Protein AF-X6M1U2-F1 (afdb_monomer)

Structure (mmCIF, N/CA/C/O backbone):
data_AF-X6M1U2-F1
#
_entry.id   AF-X6M1U2-F1
#
loop_
_atom_site.group_PDB
_atom_site.id
_atom_site.type_symbol
_atom_site.label_atom_id
_atom_site.label_alt_id
_atom_site.label_comp_id
_atom_site.label_asym_id
_atom_site.label_entity_id
_atom_site.label_seq_id
_atom_site.pdbx_PDB_ins_code
_atom_site.Cartn_x
_atom_site.Cartn_y
_atom_site.Cartn_z
_atom_site.occupancy
_atom_site.B_iso_or_equiv
_atom_site.auth_seq_id
_atom_site.auth_comp_id
_atom_site.auth_asym_id
_atom_site.auth_atom_id
_atom_site.pdbx_PDB_model_num
ATOM 1 N N . MET A 1 1 ? -38.133 29.521 -26.548 1.00 37.31 1 MET A N 1
ATOM 2 C CA . MET A 1 1 ? -38.663 28.325 -25.857 1.00 37.31 1 MET A CA 1
ATOM 3 C C . MET A 1 1 ? -38.943 27.250 -26.897 1.00 37.31 1 MET A C 1
ATOM 5 O O . MET A 1 1 ? -40.015 27.239 -27.480 1.00 37.31 1 MET A O 1
ATOM 9 N N . GLY A 1 2 ? -37.958 26.407 -27.203 1.00 35.47 2 GLY A N 1
ATOM 10 C CA . GLY A 1 2 ? -38.150 25.234 -28.057 1.00 35.47 2 GLY A CA 1
ATOM 11 C C . GLY A 1 2 ? -37.968 23.998 -27.192 1.00 35.47 2 GLY A C 1
ATOM 12 O O . GLY A 1 2 ? -36.868 23.772 -26.694 1.00 35.47 2 GLY A O 1
ATOM 13 N N . PHE A 1 3 ? -39.039 23.243 -26.949 1.00 38.19 3 PHE A N 1
ATOM 14 C CA . PHE A 1 3 ? -38.928 21.955 -26.268 1.00 38.19 3 PHE A CA 1
ATOM 15 C C . PHE A 1 3 ? -38.031 21.041 -27.115 1.00 38.19 3 PHE A C 1
ATOM 17 O O . PHE A 1 3 ? -38.271 20.855 -28.307 1.00 38.19 3 PHE A O 1
ATOM 24 N N . ASN A 1 4 ? -36.962 20.528 -26.506 1.00 51.16 4 ASN A N 1
ATOM 25 C CA . ASN A 1 4 ? -35.951 19.703 -27.158 1.00 51.16 4 ASN A CA 1
ATOM 26 C C . ASN A 1 4 ? -36.625 18.497 -27.846 1.00 51.16 4 ASN A C 1
ATOM 28 O O . ASN A 1 4 ? -37.361 17.751 -27.194 1.00 51.16 4 ASN A O 1
ATOM 32 N N . ARG A 1 5 ? -36.391 18.302 -29.154 1.00 43.19 5 ARG A N 1
ATOM 33 C CA . ARG A 1 5 ? -37.007 17.222 -29.957 1.00 43.19 5 ARG A CA 1
ATOM 34 C C . ARG A 1 5 ? -36.824 15.843 -29.317 1.00 43.19 5 ARG A C 1
ATOM 36 O O . ARG A 1 5 ? -37.716 15.008 -29.418 1.00 43.19 5 ARG A O 1
ATOM 43 N N . HIS A 1 6 ? -35.728 15.623 -28.592 1.00 47.50 6 HIS A N 1
ATOM 44 C CA . HIS A 1 6 ? -35.481 14.372 -27.871 1.00 47.50 6 HIS A CA 1
ATOM 45 C C . HIS A 1 6 ? -36.438 14.150 -26.690 1.00 47.50 6 HIS A C 1
ATOM 47 O O . HIS A 1 6 ? -36.849 13.021 -26.437 1.00 47.50 6 HIS A O 1
ATOM 53 N N . VAL A 1 7 ? -36.865 15.220 -26.013 1.00 48.75 7 VAL A N 1
ATOM 54 C CA . VAL A 1 7 ? -37.854 15.155 -24.925 1.00 48.75 7 VAL A CA 1
ATOM 55 C C . VAL A 1 7 ? -39.250 14.875 -25.486 1.00 48.75 7 VAL A C 1
ATOM 57 O O . VAL A 1 7 ? -39.977 14.063 -24.922 1.00 48.75 7 VAL A O 1
ATOM 60 N N . GLN A 1 8 ? -39.607 15.469 -26.631 1.00 44.38 8 GLN A N 1
ATOM 61 C CA . GLN A 1 8 ? -40.883 15.187 -27.304 1.00 44.38 8 GLN A CA 1
ATOM 62 C C . GLN A 1 8 ? -40.964 13.751 -27.836 1.00 44.38 8 GLN A C 1
ATOM 64 O O . GLN A 1 8 ? -41.995 13.103 -27.663 1.00 44.38 8 GLN A O 1
ATOM 69 N N . VAL A 1 9 ? -39.884 13.230 -28.429 1.00 49.00 9 VAL A N 1
ATOM 70 C CA . VAL A 1 9 ? -39.827 11.841 -28.917 1.00 49.00 9 VAL A CA 1
ATOM 71 C C . VAL A 1 9 ? -39.903 10.848 -27.756 1.00 49.00 9 VAL A C 1
ATOM 73 O O . VAL A 1 9 ? -40.685 9.901 -27.828 1.00 49.00 9 VAL A O 1
ATOM 76 N N . SER A 1 10 ? -39.188 11.098 -26.652 1.00 49.69 10 SER A N 1
ATOM 77 C CA . SER A 1 10 ? -39.309 10.275 -25.443 1.00 49.69 10 SER A CA 1
ATOM 78 C C . SER A 1 10 ? -40.713 10.330 -24.847 1.00 49.69 10 SER A C 1
ATOM 80 O O . SER A 1 10 ? -41.256 9.280 -24.521 1.00 49.69 10 SER A O 1
ATOM 82 N N . LEU A 1 11 ? -41.351 11.503 -24.758 1.00 47.44 11 LEU A N 1
ATOM 83 C CA . LEU A 1 11 ? -42.729 11.624 -24.262 1.00 47.44 11 LEU A CA 1
ATOM 84 C C . LEU A 1 11 ? -43.738 10.890 -25.157 1.00 47.44 11 LEU A C 1
ATOM 86 O O . LEU A 1 11 ? -44.613 10.207 -24.634 1.00 47.44 11 LEU A O 1
ATOM 90 N N . CYS A 1 12 ? -43.593 10.959 -26.483 1.00 47.03 12 CYS A N 1
ATOM 91 C CA . CYS A 1 12 ? -44.481 10.258 -27.418 1.00 47.03 12 CYS A CA 1
ATOM 92 C C . CYS A 1 12 ? -44.303 8.732 -27.360 1.00 47.03 12 CYS A C 1
ATOM 94 O O . CYS A 1 12 ? -45.294 8.003 -27.350 1.00 47.03 12 CYS A O 1
ATOM 96 N N . LEU A 1 13 ? -43.061 8.241 -27.255 1.00 48.91 13 LEU A N 1
ATOM 97 C CA . LEU A 1 13 ? -42.774 6.816 -27.048 1.00 48.91 13 LEU A CA 1
ATOM 98 C C . LEU A 1 13 ? -43.297 6.329 -25.690 1.00 48.91 13 LEU A C 1
ATOM 100 O O . LEU A 1 13 ? -43.870 5.245 -25.607 1.00 48.91 13 LEU A O 1
ATOM 104 N N . SER A 1 14 ? -43.176 7.154 -24.647 1.00 50.16 14 SER A N 1
ATOM 105 C CA . SER A 1 14 ? -43.704 6.863 -23.307 1.00 50.16 14 SER A CA 1
ATOM 106 C C . SER A 1 14 ? -45.230 6.759 -23.315 1.00 50.16 14 SER A C 1
ATOM 108 O O . SER A 1 14 ? -45.786 5.824 -22.741 1.00 50.16 14 SER A O 1
ATOM 110 N N . LEU A 1 15 ? -45.913 7.681 -24.007 1.00 50.06 15 LEU A N 1
ATOM 111 C CA . LEU A 1 15 ? -47.369 7.656 -24.158 1.00 50.06 15 LEU A CA 1
ATOM 112 C C . LEU A 1 15 ? -47.824 6.435 -24.971 1.00 50.06 15 LEU A C 1
ATOM 114 O O . LEU A 1 15 ? -48.795 5.781 -24.601 1.00 50.06 15 LEU A O 1
ATOM 118 N N . GLY A 1 16 ? -47.097 6.090 -26.039 1.00 54.84 16 GLY A N 1
ATOM 119 C CA . GLY A 1 16 ? -47.376 4.913 -26.865 1.00 54.84 16 GLY A CA 1
ATOM 120 C C . GLY A 1 16 ? -47.239 3.600 -26.092 1.00 54.84 16 GLY A C 1
ATOM 121 O O . GLY A 1 16 ? -48.119 2.744 -26.170 1.00 54.84 16 GLY A O 1
ATOM 122 N N . ILE A 1 17 ? -46.184 3.466 -25.282 1.00 53.31 17 ILE A N 1
ATOM 123 C CA . ILE A 1 17 ? -45.972 2.299 -24.413 1.00 53.31 17 ILE A CA 1
ATOM 124 C C . ILE A 1 17 ? -47.034 2.250 -23.306 1.00 53.31 17 ILE A C 1
ATOM 126 O O . ILE A 1 17 ? -47.573 1.181 -23.032 1.00 53.31 17 ILE A O 1
ATOM 130 N N . PHE A 1 18 ? -47.404 3.389 -22.715 1.00 51.78 18 PHE A N 1
ATOM 131 C CA . PHE A 1 18 ? -48.467 3.454 -21.709 1.00 51.78 18 PHE A CA 1
ATOM 132 C C . PHE A 1 18 ? -49.829 3.013 -22.268 1.00 51.78 18 PHE A C 1
ATOM 134 O O . PHE A 1 18 ? -50.516 2.206 -21.643 1.00 51.78 18 PHE A O 1
ATOM 141 N N . VAL A 1 19 ? -50.197 3.477 -23.467 1.00 57.41 19 VAL A N 1
ATOM 142 C CA . VAL A 1 19 ? -51.447 3.081 -24.138 1.00 57.41 19 VAL A CA 1
ATOM 143 C C . VAL A 1 19 ? -51.414 1.602 -24.533 1.00 57.41 19 VAL A C 1
ATOM 145 O O . VAL A 1 19 ? -52.404 0.901 -24.330 1.00 57.41 19 VAL A O 1
ATOM 148 N N . ALA A 1 20 ? -50.281 1.093 -25.027 1.00 55.25 20 ALA A N 1
ATOM 149 C CA . ALA A 1 20 ? -50.121 -0.325 -25.353 1.00 55.25 20 ALA A CA 1
ATOM 150 C C . ALA A 1 20 ? -50.246 -1.222 -24.110 1.00 55.25 20 ALA A C 1
ATOM 152 O O . ALA A 1 20 ? -50.929 -2.244 -24.151 1.00 55.25 20 ALA A O 1
ATOM 153 N N . LEU A 1 21 ? -49.653 -0.812 -22.986 1.00 53.72 21 LEU A N 1
ATOM 154 C CA . LEU A 1 21 ? -49.742 -1.532 -21.716 1.00 53.72 21 LEU A CA 1
ATOM 155 C C . LEU A 1 21 ? -51.141 -1.444 -21.094 1.00 53.72 21 LEU A C 1
ATOM 157 O O . LEU A 1 21 ? -51.603 -2.435 -20.535 1.00 53.72 21 LEU A O 1
ATOM 161 N N . GLN A 1 22 ? -51.853 -0.318 -21.233 1.00 54.00 22 GLN A N 1
ATOM 162 C CA . GLN A 1 22 ? -53.265 -0.235 -20.839 1.00 54.00 22 GLN A CA 1
ATOM 163 C C . GLN A 1 22 ? -54.147 -1.179 -21.662 1.00 54.00 22 GLN A C 1
ATOM 165 O O . GLN A 1 22 ? -55.001 -1.851 -21.087 1.00 54.00 22 GLN A O 1
ATOM 170 N N . ARG A 1 23 ? -53.916 -1.268 -22.978 1.00 54.62 23 ARG A N 1
ATOM 171 C CA . ARG A 1 23 ? -54.659 -2.167 -23.876 1.00 54.62 23 ARG A CA 1
ATOM 172 C C . ARG A 1 23 ? -54.378 -3.639 -23.568 1.00 54.62 23 ARG A C 1
ATOM 174 O O . ARG A 1 23 ? -55.294 -4.450 -23.487 1.00 54.62 23 ARG A O 1
ATOM 181 N N . TYR A 1 24 ? -53.117 -3.967 -23.293 1.00 56.69 24 TYR A N 1
ATOM 182 C CA . TYR A 1 24 ? -52.718 -5.306 -22.866 1.00 56.69 24 TYR A CA 1
ATOM 183 C C . TYR A 1 24 ? -53.318 -5.677 -21.497 1.00 56.69 24 TYR A C 1
ATOM 185 O O . TYR A 1 24 ? -53.779 -6.798 -21.292 1.00 56.69 24 TYR A O 1
ATOM 193 N N . ALA A 1 25 ? -53.393 -4.719 -20.566 1.00 53.19 25 ALA A N 1
ATOM 194 C CA . ALA A 1 25 ? -54.021 -4.924 -19.263 1.00 53.19 25 ALA A CA 1
ATOM 195 C C . ALA A 1 25 ? -55.553 -5.065 -19.352 1.00 53.19 25 ALA A C 1
ATOM 197 O O . ALA A 1 25 ? -56.135 -5.812 -18.563 1.00 53.19 25 ALA A O 1
ATOM 198 N N . SER A 1 26 ? -56.219 -4.384 -20.295 1.00 54.12 26 SER A N 1
ATOM 199 C CA . SER A 1 26 ? -57.657 -4.566 -20.535 1.00 54.12 26 SER A CA 1
ATOM 200 C C . SER A 1 26 ? -57.975 -5.923 -21.162 1.00 54.12 26 SER A C 1
ATOM 202 O O . SER A 1 26 ? -58.946 -6.548 -20.746 1.00 54.12 26 SER A O 1
ATOM 204 N N . ASP A 1 27 ? -57.132 -6.423 -22.071 1.00 54.91 27 ASP A N 1
ATOM 205 C CA . ASP A 1 27 ? -57.304 -7.756 -22.672 1.00 54.91 27 ASP A CA 1
ATOM 206 C C . ASP A 1 27 ? -57.067 -8.886 -21.656 1.00 54.91 27 ASP A C 1
ATOM 208 O O . ASP A 1 27 ? -57.736 -9.920 -21.688 1.00 54.91 27 ASP A O 1
ATOM 212 N N . LEU A 1 28 ? -56.166 -8.677 -20.691 1.00 49.91 28 LEU A N 1
ATOM 213 C CA . LEU A 1 28 ? -55.922 -9.626 -19.600 1.00 49.91 28 LEU A CA 1
ATOM 214 C C . LEU A 1 28 ? -57.064 -9.684 -18.570 1.00 49.91 28 LEU A C 1
ATOM 216 O O . LEU A 1 28 ? -57.276 -10.743 -17.976 1.00 49.91 28 LEU A O 1
ATOM 220 N N . ARG A 1 29 ? -57.851 -8.607 -18.392 1.00 49.00 29 ARG A N 1
ATOM 221 C CA . ARG A 1 29 ? -59.060 -8.626 -17.535 1.00 49.00 29 ARG A CA 1
ATOM 222 C C . ARG A 1 29 ? -60.116 -9.622 -18.014 1.00 49.00 29 ARG A C 1
ATOM 224 O O . ARG A 1 29 ? -60.911 -10.071 -17.202 1.00 49.00 29 ARG A O 1
ATOM 231 N N . VAL A 1 30 ? -60.117 -9.975 -19.300 1.00 51.72 30 VAL A N 1
ATOM 232 C CA . VAL A 1 30 ? -61.095 -10.907 -19.885 1.00 51.72 30 VAL A CA 1
ATOM 233 C C . VAL A 1 30 ? -60.749 -12.374 -19.572 1.00 51.72 30 VAL A C 1
ATOM 235 O O . VAL A 1 30 ? -61.593 -13.248 -19.738 1.00 51.72 30 VAL A O 1
ATOM 238 N N . LYS A 1 31 ? -59.525 -12.672 -19.100 1.00 52.06 31 LYS A N 1
ATOM 239 C CA . LYS A 1 31 ? -59.021 -14.053 -18.952 1.00 52.06 31 LYS A CA 1
ATOM 240 C C . LYS A 1 31 ? -58.638 -14.484 -17.530 1.00 52.06 31 LYS A C 1
ATOM 242 O O . LYS A 1 31 ? -58.327 -15.657 -17.344 1.00 52.06 31 LYS A O 1
ATOM 247 N N . ALA A 1 32 ? -58.636 -13.591 -16.543 1.00 53.72 32 ALA A N 1
ATOM 248 C CA . ALA A 1 32 ? -58.228 -13.912 -15.171 1.00 53.72 32 ALA A CA 1
ATOM 249 C C . ALA A 1 32 ? -59.434 -13.974 -14.217 1.00 53.72 32 ALA A C 1
ATOM 251 O O . ALA A 1 32 ? -60.300 -13.103 -14.268 1.00 53.72 32 ALA A O 1
ATOM 252 N N . SER A 1 33 ? -59.479 -14.976 -13.331 1.00 55.72 33 SER A N 1
ATOM 253 C CA . SER A 1 33 ? -60.469 -15.052 -12.247 1.00 55.72 33 SER A CA 1
ATOM 254 C C . SER A 1 33 ? -60.309 -13.873 -11.274 1.00 55.72 33 SER A C 1
ATOM 256 O O . SER A 1 33 ? -59.192 -13.396 -11.044 1.00 55.72 33 SER A O 1
ATOM 258 N N . GLU A 1 34 ? -61.419 -13.391 -10.700 1.00 58.91 34 GLU A N 1
ATOM 259 C CA . GLU A 1 34 ? -61.453 -12.182 -9.854 1.00 58.91 34 GLU A CA 1
ATOM 260 C C . GLU A 1 34 ? -60.447 -12.210 -8.683 1.00 58.91 34 GLU A C 1
ATOM 262 O O . GLU A 1 34 ? -59.933 -11.161 -8.289 1.00 58.91 34 GLU A O 1
ATOM 267 N N . GLU A 1 35 ? -60.079 -13.398 -8.192 1.00 57.03 35 GLU A N 1
ATOM 268 C CA . GLU A 1 35 ? -59.145 -13.602 -7.074 1.00 57.03 35 GLU A CA 1
ATOM 269 C C . GLU A 1 35 ? -57.714 -13.096 -7.313 1.00 57.03 35 GLU A C 1
ATOM 271 O O . GLU A 1 35 ? -57.036 -12.728 -6.354 1.00 57.03 35 GLU A O 1
ATOM 276 N N . TYR A 1 36 ? -57.234 -13.020 -8.559 1.00 56.97 36 TYR A N 1
ATOM 277 C CA . TYR A 1 36 ? -55.841 -12.626 -8.840 1.00 56.97 36 TYR A CA 1
ATOM 278 C C . TYR A 1 36 ? -55.687 -11.182 -9.321 1.00 56.97 36 TYR A C 1
ATOM 280 O O . TYR A 1 36 ? -54.568 -10.675 -9.439 1.00 56.97 36 TYR A O 1
ATOM 288 N N . VAL A 1 37 ? -56.796 -10.477 -9.556 1.00 59.97 37 VAL A N 1
ATOM 289 C CA . VAL A 1 37 ? -56.807 -9.114 -10.114 1.00 59.97 37 VAL A CA 1
ATOM 290 C C . VAL A 1 37 ? -56.018 -8.126 -9.243 1.00 59.97 37 VAL A C 1
ATOM 292 O O . VAL A 1 37 ? -55.395 -7.198 -9.766 1.00 59.97 37 VAL A O 1
ATOM 295 N N . TRP A 1 38 ? -55.991 -8.322 -7.922 1.00 56.72 38 TRP A N 1
ATOM 296 C CA . TRP A 1 38 ? -55.245 -7.461 -6.998 1.00 56.72 38 TRP A CA 1
ATOM 297 C C . TRP A 1 38 ? -53.722 -7.649 -7.106 1.00 56.72 38 TRP A C 1
ATOM 299 O O . TRP A 1 38 ? -52.991 -6.658 -7.089 1.00 56.72 38 TRP A O 1
ATOM 309 N N . LEU A 1 39 ? -53.241 -8.883 -7.290 1.00 55.44 39 LEU A N 1
ATOM 310 C CA . LEU A 1 39 ? -51.814 -9.187 -7.431 1.00 55.44 39 LEU A CA 1
ATOM 311 C C . LEU A 1 39 ? -51.269 -8.614 -8.745 1.00 55.44 39 LEU A C 1
ATOM 313 O O . LEU A 1 39 ? -50.199 -8.008 -8.769 1.00 55.44 39 LEU A O 1
ATOM 317 N N . TYR A 1 40 ? -52.053 -8.704 -9.822 1.00 59.19 40 TYR A N 1
ATOM 318 C CA . TYR A 1 40 ? -51.709 -8.070 -11.095 1.00 59.19 40 TYR A CA 1
ATOM 319 C C . TYR A 1 40 ? -51.695 -6.543 -11.000 1.00 59.19 40 TYR A C 1
ATOM 321 O O . TYR A 1 40 ? -50.781 -5.916 -11.532 1.00 59.19 40 TYR A O 1
ATOM 329 N N . LYS A 1 41 ? -52.649 -5.930 -10.281 1.00 55.25 41 LYS A N 1
ATOM 330 C CA . LYS A 1 41 ? -52.618 -4.486 -9.997 1.00 55.25 41 LYS A CA 1
ATOM 331 C C . LYS A 1 41 ? -51.360 -4.104 -9.218 1.00 55.25 41 LYS A C 1
ATOM 333 O O . LYS A 1 41 ? -50.721 -3.123 -9.575 1.00 55.25 41 LYS A O 1
ATOM 338 N N . LEU A 1 42 ? -50.970 -4.883 -8.208 1.00 57.00 42 LEU A N 1
ATOM 339 C CA . LEU A 1 42 ? -49.769 -4.623 -7.413 1.00 57.00 42 LEU A CA 1
ATOM 340 C C . LEU A 1 42 ? -48.493 -4.681 -8.266 1.00 57.00 42 LEU A C 1
ATOM 342 O O . LEU A 1 42 ? -47.691 -3.751 -8.224 1.00 57.00 42 LEU A O 1
ATOM 346 N N . VAL A 1 43 ? -48.330 -5.728 -9.083 1.00 59.75 43 VAL A N 1
ATOM 347 C CA . VAL A 1 43 ? -47.179 -5.874 -9.993 1.00 59.75 43 VAL A CA 1
ATOM 348 C C . VAL A 1 43 ? -47.172 -4.768 -11.051 1.00 59.75 43 VAL A C 1
ATOM 350 O O . VAL A 1 43 ? -46.116 -4.214 -11.352 1.00 59.75 43 VAL A O 1
ATOM 353 N N . PHE A 1 44 ? -48.341 -4.385 -11.569 1.00 62.38 44 PHE A N 1
ATOM 354 C CA . PHE A 1 44 ? -48.481 -3.285 -12.520 1.00 62.38 44 PHE A CA 1
ATOM 355 C C . PHE A 1 44 ? -48.099 -1.936 -11.902 1.00 62.38 44 PHE A C 1
ATOM 357 O O . PHE A 1 44 ? -47.285 -1.217 -12.475 1.00 62.38 44 PHE A O 1
ATOM 364 N N . TYR A 1 45 ? -48.621 -1.596 -10.720 1.00 57.00 45 TYR A N 1
ATOM 365 C CA . TYR A 1 45 ? -48.265 -0.352 -10.036 1.00 57.00 45 TYR A CA 1
ATOM 366 C C . TYR A 1 45 ? -46.788 -0.333 -9.640 1.00 57.00 45 TYR A C 1
ATOM 368 O O . TYR A 1 45 ? -46.135 0.685 -9.840 1.00 57.00 45 TYR A O 1
ATOM 376 N N . ALA A 1 46 ? -46.228 -1.458 -9.187 1.00 56.59 46 ALA A N 1
ATOM 377 C CA . ALA A 1 46 ? -44.798 -1.575 -8.920 1.00 56.59 46 ALA A CA 1
ATOM 378 C C . ALA A 1 46 ? -43.964 -1.338 -10.189 1.00 56.59 46 ALA A C 1
ATOM 380 O O . ALA A 1 46 ? -43.009 -0.567 -10.147 1.00 56.59 46 ALA A O 1
ATOM 381 N N . ALA A 1 47 ? -44.346 -1.926 -11.326 1.00 57.62 47 ALA A N 1
ATOM 382 C CA . ALA A 1 47 ? -43.653 -1.741 -12.600 1.00 57.62 47 ALA A CA 1
ATOM 383 C C . ALA A 1 47 ? -43.759 -0.298 -13.123 1.00 57.62 47 ALA A C 1
ATOM 385 O O . ALA A 1 47 ? -42.761 0.268 -13.569 1.00 57.62 47 ALA A O 1
ATOM 386 N N . VAL A 1 48 ? -44.936 0.329 -13.017 1.00 57.62 48 VAL A N 1
ATOM 387 C CA . VAL A 1 48 ? -45.154 1.730 -13.412 1.00 57.62 48 VAL A CA 1
ATOM 388 C C . VAL A 1 48 ? -44.382 2.685 -12.501 1.00 57.62 48 VAL A C 1
ATOM 390 O O . VAL A 1 48 ? -43.759 3.616 -13.006 1.00 57.62 48 VAL A O 1
ATOM 393 N N . SER A 1 49 ? -44.348 2.444 -11.187 1.00 56.78 49 SER A N 1
ATOM 394 C CA . SER A 1 49 ? -43.547 3.227 -10.238 1.00 56.78 49 SER A CA 1
ATOM 395 C C . SER A 1 49 ? -42.047 3.059 -10.475 1.00 56.78 49 SER A C 1
ATOM 397 O O . SER A 1 49 ? -41.320 4.051 -10.439 1.00 56.78 49 SER A O 1
ATOM 399 N N . LEU A 1 50 ? -41.580 1.841 -10.776 1.00 54.28 50 LEU A N 1
ATOM 400 C CA . LEU A 1 50 ? -40.179 1.585 -11.117 1.00 54.28 50 LEU A CA 1
ATOM 401 C C . LEU A 1 50 ? -39.794 2.303 -12.415 1.00 54.28 50 LEU A C 1
ATOM 403 O O . LEU A 1 50 ? -38.735 2.919 -12.483 1.00 54.28 50 LEU A O 1
ATOM 407 N N . TYR A 1 51 ? -40.672 2.273 -13.420 1.00 56.44 51 TYR A N 1
ATOM 408 C CA . TYR A 1 51 ? -40.473 2.949 -14.700 1.00 56.44 51 TYR A CA 1
ATOM 409 C C . TYR A 1 51 ? -40.484 4.476 -14.561 1.00 56.44 51 TYR A C 1
ATOM 411 O O . TYR A 1 51 ? -39.626 5.148 -15.134 1.00 56.44 51 TYR A O 1
ATOM 419 N N . TRP A 1 52 ? -41.396 5.039 -13.762 1.00 52.19 52 TRP A N 1
ATOM 420 C CA . TRP A 1 52 ? -41.425 6.472 -13.451 1.00 52.19 52 TRP A CA 1
ATOM 421 C C . TRP A 1 52 ? -40.184 6.916 -12.675 1.00 52.19 52 TRP A C 1
ATOM 423 O O . TRP A 1 52 ? -39.589 7.938 -13.012 1.00 52.19 52 TRP A O 1
ATOM 433 N N . ALA A 1 53 ? -39.743 6.130 -11.689 1.00 50.84 53 ALA A N 1
ATOM 434 C CA . ALA A 1 53 ? -38.510 6.386 -10.953 1.00 50.84 53 ALA A CA 1
ATOM 435 C C . ALA A 1 53 ? -37.281 6.311 -11.869 1.00 50.84 53 ALA A C 1
ATOM 437 O O . ALA A 1 53 ? -36.407 7.172 -11.778 1.00 50.84 53 ALA A O 1
ATOM 438 N N . LEU A 1 54 ? -37.230 5.345 -12.795 1.00 49.94 54 LEU A N 1
ATOM 439 C CA . LEU A 1 54 ? -36.171 5.247 -13.803 1.00 49.94 54 LEU A CA 1
ATOM 440 C C . LEU A 1 54 ? -36.192 6.449 -14.751 1.00 49.94 54 LEU A C 1
ATOM 442 O O . LEU A 1 54 ? -35.147 7.020 -15.028 1.00 49.94 54 LEU A O 1
ATOM 446 N N . SER A 1 55 ? -37.371 6.864 -15.210 1.00 54.53 55 SER A N 1
ATOM 447 C CA . SER A 1 55 ? -37.534 7.963 -16.168 1.00 54.53 55 SER A CA 1
ATOM 448 C C . SER A 1 55 ? -37.175 9.316 -15.550 1.00 54.53 55 SER A C 1
ATOM 450 O O . SER A 1 55 ? -36.463 10.101 -16.172 1.00 54.53 55 SER A O 1
ATOM 452 N N . LEU A 1 56 ? -37.580 9.563 -14.298 1.00 48.72 56 LEU A N 1
ATOM 453 C CA . LEU A 1 56 ? -37.160 10.732 -13.520 1.00 48.72 56 LEU A CA 1
ATOM 454 C C . LEU A 1 56 ? -35.667 10.686 -13.190 1.00 48.72 56 LEU A C 1
ATOM 456 O O . LEU A 1 56 ? -35.006 11.714 -13.263 1.00 48.72 56 LEU A O 1
ATOM 460 N N . SER A 1 57 ? -35.113 9.507 -12.897 1.00 48.28 57 SER A N 1
ATOM 461 C CA . SER A 1 57 ? -33.674 9.341 -12.660 1.00 48.28 57 SER A CA 1
ATOM 462 C C . SER A 1 57 ? -32.862 9.571 -13.931 1.00 48.28 57 SER A C 1
ATOM 464 O O . SER A 1 57 ? -31.808 10.185 -13.860 1.00 48.28 57 SER A O 1
ATOM 466 N N . ILE A 1 58 ? -33.352 9.150 -15.099 1.00 49.47 58 ILE A N 1
ATOM 467 C CA . ILE A 1 58 ? -32.722 9.409 -16.400 1.00 49.47 58 ILE A CA 1
ATOM 468 C C . ILE A 1 58 ? -32.835 10.897 -16.751 1.00 49.47 58 ILE A C 1
ATOM 470 O O . ILE A 1 58 ? -31.840 11.498 -17.138 1.00 49.47 58 ILE A O 1
ATOM 474 N N . ALA A 1 59 ? -33.995 11.527 -16.542 1.00 47.72 59 ALA A N 1
ATOM 475 C CA . ALA A 1 59 ? -34.166 12.969 -16.732 1.00 47.72 59 ALA A CA 1
ATOM 476 C C . ALA A 1 59 ? -33.271 13.792 -15.784 1.00 47.72 59 ALA A C 1
ATOM 478 O O . ALA A 1 59 ? -32.705 14.802 -16.199 1.00 47.72 59 ALA A O 1
ATOM 479 N N . TYR A 1 60 ? -33.087 13.330 -14.543 1.00 45.69 60 TYR A N 1
ATOM 480 C CA . TYR A 1 60 ? -32.195 13.922 -13.542 1.00 45.69 60 TYR A CA 1
ATOM 481 C C . TYR A 1 60 ? -30.708 13.692 -13.872 1.00 45.69 60 TYR A C 1
ATOM 483 O O . TYR A 1 60 ? -29.898 14.607 -13.772 1.00 45.69 60 TYR A O 1
ATOM 491 N N . CYS A 1 61 ? -30.346 12.501 -14.363 1.00 42.81 61 CYS A N 1
ATOM 492 C CA . CYS A 1 61 ? -28.990 12.188 -14.833 1.00 42.81 61 CYS A CA 1
ATOM 493 C C . CYS A 1 61 ? -28.615 12.951 -16.109 1.00 42.81 61 CYS A C 1
ATOM 495 O O . CYS A 1 61 ? -27.444 13.222 -16.333 1.00 42.81 61 CYS A O 1
ATOM 497 N N . LEU A 1 62 ? -29.591 13.310 -16.945 1.00 48.81 62 LEU A N 1
ATOM 498 C CA . LEU A 1 62 ? -29.368 14.149 -18.124 1.00 48.81 62 LEU A CA 1
ATOM 499 C C . LEU A 1 62 ? -29.299 15.648 -17.789 1.00 48.81 62 LEU A C 1
ATOM 501 O O . LEU A 1 62 ? -28.992 16.441 -18.675 1.00 48.81 62 LEU A O 1
ATOM 505 N N . SER A 1 63 ? -29.592 16.046 -16.544 1.00 46.53 63 SER A N 1
ATOM 506 C CA . SER A 1 63 ? -29.626 17.453 -16.126 1.00 46.53 63 SER A CA 1
ATOM 507 C C . SER A 1 63 ? -28.506 17.878 -15.171 1.00 46.53 63 SER A C 1
ATOM 509 O O . SER A 1 63 ? -28.371 19.079 -14.952 1.00 46.53 63 SER A O 1
ATOM 511 N N . PHE A 1 64 ? -27.648 16.975 -14.675 1.00 42.56 64 PHE A N 1
ATOM 512 C CA . PHE A 1 64 ? -26.482 17.362 -13.871 1.00 42.56 64 PHE A CA 1
ATOM 513 C C . PHE A 1 64 ? -25.221 16.524 -14.126 1.00 42.56 64 PHE A C 1
ATOM 515 O O . PHE A 1 64 ? -25.282 15.313 -14.305 1.00 42.56 64 PHE A O 1
ATOM 522 N N . GLU A 1 65 ? -24.094 17.238 -14.027 1.00 43.59 65 GLU A N 1
ATOM 523 C CA . GLU A 1 65 ? -22.682 16.828 -14.119 1.00 43.59 65 GLU A CA 1
ATOM 524 C C . GLU A 1 65 ? -22.084 16.769 -15.534 1.00 43.59 65 GLU A C 1
ATOM 526 O O . GLU A 1 65 ? -21.902 15.718 -16.136 1.00 43.59 65 GLU A O 1
ATOM 531 N N . ASP A 1 66 ? -21.755 17.976 -16.013 1.00 49.34 66 ASP A N 1
ATOM 532 C CA . ASP A 1 66 ? -20.670 18.326 -16.944 1.00 49.34 66 ASP A CA 1
ATOM 533 C C . ASP A 1 66 ? -20.245 17.225 -17.943 1.00 49.34 66 ASP A C 1
ATOM 535 O O . ASP A 1 66 ? -19.127 16.699 -17.878 1.00 49.34 66 ASP A O 1
ATOM 539 N N . PRO A 1 67 ? -21.127 16.870 -18.898 1.00 48.84 67 PRO A N 1
ATOM 540 C CA . PRO A 1 67 ? -20.814 15.904 -19.950 1.00 48.84 67 PRO A CA 1
ATOM 541 C C . PRO A 1 67 ? -19.621 16.345 -20.806 1.00 48.84 67 PRO A C 1
ATOM 543 O O . PRO A 1 67 ? -18.993 15.502 -21.440 1.00 48.84 67 PRO A O 1
ATOM 546 N N . VAL A 1 68 ? -19.278 17.639 -20.786 1.00 47.78 68 VAL A N 1
ATOM 547 C CA . VAL A 1 68 ? -18.145 18.203 -21.518 1.00 47.78 68 VAL A CA 1
ATOM 548 C C . VAL A 1 68 ? -16.835 17.644 -20.978 1.00 47.78 68 VAL A C 1
ATOM 550 O O . VAL A 1 68 ? -16.096 17.057 -21.751 1.00 47.78 68 VAL A O 1
ATOM 553 N N . ARG A 1 69 ? -16.587 17.658 -19.662 1.00 42.53 69 ARG A N 1
ATOM 554 C CA . ARG A 1 69 ? -15.332 17.117 -19.095 1.00 42.53 69 ARG A CA 1
ATOM 555 C C . ARG A 1 69 ? -15.144 15.612 -19.270 1.00 42.53 69 ARG A C 1
ATOM 557 O O . ARG A 1 69 ? -14.017 15.134 -19.386 1.00 42.53 69 ARG A O 1
ATOM 564 N N . TYR A 1 70 ? -16.230 14.841 -19.246 1.00 44.59 70 TYR A N 1
ATOM 565 C CA . TYR A 1 70 ? -16.153 13.392 -19.449 1.00 44.59 70 TYR A CA 1
ATOM 566 C C . TYR A 1 70 ? -15.914 13.042 -20.921 1.00 44.59 70 TYR A C 1
ATOM 568 O O . TYR A 1 70 ? -15.110 12.159 -21.218 1.00 44.59 70 TYR A O 1
ATOM 576 N N . MET A 1 71 ? -16.570 13.761 -21.836 1.00 47.28 71 MET A N 1
ATOM 577 C CA . MET A 1 71 ? -16.316 13.629 -23.267 1.00 47.28 71 MET A CA 1
ATOM 578 C C . MET A 1 71 ? -14.923 14.151 -23.627 1.00 47.28 71 MET A C 1
ATOM 580 O O . MET A 1 71 ? -14.216 13.435 -24.309 1.00 47.28 71 MET A O 1
ATOM 584 N N . GLU A 1 72 ? -14.454 15.265 -23.055 1.00 45.31 72 GLU A N 1
ATOM 585 C CA . GLU A 1 72 ? -13.072 15.762 -23.189 1.00 45.31 72 GLU A CA 1
ATOM 586 C C . GLU A 1 72 ? -12.037 14.729 -22.728 1.00 45.31 72 GLU A C 1
ATOM 588 O O . GLU A 1 72 ? -11.020 14.544 -23.382 1.00 45.31 72 GLU A O 1
ATOM 593 N N . PHE A 1 73 ? -12.283 14.013 -21.627 1.00 42.94 73 PHE A N 1
ATOM 594 C CA . PHE A 1 73 ? -11.391 12.944 -21.168 1.00 42.94 73 PHE A CA 1
ATOM 595 C C . PHE A 1 73 ? -11.406 11.722 -22.097 1.00 42.94 73 PHE A C 1
ATOM 597 O O . PHE A 1 73 ? -10.360 11.132 -22.369 1.00 42.94 73 PHE A O 1
ATOM 604 N N . LEU A 1 74 ? -12.584 11.320 -22.584 1.00 42.47 74 LEU A N 1
ATOM 605 C CA . LEU A 1 74 ? -12.704 10.216 -23.538 1.00 42.47 74 LEU A CA 1
ATOM 606 C C . LEU A 1 74 ? -12.141 10.578 -24.913 1.00 42.47 74 LEU A C 1
ATOM 608 O O . LEU A 1 74 ? -11.561 9.710 -25.560 1.00 42.47 74 LEU A O 1
ATOM 612 N N . ASP A 1 75 ? -12.292 11.827 -25.335 1.00 49.72 75 ASP A N 1
ATOM 613 C CA . ASP A 1 75 ? -11.722 12.375 -26.557 1.00 49.72 75 ASP A CA 1
ATOM 614 C C . ASP A 1 75 ? -10.205 12.485 -26.402 1.00 49.72 75 ASP A C 1
ATOM 616 O O . ASP A 1 75 ? -9.499 11.990 -27.264 1.00 49.72 75 ASP A O 1
ATOM 620 N N . TRP A 1 76 ? -9.685 12.926 -25.252 1.00 50.50 76 TRP A N 1
ATOM 621 C CA . TRP A 1 76 ? -8.248 12.915 -24.942 1.00 50.50 76 TRP A CA 1
ATOM 622 C C . TRP A 1 76 ? -7.621 11.507 -24.956 1.00 50.50 76 TRP A C 1
ATOM 624 O O . TRP A 1 76 ? -6.490 11.336 -25.398 1.00 50.50 76 TRP A O 1
ATOM 634 N N . ILE A 1 77 ? -8.338 10.466 -24.508 1.00 40.81 77 ILE A N 1
ATOM 635 C CA . ILE A 1 77 ? -7.853 9.070 -24.595 1.00 40.81 77 ILE A CA 1
ATOM 636 C C . ILE A 1 77 ? -7.924 8.530 -26.032 1.00 40.81 77 ILE A C 1
ATOM 638 O O . ILE A 1 77 ? -7.142 7.652 -26.404 1.00 40.81 77 ILE A O 1
ATOM 642 N N . LYS A 1 78 ? -8.899 8.994 -26.818 1.00 41.69 78 LYS A N 1
ATOM 643 C CA . LYS A 1 78 ? -9.107 8.577 -28.211 1.00 41.69 78 LYS A CA 1
ATOM 644 C C . LYS A 1 78 ? -8.300 9.400 -29.204 1.00 41.69 78 LYS A C 1
ATOM 646 O O . LYS A 1 78 ? -8.160 8.953 -30.342 1.00 41.69 78 LYS A O 1
ATOM 651 N N . GLU A 1 79 ? -7.790 10.560 -28.798 1.00 39.72 79 GLU A N 1
ATOM 652 C CA . GLU A 1 79 ? -6.841 11.334 -29.574 1.00 39.72 79 GLU A CA 1
ATOM 653 C C . GLU A 1 79 ? -5.654 10.412 -29.871 1.00 39.72 79 GLU A C 1
ATOM 655 O O . GLU A 1 79 ? -4.991 9.925 -28.945 1.00 39.72 79 GLU A O 1
ATOM 660 N N . PRO A 1 80 ? -5.399 10.087 -31.152 1.00 39.03 80 PRO A N 1
ATOM 661 C CA . PRO A 1 80 ? -4.180 9.385 -31.494 1.00 39.03 80 PRO A CA 1
ATOM 662 C C . PRO A 1 80 ? -3.040 10.246 -30.968 1.00 39.03 80 PRO A C 1
ATOM 664 O O . PRO A 1 80 ? -2.994 11.433 -31.275 1.00 39.03 80 PRO A O 1
ATOM 667 N N . LEU A 1 81 ? -2.162 9.661 -30.147 1.00 41.94 81 LEU A N 1
ATOM 668 C CA . LEU A 1 81 ? -0.949 10.324 -29.672 1.00 41.94 81 LEU A CA 1
ATOM 669 C C . LEU A 1 81 ? -0.283 11.007 -30.869 1.00 41.94 81 LEU A C 1
ATOM 671 O O . LEU A 1 81 ? 0.284 10.331 -31.731 1.00 41.94 81 LEU A O 1
ATOM 675 N N . ASP A 1 82 ? -0.409 12.330 -30.946 1.00 41.44 82 ASP A N 1
ATOM 676 C CA . ASP A 1 82 ? 0.135 13.096 -32.050 1.00 41.44 82 ASP A CA 1
ATOM 677 C C . ASP A 1 82 ? 1.638 13.254 -31.824 1.00 41.44 82 ASP A C 1
ATOM 679 O O . ASP A 1 82 ? 2.131 14.190 -31.192 1.00 41.44 82 ASP A O 1
ATOM 683 N N . TRP A 1 83 ? 2.388 12.276 -32.324 1.00 45.91 83 TRP A N 1
ATOM 684 C CA . TRP A 1 83 ? 3.845 12.311 -32.330 1.00 45.91 83 TRP A CA 1
ATOM 685 C C . TRP A 1 83 ? 4.402 13.350 -33.315 1.00 45.91 83 TRP A C 1
ATOM 687 O O . TRP A 1 83 ? 5.618 13.544 -33.339 1.00 45.91 83 TRP A O 1
ATOM 697 N N . SER A 1 84 ? 3.560 14.014 -34.122 1.00 39.81 84 SER A N 1
ATOM 698 C CA . SER A 1 84 ? 4.008 14.980 -35.130 1.00 39.81 84 SER A CA 1
ATOM 699 C C . SER A 1 84 ? 4.449 16.315 -34.528 1.00 39.81 84 SER A C 1
ATOM 701 O O . SER A 1 84 ? 5.256 17.016 -35.138 1.00 39.81 84 SER A O 1
ATOM 703 N N . ASN A 1 85 ? 4.026 16.632 -33.296 1.00 39.66 85 ASN A N 1
ATOM 704 C CA . ASN A 1 85 ? 4.380 17.885 -32.630 1.00 39.66 85 ASN A CA 1
ATOM 705 C C . ASN A 1 85 ? 5.525 17.739 -31.612 1.00 39.66 85 ASN A C 1
ATOM 707 O O . ASN A 1 85 ? 5.464 18.199 -30.470 1.00 39.66 85 ASN A O 1
ATOM 711 N N . LYS A 1 86 ? 6.619 17.107 -32.041 1.00 44.47 86 LYS A N 1
ATOM 712 C CA . LYS A 1 86 ? 7.937 17.347 -31.450 1.00 44.47 86 LYS A CA 1
ATOM 713 C C . LYS A 1 86 ? 8.852 17.851 -32.550 1.00 44.47 86 LYS A C 1
ATOM 715 O O . LYS A 1 86 ? 9.225 17.109 -33.446 1.00 44.47 86 LYS A O 1
ATOM 720 N N . SER A 1 87 ? 9.333 19.076 -32.395 1.00 43.00 87 SER A N 1
ATOM 721 C CA . SER A 1 87 ? 10.508 19.623 -33.086 1.00 43.00 87 SER A CA 1
ATOM 722 C C . SER A 1 87 ? 11.810 18.826 -32.844 1.00 43.00 87 SER A C 1
ATOM 724 O O . SER A 1 87 ? 12.898 19.291 -33.175 1.00 43.00 87 SER A O 1
ATOM 726 N N . GLY A 1 88 ? 11.731 17.623 -32.270 1.00 46.22 88 GLY A N 1
ATOM 727 C CA . GLY A 1 88 ? 12.837 16.691 -32.158 1.00 46.22 88 GLY A CA 1
ATOM 728 C C . GLY A 1 88 ? 12.874 15.808 -33.396 1.00 46.22 88 GLY A C 1
ATOM 729 O O . GLY A 1 88 ? 11.885 15.154 -33.715 1.00 46.22 88 GLY A O 1
ATOM 730 N N . LYS A 1 89 ? 14.024 15.770 -34.075 1.00 42.72 89 LYS A N 1
ATOM 731 C CA . LYS A 1 89 ? 14.348 14.741 -35.072 1.00 42.72 89 LYS A CA 1
ATOM 732 C C . LYS A 1 89 ? 13.782 13.391 -34.622 1.00 42.72 89 LYS A C 1
ATOM 734 O O . LYS A 1 89 ? 14.150 12.916 -33.547 1.00 42.72 89 LYS A O 1
ATOM 739 N N . MET A 1 90 ? 12.938 12.764 -35.445 1.00 41.59 90 MET A N 1
ATOM 740 C CA . MET A 1 90 ? 12.693 11.328 -35.327 1.00 41.59 90 MET A CA 1
ATOM 741 C C . MET A 1 90 ? 14.062 10.648 -35.265 1.00 41.59 90 MET A C 1
ATOM 743 O O . MET A 1 90 ? 14.859 10.773 -36.198 1.00 41.59 90 MET A O 1
ATOM 747 N N . LEU A 1 91 ? 14.360 9.992 -34.145 1.00 49.41 91 LEU A N 1
ATOM 748 C CA . LEU A 1 91 ? 15.569 9.192 -34.025 1.00 49.41 91 LEU A CA 1
ATOM 749 C C . LEU A 1 91 ? 15.509 8.139 -35.133 1.00 49.41 91 LEU A C 1
ATOM 751 O O . LEU A 1 91 ? 14.506 7.444 -35.291 1.00 49.41 91 LEU A O 1
ATOM 755 N N . SER A 1 92 ? 16.552 8.063 -35.953 1.00 48.19 92 SER A N 1
ATOM 756 C CA . SER A 1 92 ? 16.670 7.045 -36.991 1.00 48.19 92 SER A CA 1
ATOM 757 C C . SER A 1 92 ? 16.925 5.689 -36.320 1.00 48.19 92 SER A C 1
ATOM 759 O O . SER A 1 92 ? 18.071 5.276 -36.173 1.00 48.19 92 SER A O 1
ATOM 761 N N . GLY A 1 93 ? 15.867 5.034 -35.834 1.00 68.06 93 GLY A N 1
ATOM 762 C CA . GLY A 1 93 ? 15.937 3.767 -35.100 1.00 68.06 93 GLY A CA 1
ATOM 763 C C . GLY A 1 93 ? 14.950 3.690 -33.930 1.00 68.06 93 GLY A C 1
ATOM 764 O O . GLY A 1 93 ? 14.300 4.670 -33.576 1.00 68.06 93 GLY A O 1
ATOM 765 N N . LYS A 1 94 ? 14.819 2.502 -33.322 1.00 78.00 94 LYS A N 1
ATOM 766 C CA . LYS A 1 94 ? 14.059 2.344 -32.068 1.00 78.00 94 LYS A CA 1
ATOM 767 C C . LYS A 1 94 ? 14.822 3.028 -30.918 1.00 78.00 94 LYS A C 1
ATOM 769 O O . LYS A 1 94 ? 16.042 2.881 -30.879 1.00 78.00 94 LYS A O 1
ATOM 774 N N . PRO A 1 95 ? 14.138 3.730 -29.994 1.00 86.94 95 PRO A N 1
ATOM 775 C CA . PRO A 1 95 ? 14.796 4.464 -28.913 1.00 86.94 95 PRO A CA 1
ATOM 776 C C . PRO A 1 95 ? 15.446 3.521 -27.895 1.00 86.94 95 PRO A C 1
ATOM 778 O O . PRO A 1 95 ? 14.964 2.407 -27.681 1.00 86.94 95 PRO A O 1
ATOM 781 N N . LYS A 1 96 ? 16.486 3.993 -27.208 1.00 90.50 96 LYS A N 1
ATOM 782 C CA . LYS 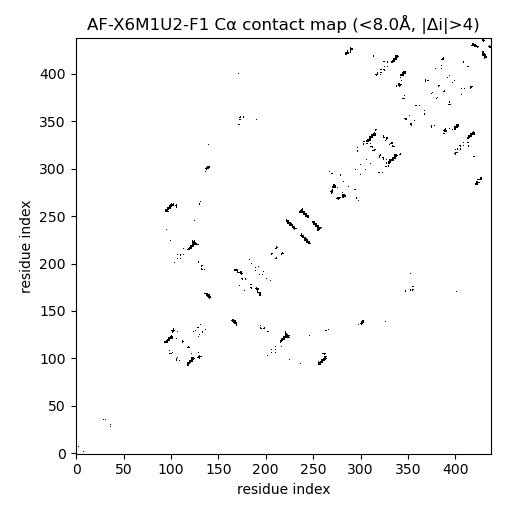A 1 96 ? 17.007 3.364 -25.990 1.00 90.50 96 LYS A CA 1
ATOM 783 C C . LYS A 1 96 ? 16.331 3.969 -24.758 1.00 90.50 96 LYS A C 1
ATOM 785 O O . LYS A 1 96 ? 16.334 5.188 -24.584 1.00 90.50 96 LYS A O 1
ATOM 790 N N . VAL A 1 97 ? 15.770 3.135 -23.883 1.00 94.31 97 VAL A N 1
ATOM 791 C CA . VAL A 1 97 ? 14.909 3.587 -22.773 1.00 94.31 97 VAL A CA 1
ATOM 792 C C . VAL A 1 97 ? 15.503 3.251 -21.403 1.00 94.31 97 VAL A C 1
ATOM 794 O O . VAL A 1 97 ? 15.963 2.135 -21.179 1.00 94.31 97 VAL A O 1
ATOM 797 N N . ALA A 1 98 ? 15.441 4.186 -20.454 1.00 96.81 98 ALA A N 1
ATOM 798 C CA . ALA A 1 98 ? 15.667 3.890 -19.038 1.00 96.81 98 ALA A CA 1
ATOM 799 C C . ALA A 1 98 ? 14.335 3.671 -18.314 1.00 96.81 98 ALA A C 1
ATOM 801 O O . ALA A 1 98 ? 13.444 4.517 -18.377 1.00 96.81 98 ALA A O 1
ATOM 802 N N . VAL A 1 99 ? 14.209 2.570 -17.576 1.00 96.75 99 VAL A N 1
ATOM 803 C CA . VAL A 1 99 ? 13.071 2.296 -16.688 1.00 96.75 99 VAL A CA 1
ATOM 804 C C . VAL A 1 99 ? 13.535 2.423 -15.240 1.00 96.75 99 VAL A C 1
ATOM 806 O O . VAL A 1 99 ? 14.447 1.720 -14.808 1.00 96.75 99 VAL A O 1
ATOM 809 N N . ILE A 1 100 ? 12.916 3.326 -14.479 1.00 96.69 100 ILE A N 1
ATOM 810 C CA . ILE A 1 100 ? 13.287 3.606 -13.087 1.00 96.69 100 ILE A CA 1
ATOM 811 C C . ILE A 1 100 ? 12.331 2.870 -12.147 1.00 96.69 100 ILE A C 1
ATOM 813 O O . ILE A 1 100 ? 11.215 3.332 -11.921 1.00 96.69 100 ILE A O 1
ATOM 817 N N . GLY A 1 101 ? 12.786 1.760 -11.567 1.00 93.19 101 GLY A N 1
ATOM 818 C CA . GLY A 1 101 ? 12.045 0.914 -10.631 1.00 93.19 101 GLY A CA 1
ATOM 819 C C . GLY A 1 101 ? 11.622 -0.423 -11.244 1.00 93.19 101 GLY A C 1
ATOM 820 O O . GLY A 1 101 ? 11.036 -0.466 -12.317 1.00 93.19 101 GLY A O 1
ATOM 821 N N . GLY A 1 102 ? 11.865 -1.520 -10.526 1.00 89.81 102 GLY A N 1
ATOM 822 C CA . GLY A 1 102 ? 11.497 -2.902 -10.860 1.00 89.81 102 GLY A CA 1
ATOM 823 C C . GLY A 1 102 ? 10.253 -3.395 -10.108 1.00 89.81 102 GLY A C 1
ATOM 824 O O . GLY A 1 102 ? 10.117 -4.585 -9.812 1.00 89.81 102 GLY A O 1
ATOM 825 N N . GLY A 1 103 ? 9.347 -2.481 -9.746 1.00 87.62 103 GLY A N 1
ATOM 826 C CA . GLY A 1 103 ? 8.017 -2.808 -9.221 1.00 87.62 103 GLY A CA 1
ATOM 827 C C . GLY A 1 103 ? 7.052 -3.290 -10.309 1.00 87.62 103 GLY A C 1
ATOM 828 O O . GLY A 1 103 ? 7.446 -3.486 -11.454 1.00 87.62 103 GLY A O 1
ATOM 829 N N . VAL A 1 104 ? 5.765 -3.438 -9.974 1.00 85.88 104 VAL A N 1
ATOM 830 C CA . VAL A 1 104 ? 4.727 -3.901 -10.923 1.00 85.88 104 VAL A CA 1
ATOM 831 C C . VAL A 1 104 ? 4.716 -3.059 -12.204 1.00 85.88 104 VAL A C 1
ATOM 833 O O . VAL A 1 104 ? 4.844 -3.620 -13.285 1.00 85.88 104 VAL A O 1
ATOM 836 N N . CYS A 1 105 ? 4.650 -1.726 -12.083 1.00 86.81 105 CYS A N 1
ATOM 837 C CA . CYS A 1 105 ? 4.635 -0.824 -13.239 1.00 86.81 105 CYS A CA 1
ATOM 838 C C . CYS A 1 105 ? 5.910 -0.941 -14.085 1.00 86.81 105 CYS A C 1
ATOM 840 O O . CYS A 1 105 ? 5.845 -0.997 -15.310 1.00 86.81 105 CYS A O 1
ATOM 842 N N . GLY A 1 106 ? 7.076 -1.000 -13.439 1.00 88.69 106 GLY A N 1
ATOM 843 C CA . GLY A 1 106 ? 8.355 -1.107 -14.135 1.00 88.69 106 GLY A CA 1
ATOM 844 C C . GLY A 1 106 ? 8.507 -2.432 -14.868 1.00 88.69 106 GLY A C 1
ATOM 845 O O . GLY A 1 106 ? 8.956 -2.458 -16.012 1.00 88.69 106 GLY A O 1
ATOM 846 N N . LEU A 1 107 ? 8.045 -3.524 -14.255 1.00 88.69 107 LEU A N 1
ATOM 847 C CA . LEU A 1 107 ? 8.022 -4.849 -14.861 1.00 88.69 107 LEU A CA 1
ATOM 848 C C . LEU A 1 107 ? 7.079 -4.908 -16.070 1.00 88.69 107 LEU A C 1
ATOM 850 O O . LEU A 1 107 ? 7.468 -5.431 -17.112 1.00 88.69 107 LEU A O 1
ATOM 854 N N . THR A 1 108 ? 5.871 -4.343 -15.970 1.00 86.81 108 THR A N 1
ATOM 855 C CA . THR A 1 108 ? 4.925 -4.304 -17.098 1.00 86.81 108 THR A CA 1
ATOM 856 C C . THR A 1 108 ? 5.423 -3.422 -18.237 1.00 86.81 108 THR A C 1
ATOM 858 O O . THR A 1 108 ? 5.291 -3.808 -19.396 1.00 86.81 108 THR A O 1
ATOM 861 N N . MET A 1 109 ? 6.044 -2.276 -17.930 1.00 89.50 109 MET A N 1
ATOM 862 C CA . MET A 1 109 ? 6.644 -1.415 -18.954 1.00 89.50 109 MET A CA 1
ATOM 863 C C . MET A 1 109 ? 7.849 -2.086 -19.614 1.00 89.50 109 MET A C 1
ATOM 865 O O . MET A 1 109 ? 7.953 -2.073 -20.835 1.00 89.50 109 MET A O 1
ATOM 869 N N . SER A 1 110 ? 8.709 -2.746 -18.835 1.00 90.50 110 SER A N 1
ATOM 870 C CA . SER A 1 110 ? 9.837 -3.529 -19.358 1.00 90.50 110 SER A CA 1
ATOM 871 C C . SER A 1 110 ? 9.361 -4.647 -20.287 1.00 90.50 110 SER A C 1
ATOM 873 O O . SER A 1 110 ? 9.910 -4.834 -21.370 1.00 90.50 110 SER A O 1
ATOM 875 N N . TRP A 1 111 ? 8.294 -5.360 -19.911 1.00 88.06 111 TRP A N 1
ATOM 876 C CA . TRP A 1 111 ? 7.695 -6.376 -20.775 1.00 88.06 111 TRP A CA 1
ATOM 877 C C . TRP A 1 111 ? 7.146 -5.770 -22.073 1.00 88.06 111 TRP A C 1
ATOM 879 O O . TRP A 1 111 ? 7.458 -6.273 -23.148 1.00 88.06 111 TRP A O 1
ATOM 889 N N . ALA A 1 112 ? 6.413 -4.655 -22.003 1.00 86.12 112 ALA A N 1
ATOM 890 C CA . ALA A 1 112 ? 5.900 -3.976 -23.192 1.00 86.12 112 ALA A CA 1
ATOM 891 C C . ALA A 1 112 ? 7.024 -3.506 -24.136 1.00 86.12 112 ALA A C 1
ATOM 893 O O . ALA A 1 112 ? 6.924 -3.694 -25.349 1.00 86.12 112 ALA A O 1
ATOM 894 N N . LEU A 1 113 ? 8.115 -2.948 -23.601 1.00 86.19 113 LEU A N 1
ATOM 895 C CA . LEU A 1 113 ? 9.291 -2.556 -24.388 1.00 86.19 113 LEU A CA 1
ATOM 896 C C . LEU A 1 113 ? 9.944 -3.770 -25.063 1.00 86.19 113 LEU A C 1
ATOM 898 O O . LEU A 1 113 ? 10.243 -3.719 -26.258 1.00 86.19 113 LEU A O 1
ATOM 902 N N . LYS A 1 114 ? 10.096 -4.878 -24.327 1.00 87.44 114 LYS A N 1
ATOM 903 C CA . LYS A 1 114 ? 10.647 -6.143 -24.831 1.00 87.44 114 LYS A CA 1
ATOM 904 C C . LYS A 1 114 ? 9.806 -6.724 -25.971 1.00 87.44 114 LYS A C 1
ATOM 906 O O . LYS A 1 114 ? 10.365 -7.067 -27.008 1.00 87.44 114 LYS A O 1
ATOM 911 N N . GLU A 1 115 ? 8.481 -6.783 -25.829 1.00 83.56 115 GLU A N 1
ATOM 912 C CA . GLU A 1 115 ? 7.582 -7.277 -26.890 1.00 83.56 115 GLU A CA 1
ATOM 913 C C . GLU A 1 115 ? 7.623 -6.396 -28.149 1.00 83.56 115 GLU A C 1
ATOM 915 O O . GLU A 1 115 ? 7.447 -6.886 -29.261 1.00 83.56 115 GLU A O 1
ATOM 920 N N . ASN A 1 116 ? 7.941 -5.108 -27.998 1.00 84.12 116 ASN A N 1
ATOM 921 C CA . ASN A 1 116 ? 8.136 -4.189 -29.119 1.00 84.12 116 ASN A CA 1
ATOM 922 C C . ASN A 1 116 ? 9.590 -4.139 -29.620 1.00 84.12 116 ASN A C 1
ATOM 924 O O . ASN A 1 116 ? 9.908 -3.361 -30.524 1.00 84.12 116 ASN A O 1
ATOM 928 N N . GLY A 1 117 ? 10.494 -4.959 -29.073 1.00 84.81 117 GLY A N 1
ATOM 929 C CA . GLY A 1 117 ? 11.910 -5.003 -29.443 1.00 84.81 117 GLY A CA 1
ATOM 930 C C . GLY A 1 117 ? 12.642 -3.670 -29.248 1.00 84.81 117 GLY A C 1
ATOM 931 O O . GLY A 1 117 ? 13.502 -3.335 -30.065 1.00 84.81 117 GLY A O 1
ATOM 932 N N . ILE A 1 118 ? 12.250 -2.897 -28.235 1.00 86.69 118 ILE A N 1
ATOM 933 C CA . ILE A 1 118 ? 12.871 -1.629 -27.836 1.00 86.69 118 ILE A CA 1
ATOM 934 C C . ILE A 1 118 ? 13.949 -1.939 -26.789 1.00 86.69 118 ILE A C 1
ATOM 936 O O . ILE A 1 118 ? 13.688 -2.681 -25.842 1.00 86.69 118 ILE A O 1
ATOM 940 N N . GLU A 1 119 ? 15.163 -1.410 -26.968 1.00 92.44 119 GLU A N 1
ATOM 941 C CA . GLU A 1 119 ? 16.262 -1.610 -26.012 1.00 92.44 119 GLU A CA 1
ATOM 942 C C . GLU A 1 119 ? 15.995 -0.827 -24.724 1.00 92.44 119 GLU A C 1
ATOM 944 O O . GLU A 1 119 ? 15.617 0.348 -24.773 1.00 92.44 119 GLU A O 1
ATOM 949 N N . PHE A 1 120 ? 16.223 -1.457 -23.569 1.00 94.56 120 PHE A N 1
ATOM 950 C CA . PHE A 1 120 ? 16.094 -0.763 -22.295 1.00 94.56 120 PHE A CA 1
ATOM 951 C C . PHE A 1 120 ? 17.011 -1.284 -21.189 1.00 94.56 120 PHE A C 1
ATOM 953 O O . PHE A 1 120 ? 17.390 -2.458 -21.129 1.00 94.56 120 PHE A O 1
ATOM 960 N N . ASP A 1 121 ? 17.287 -0.376 -20.260 1.00 96.88 121 ASP A N 1
ATOM 961 C CA . ASP A 1 121 ? 17.924 -0.639 -18.979 1.00 96.88 121 ASP A CA 1
ATOM 962 C C . ASP A 1 121 ? 16.907 -0.368 -17.859 1.00 96.88 121 ASP A C 1
ATOM 964 O O . ASP A 1 121 ? 16.364 0.731 -17.745 1.00 96.88 121 ASP A O 1
ATOM 968 N N . CYS A 1 122 ? 16.618 -1.378 -17.037 1.00 97.06 122 CYS A N 1
ATOM 969 C CA . CYS A 1 122 ? 15.755 -1.255 -15.864 1.00 97.06 122 CYS A CA 1
ATOM 970 C C . CYS A 1 122 ? 16.612 -1.166 -14.599 1.00 97.06 122 CYS A C 1
ATOM 972 O O . CYS A 1 122 ? 17.307 -2.122 -14.254 1.00 97.06 122 CYS A O 1
ATOM 974 N N . PHE A 1 123 ? 16.533 -0.046 -13.885 1.00 97.62 123 PHE A N 1
ATOM 975 C CA . PHE A 1 123 ? 17.275 0.197 -12.647 1.00 97.62 123 PHE A CA 1
ATOM 976 C C . PHE A 1 123 ? 16.375 -0.007 -11.429 1.00 97.62 123 PHE A C 1
ATOM 978 O O . PHE A 1 123 ? 15.347 0.654 -11.288 1.00 97.62 123 PHE A O 1
ATOM 985 N N . GLU A 1 124 ? 16.756 -0.917 -10.535 1.00 94.75 124 GLU A N 1
ATOM 986 C CA . GLU A 1 124 ? 16.032 -1.221 -9.300 1.00 94.75 124 GLU A CA 1
ATOM 987 C C . GLU A 1 124 ? 16.972 -1.074 -8.101 1.00 94.75 124 GLU A C 1
ATOM 989 O O . GLU A 1 124 ? 18.020 -1.715 -8.028 1.00 94.75 124 GLU A O 1
ATOM 994 N N . ARG A 1 125 ? 16.579 -0.240 -7.130 1.00 94.00 125 ARG A N 1
ATOM 995 C CA . ARG A 1 125 ? 17.375 0.030 -5.923 1.00 94.00 125 ARG A CA 1
ATOM 996 C C . ARG A 1 125 ? 17.483 -1.189 -5.009 1.00 94.00 125 ARG A C 1
ATOM 998 O O . ARG A 1 125 ? 18.452 -1.329 -4.272 1.00 94.00 125 ARG A O 1
ATOM 1005 N N . ASN A 1 126 ? 16.480 -2.057 -5.014 1.00 90.44 126 ASN A N 1
ATOM 1006 C CA . ASN A 1 126 ? 16.466 -3.264 -4.207 1.00 90.44 126 ASN A CA 1
ATOM 1007 C C . ASN A 1 126 ? 17.290 -4.369 -4.883 1.00 90.44 126 ASN A C 1
ATOM 1009 O O . ASN A 1 126 ? 17.615 -4.325 -6.067 1.00 90.44 126 ASN A O 1
ATOM 1013 N N . ASN A 1 127 ? 17.605 -5.414 -4.128 1.00 91.56 127 ASN A N 1
ATOM 1014 C CA . ASN A 1 127 ? 18.255 -6.623 -4.640 1.00 91.56 127 ASN A CA 1
ATOM 1015 C C . ASN A 1 127 ? 17.269 -7.616 -5.286 1.00 91.56 127 ASN A C 1
ATOM 1017 O O . ASN A 1 127 ? 17.612 -8.775 -5.495 1.00 91.56 127 ASN A O 1
ATOM 1021 N N . SER A 1 128 ? 16.036 -7.189 -5.565 1.00 90.31 128 SER A N 1
ATOM 1022 C CA . SER A 1 128 ? 15.014 -7.971 -6.257 1.00 90.31 128 SER A CA 1
ATOM 1023 C C . SER A 1 128 ? 13.960 -7.045 -6.857 1.00 90.31 128 SER A C 1
ATOM 1025 O O . SER A 1 128 ? 13.686 -5.970 -6.326 1.00 90.31 128 SER A O 1
ATOM 1027 N N . ILE A 1 129 ? 13.298 -7.523 -7.910 1.00 89.56 129 ILE A N 1
ATOM 1028 C CA . ILE A 1 129 ? 12.041 -6.956 -8.409 1.00 89.56 129 ILE A CA 1
ATOM 1029 C C . ILE A 1 129 ? 10.886 -7.191 -7.422 1.00 89.56 129 ILE A C 1
ATOM 1031 O O . ILE A 1 129 ? 10.960 -8.074 -6.560 1.00 89.56 129 ILE A O 1
ATOM 1035 N N . GLY A 1 130 ? 9.806 -6.424 -7.585 1.00 83.56 130 GLY A N 1
ATOM 1036 C CA . GLY A 1 130 ? 8.564 -6.528 -6.807 1.00 83.56 130 GLY A CA 1
ATOM 1037 C C . GLY A 1 130 ? 8.113 -5.208 -6.174 1.00 83.56 130 GLY A C 1
ATOM 1038 O O . GLY A 1 130 ? 6.932 -5.045 -5.861 1.00 83.56 130 GLY A O 1
ATOM 1039 N N . GLY A 1 131 ? 9.016 -4.230 -6.034 1.00 85.75 131 GLY A N 1
ATOM 1040 C CA . GLY A 1 131 ? 8.704 -2.900 -5.501 1.00 85.75 131 GLY A CA 1
ATOM 1041 C C . GLY A 1 131 ? 8.102 -2.962 -4.093 1.00 85.75 131 GLY A C 1
ATOM 1042 O O . GLY A 1 131 ? 8.656 -3.608 -3.206 1.00 85.75 131 GLY A O 1
ATOM 1043 N N . ASN A 1 132 ? 6.940 -2.332 -3.883 1.00 77.44 132 ASN A N 1
ATOM 1044 C CA . ASN A 1 132 ? 6.246 -2.341 -2.584 1.00 77.44 132 ASN A CA 1
ATOM 1045 C C . ASN A 1 132 ? 5.972 -3.755 -2.046 1.00 77.44 132 ASN A C 1
ATOM 1047 O O . ASN A 1 132 ? 6.030 -3.965 -0.837 1.00 77.44 132 ASN A O 1
ATOM 1051 N N . TRP A 1 133 ? 5.713 -4.730 -2.925 1.00 81.31 133 TRP A N 1
ATOM 1052 C CA . TRP A 1 133 ? 5.513 -6.119 -2.511 1.00 81.31 133 TRP A CA 1
ATOM 1053 C C . TRP A 1 133 ? 6.804 -6.765 -2.022 1.00 81.31 133 TRP A C 1
ATOM 1055 O O . TRP A 1 133 ? 6.747 -7.617 -1.151 1.00 81.31 133 TRP A O 1
ATOM 1065 N N . TYR A 1 134 ? 7.968 -6.351 -2.523 1.00 78.62 134 TYR A N 1
ATOM 1066 C CA . TYR A 1 134 ? 9.246 -6.888 -2.063 1.00 78.62 134 TYR A CA 1
ATOM 1067 C C . TYR A 1 134 ? 9.614 -6.376 -0.665 1.00 78.62 134 TYR A C 1
ATOM 1069 O O . TYR A 1 134 ? 9.946 -7.163 0.216 1.00 78.62 134 TYR A O 1
ATOM 1077 N N . ASN A 1 135 ? 9.475 -5.068 -0.440 1.00 65.56 135 ASN A N 1
ATOM 1078 C CA . ASN A 1 135 ? 9.845 -4.438 0.831 1.00 65.56 135 ASN A CA 1
ATOM 1079 C C . ASN A 1 135 ? 8.861 -4.730 1.974 1.00 65.56 135 ASN A C 1
ATOM 1081 O O . ASN A 1 135 ? 9.218 -4.574 3.140 1.00 65.56 135 ASN A O 1
ATOM 1085 N N . GLY A 1 136 ? 7.636 -5.153 1.644 1.00 59.06 136 GLY A N 1
ATOM 1086 C CA . GLY A 1 136 ? 6.554 -5.332 2.606 1.00 59.06 136 GLY A CA 1
ATOM 1087 C C . GLY A 1 136 ? 6.053 -4.007 3.176 1.00 59.06 136 GLY A C 1
ATOM 1088 O O . GLY A 1 136 ? 6.770 -3.004 3.239 1.00 59.06 136 GLY A O 1
ATOM 1089 N N . VAL A 1 137 ? 4.790 -3.992 3.596 1.00 53.66 137 VAL A N 1
ATOM 1090 C CA . VAL A 1 137 ? 4.232 -2.857 4.335 1.00 53.66 137 VAL A CA 1
ATOM 1091 C C . VAL A 1 137 ? 4.433 -3.130 5.829 1.00 53.66 137 VAL A C 1
ATOM 1093 O O . VAL A 1 137 ? 5.259 -2.432 6.420 1.00 53.66 137 VAL A O 1
ATOM 1096 N N . TYR A 1 138 ? 3.839 -4.207 6.376 1.00 41.25 138 TYR A N 1
ATOM 1097 C CA . TYR A 1 138 ? 4.019 -4.695 7.766 1.00 41.25 138 TYR A CA 1
ATOM 1098 C C . TYR A 1 138 ? 4.069 -6.231 7.881 1.00 41.25 138 TYR A C 1
ATOM 1100 O O . TYR A 1 138 ? 3.480 -6.928 7.057 1.00 41.25 138 TYR A O 1
ATOM 1108 N N . ASP A 1 139 ? 4.724 -6.744 8.920 1.00 37.88 139 ASP A N 1
ATOM 1109 C CA . ASP A 1 139 ? 4.757 -8.145 9.348 1.00 37.88 139 ASP A CA 1
ATOM 1110 C C . ASP A 1 139 ? 3.802 -8.314 10.546 1.00 37.88 139 ASP A C 1
ATOM 1112 O O . ASP A 1 139 ? 4.018 -7.748 11.617 1.00 37.88 139 ASP A O 1
ATOM 1116 N N . VAL A 1 140 ? 2.736 -9.095 10.373 1.00 34.72 140 VAL A N 1
ATOM 1117 C CA . VAL A 1 140 ? 1.622 -9.181 11.335 1.00 34.72 140 VAL A CA 1
ATOM 1118 C C . VAL A 1 140 ? 1.435 -10.615 11.805 1.00 34.72 140 VAL A C 1
ATOM 1120 O O . VAL A 1 140 ? 0.983 -11.464 11.039 1.00 34.72 140 VAL A O 1
ATOM 1123 N N . TYR A 1 141 ? 1.715 -10.872 13.081 1.00 36.78 141 TYR A N 1
ATOM 1124 C CA . TYR A 1 141 ? 1.628 -12.202 13.681 1.00 36.78 141 TYR A CA 1
ATOM 1125 C C . TYR A 1 141 ? 0.171 -12.672 13.821 1.00 36.78 141 TYR A C 1
ATOM 1127 O O . TYR A 1 141 ? -0.693 -11.946 14.318 1.00 36.78 141 TYR A O 1
ATOM 1135 N N . VAL A 1 142 ? -0.102 -13.917 13.424 1.00 28.36 142 VAL A N 1
ATOM 1136 C CA . VAL A 1 142 ? -1.407 -14.571 13.595 1.00 28.36 142 VAL A CA 1
ATOM 1137 C C . VAL A 1 142 ? -1.227 -15.766 14.518 1.00 28.36 142 VAL A C 1
ATOM 1139 O O . VAL A 1 142 ? -0.580 -16.740 14.149 1.00 28.36 142 VAL A O 1
ATOM 1142 N N . PHE A 1 143 ? -1.831 -15.712 15.704 1.00 26.58 143 PHE A N 1
ATOM 1143 C CA . PHE A 1 143 ? -2.022 -16.900 16.532 1.00 26.58 143 PHE A CA 1
ATOM 1144 C C . PHE A 1 143 ? -3.184 -17.712 15.953 1.00 26.58 143 PHE A C 1
ATOM 1146 O O . PHE A 1 143 ? -4.333 -17.268 15.979 1.00 26.58 143 PHE A O 1
ATOM 1153 N N . VAL A 1 144 ? -2.889 -18.893 15.411 1.00 25.02 144 VAL A N 1
ATOM 1154 C CA . VAL A 1 144 ? -3.909 -19.857 14.990 1.00 25.02 144 VAL A CA 1
ATOM 1155 C C . VAL A 1 144 ? -4.321 -20.663 16.222 1.00 25.02 144 VAL A C 1
ATOM 1157 O O . VAL A 1 144 ? -3.598 -21.556 16.652 1.00 25.02 144 VAL A O 1
ATOM 1160 N N . PHE A 1 145 ? -5.477 -20.352 16.809 1.00 24.41 145 PHE A N 1
ATOM 1161 C CA . PHE A 1 145 ? -6.113 -21.255 17.769 1.00 24.41 145 PHE A CA 1
ATOM 1162 C C . PHE A 1 145 ? -6.808 -22.375 16.989 1.00 24.41 145 PHE A C 1
ATOM 1164 O O . PHE A 1 145 ? -7.890 -22.179 16.437 1.00 24.41 145 PHE A O 1
ATOM 1171 N N . PHE A 1 146 ? -6.182 -23.551 16.932 1.00 24.88 146 PHE A N 1
ATOM 1172 C CA . PHE A 1 146 ? -6.883 -24.780 16.574 1.00 24.88 146 PHE A CA 1
ATOM 1173 C C . PHE A 1 146 ? -7.796 -25.180 17.737 1.00 24.88 146 PHE A C 1
ATOM 1175 O O . PHE A 1 146 ? -7.346 -25.368 18.866 1.00 24.88 146 PHE A O 1
ATOM 1182 N N . PHE A 1 147 ? -9.090 -25.308 17.452 1.00 22.78 147 PHE A N 1
ATOM 1183 C CA . PHE A 1 147 ? -10.042 -25.964 18.340 1.00 22.78 147 PHE A CA 1
ATOM 1184 C C . PHE A 1 147 ? -9.688 -27.455 18.423 1.00 22.78 147 PHE A C 1
ATOM 1186 O O . PHE A 1 147 ? -9.957 -28.207 17.492 1.00 22.78 147 PHE A O 1
ATOM 1193 N N . PHE A 1 148 ? -9.120 -27.884 19.546 1.00 26.17 148 PHE A N 1
ATOM 1194 C CA . PHE A 1 148 ? -9.196 -29.270 20.003 1.00 26.17 148 PHE A CA 1
ATOM 1195 C C . PHE A 1 148 ? -9.646 -29.257 21.462 1.00 26.17 148 PHE A C 1
ATOM 1197 O O . PHE A 1 148 ? -8.848 -29.198 22.392 1.00 26.17 148 PHE A O 1
ATOM 1204 N N . PHE A 1 149 ? -10.964 -29.279 21.658 1.00 25.78 149 PHE A N 1
ATOM 1205 C CA . PHE A 1 149 ? -11.543 -29.802 22.886 1.00 25.78 149 PHE A CA 1
ATOM 1206 C C . PHE A 1 149 ? -11.724 -31.300 22.670 1.00 25.78 149 PHE A C 1
ATOM 1208 O O . PHE A 1 149 ? -12.639 -31.682 21.955 1.00 25.78 149 PHE A O 1
ATOM 1215 N N . PHE A 1 150 ? -10.838 -32.123 23.229 1.00 25.62 150 PHE A N 1
ATOM 1216 C CA . PHE A 1 150 ? -11.193 -33.331 23.981 1.00 25.62 150 PHE A CA 1
ATOM 1217 C C . PHE A 1 150 ? -9.908 -33.936 24.572 1.00 25.62 150 PHE A C 1
ATOM 1219 O O . PHE A 1 150 ? -8.953 -34.193 23.850 1.00 25.62 150 PHE A O 1
ATOM 1226 N N . PHE A 1 151 ? -9.941 -34.166 25.887 1.00 27.02 151 PHE A N 1
ATOM 1227 C CA . PHE A 1 151 ? -8.897 -34.678 26.788 1.00 27.02 151 PHE A CA 1
ATOM 1228 C C . PHE A 1 151 ? -7.893 -33.668 27.366 1.00 27.02 151 PHE A C 1
ATOM 1230 O O . PHE A 1 151 ? -6.848 -33.347 26.811 1.00 27.02 151 PHE A O 1
ATOM 1237 N N . ALA A 1 152 ? -8.228 -33.236 28.583 1.00 33.28 152 ALA A N 1
ATOM 1238 C CA . ALA A 1 152 ? -7.288 -32.762 29.581 1.00 33.28 152 ALA A CA 1
ATOM 1239 C C . ALA A 1 152 ? -6.427 -33.934 30.082 1.00 33.28 152 ALA A C 1
ATOM 1241 O O . ALA A 1 152 ? -6.983 -34.927 30.535 1.00 33.28 152 ALA A O 1
ATOM 1242 N N . GLN A 1 153 ? -5.103 -33.809 29.979 1.00 33.12 153 GLN A N 1
ATOM 1243 C CA . GLN A 1 153 ? -4.076 -34.138 30.981 1.00 33.12 153 GLN A CA 1
ATOM 1244 C C . GLN A 1 153 ? -2.708 -33.876 30.318 1.00 33.12 153 GLN A C 1
ATOM 1246 O O . GLN A 1 153 ? -2.570 -34.066 29.118 1.00 33.12 153 GLN A O 1
ATOM 1251 N N . ILE A 1 154 ? -1.693 -33.493 31.097 1.00 28.62 154 ILE A N 1
ATOM 1252 C CA . ILE A 1 154 ? -0.353 -33.025 30.673 1.00 28.62 154 ILE A CA 1
ATOM 1253 C C . ILE A 1 154 ? -0.303 -31.504 30.453 1.00 28.62 154 ILE A C 1
ATOM 1255 O O . ILE A 1 154 ? -0.040 -30.962 29.384 1.00 28.62 154 ILE A O 1
ATOM 1259 N N . TRP A 1 155 ? -0.508 -30.794 31.562 1.00 32.19 155 TRP A N 1
ATOM 1260 C CA . TRP A 1 155 ? 0.269 -29.592 31.835 1.00 32.19 155 TRP A CA 1
ATOM 1261 C C . TRP A 1 155 ? 1.712 -30.030 32.078 1.00 32.19 155 TRP A C 1
ATOM 1263 O O . TRP A 1 155 ? 1.977 -30.581 33.137 1.00 32.19 155 TRP A O 1
ATOM 1273 N N . ILE A 1 156 ? 2.589 -29.850 31.089 1.00 33.31 156 ILE A N 1
ATOM 1274 C CA . ILE A 1 156 ? 4.047 -29.629 31.172 1.00 33.31 156 ILE A CA 1
ATOM 1275 C C . ILE A 1 156 ? 4.542 -29.532 29.711 1.00 33.31 156 ILE A C 1
ATOM 1277 O O . ILE A 1 156 ? 4.179 -30.354 28.879 1.00 33.31 156 ILE A O 1
ATOM 1281 N N . ASP A 1 157 ? 5.326 -28.490 29.413 1.00 31.48 157 ASP A N 1
ATOM 1282 C CA . ASP A 1 157 ? 6.047 -28.232 28.147 1.00 31.48 157 ASP A CA 1
ATOM 1283 C C . ASP A 1 157 ? 5.322 -27.665 26.905 1.00 31.48 157 ASP A C 1
ATOM 1285 O O . ASP A 1 157 ? 5.567 -28.073 25.775 1.00 31.48 157 ASP A O 1
ATOM 1289 N N . VAL A 1 158 ? 4.564 -26.569 27.067 1.00 28.47 158 VAL A N 1
ATOM 1290 C CA . VAL A 1 158 ? 4.169 -25.685 25.931 1.00 28.47 158 VAL A CA 1
ATOM 1291 C C . VAL A 1 158 ? 4.897 -24.324 25.939 1.00 28.47 158 VAL A C 1
ATOM 1293 O O . VAL A 1 158 ? 4.673 -23.473 25.086 1.00 28.47 158 VAL A O 1
ATOM 1296 N N . ARG A 1 159 ? 5.866 -24.094 26.839 1.00 28.72 159 ARG A N 1
ATOM 1297 C CA . ARG A 1 159 ? 6.661 -22.842 26.835 1.00 28.72 159 ARG A CA 1
ATOM 1298 C C . ARG A 1 159 ? 7.737 -22.762 25.740 1.00 28.72 159 ARG A C 1
ATOM 1300 O O . ARG A 1 159 ? 8.458 -21.770 25.701 1.00 28.72 159 ARG A O 1
ATOM 1307 N N . LYS A 1 160 ? 7.870 -23.764 24.863 1.00 24.92 160 LYS A N 1
ATOM 1308 C CA . LYS A 1 160 ? 8.955 -23.821 23.861 1.00 24.92 160 LYS A CA 1
ATOM 1309 C C . LYS A 1 160 ? 8.530 -24.186 22.433 1.00 24.92 160 LYS A C 1
ATOM 1311 O O . LYS A 1 160 ? 9.391 -24.474 21.609 1.00 24.92 160 LYS A O 1
ATOM 1316 N N . SER A 1 161 ? 7.246 -24.091 22.096 1.00 26.59 161 SER A N 1
ATOM 1317 C CA . SER A 1 161 ? 6.751 -24.378 20.738 1.00 26.59 161 SER A CA 1
ATOM 1318 C C . SER A 1 161 ? 6.589 -23.095 19.913 1.00 26.59 161 SER A C 1
ATOM 1320 O O . SER A 1 161 ? 5.484 -22.645 19.644 1.00 26.59 161 SER A O 1
ATOM 1322 N N . VAL A 1 162 ? 7.749 -22.501 19.626 1.00 28.48 162 VAL A N 1
ATOM 1323 C CA . VAL A 1 162 ? 8.185 -21.762 18.425 1.00 28.48 162 VAL A CA 1
ATOM 1324 C C . VAL A 1 162 ? 7.139 -20.988 17.601 1.00 28.48 162 VAL A C 1
ATOM 1326 O O . VAL A 1 162 ? 6.270 -21.555 16.943 1.00 28.48 162 VAL A O 1
ATOM 1329 N N . ASP A 1 163 ? 7.366 -19.672 17.564 1.00 28.34 163 ASP A N 1
ATOM 1330 C CA . ASP A 1 163 ? 6.831 -18.656 16.655 1.00 28.34 163 ASP A CA 1
ATOM 1331 C C . ASP A 1 163 ? 6.649 -19.138 15.202 1.00 28.34 163 ASP A C 1
ATOM 1333 O O . ASP A 1 163 ? 7.622 -19.375 14.484 1.00 28.34 163 ASP A O 1
ATOM 1337 N N . TYR A 1 164 ? 5.401 -19.189 14.727 1.00 29.31 164 TYR A N 1
ATOM 1338 C CA . TYR A 1 164 ? 5.102 -19.303 13.297 1.00 29.31 164 TYR A CA 1
ATOM 1339 C C . TYR A 1 164 ? 4.718 -17.923 12.744 1.00 29.31 164 TYR A C 1
ATOM 1341 O O . TYR A 1 164 ? 3.661 -17.365 13.047 1.00 29.31 164 TYR A O 1
ATOM 1349 N N . ILE A 1 165 ? 5.633 -17.350 11.965 1.00 29.94 165 ILE A N 1
ATOM 1350 C CA . ILE A 1 165 ? 5.572 -15.999 11.401 1.00 29.94 165 ILE A CA 1
ATOM 1351 C C . ILE A 1 165 ? 4.680 -16.022 10.154 1.00 29.94 165 ILE A C 1
ATOM 1353 O O . ILE A 1 165 ? 5.051 -16.607 9.141 1.00 29.94 165 ILE A O 1
ATOM 1357 N N . TYR A 1 166 ? 3.538 -15.336 10.188 1.00 32.88 166 TYR A N 1
ATOM 1358 C CA . TYR A 1 166 ? 2.799 -14.971 8.975 1.00 32.88 166 TYR A CA 1
ATOM 1359 C C . TYR A 1 166 ? 2.922 -13.463 8.744 1.00 32.88 166 TYR A C 1
ATOM 1361 O O . TYR A 1 166 ? 2.925 -12.681 9.685 1.00 32.88 166 TYR A O 1
ATOM 1369 N N . ARG A 1 167 ? 3.063 -13.037 7.484 1.00 37.19 167 ARG A N 1
ATOM 1370 C CA . ARG A 1 167 ? 3.107 -11.621 7.082 1.00 37.19 167 ARG A CA 1
ATOM 1371 C C . ARG A 1 167 ? 1.773 -11.244 6.441 1.00 37.19 167 ARG A C 1
ATOM 1373 O O . ARG A 1 167 ? 1.546 -11.571 5.277 1.00 37.19 167 ARG A O 1
ATOM 1380 N N . MET A 1 168 ? 0.871 -10.562 7.156 1.00 39.06 168 MET A N 1
ATOM 1381 C CA . MET A 1 168 ? -0.406 -10.108 6.571 1.00 39.06 168 MET A CA 1
ATOM 1382 C C . MET A 1 168 ? -0.255 -8.827 5.735 1.00 39.06 168 MET A C 1
ATOM 1384 O O . MET A 1 168 ? -0.881 -7.809 6.004 1.00 39.06 168 MET A O 1
ATOM 1388 N N . ASN A 1 169 ? 0.505 -8.900 4.646 1.00 48.75 169 ASN A N 1
ATOM 1389 C CA . ASN A 1 169 ? 0.323 -8.001 3.507 1.00 48.75 169 ASN A CA 1
ATOM 1390 C C . ASN A 1 169 ? -0.497 -8.754 2.463 1.00 48.75 169 ASN A C 1
ATOM 1392 O O . ASN A 1 169 ? 0.029 -9.270 1.482 1.00 48.75 169 ASN A O 1
ATOM 1396 N N . ILE A 1 170 ? -1.790 -8.895 2.739 1.00 51.91 170 ILE A N 1
ATOM 1397 C CA . ILE A 1 170 ? -2.732 -9.560 1.841 1.00 51.91 170 ILE A CA 1
ATOM 1398 C C . ILE A 1 170 ? -3.268 -8.532 0.850 1.00 51.91 170 ILE A C 1
ATOM 1400 O O . ILE A 1 170 ? -3.658 -7.425 1.240 1.00 51.91 170 ILE A O 1
ATOM 1404 N N . ILE A 1 171 ? -3.314 -8.895 -0.429 1.00 51.06 171 ILE A N 1
ATOM 1405 C CA . ILE A 1 171 ? -3.957 -8.049 -1.425 1.00 51.06 171 ILE A CA 1
ATOM 1406 C C . ILE A 1 171 ? -5.449 -7.888 -1.106 1.00 51.06 171 ILE A C 1
ATOM 1408 O O . ILE A 1 171 ? -6.148 -8.841 -0.783 1.00 51.06 171 ILE A O 1
ATOM 1412 N N . ARG A 1 172 ? -5.940 -6.646 -1.134 1.00 49.53 172 ARG A N 1
ATOM 1413 C CA . ARG A 1 172 ? -7.341 -6.331 -0.789 1.00 49.53 172 ARG A CA 1
ATOM 1414 C C . ARG A 1 172 ? -8.298 -6.484 -1.976 1.00 49.53 172 ARG A C 1
ATOM 1416 O O . ARG A 1 172 ? -9.507 -6.481 -1.787 1.00 49.53 172 ARG A O 1
ATOM 1423 N N 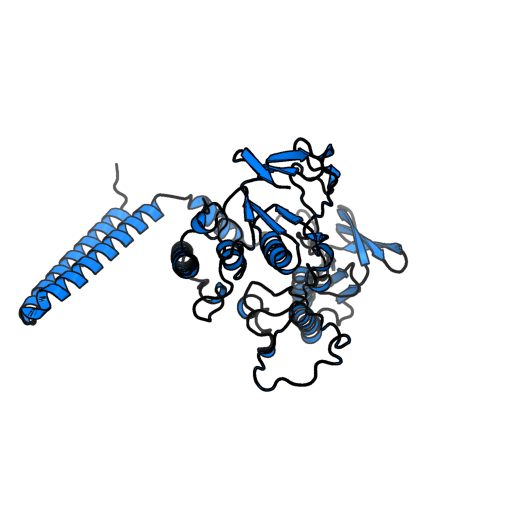. ILE A 1 173 ? -7.738 -6.583 -3.178 1.00 56.31 173 ILE A N 1
ATOM 1424 C CA . ILE A 1 173 ? -8.423 -6.820 -4.452 1.00 56.31 173 ILE A CA 1
ATOM 1425 C C . ILE A 1 173 ? -8.271 -8.306 -4.773 1.00 56.31 173 ILE A C 1
ATOM 1427 O O . ILE A 1 173 ? -7.237 -8.882 -4.437 1.00 56.31 173 ILE A O 1
ATOM 1431 N N . SER A 1 174 ? -9.270 -8.931 -5.396 1.00 60.59 174 SER A N 1
ATOM 1432 C CA . SER A 1 174 ? -9.166 -10.356 -5.709 1.00 60.59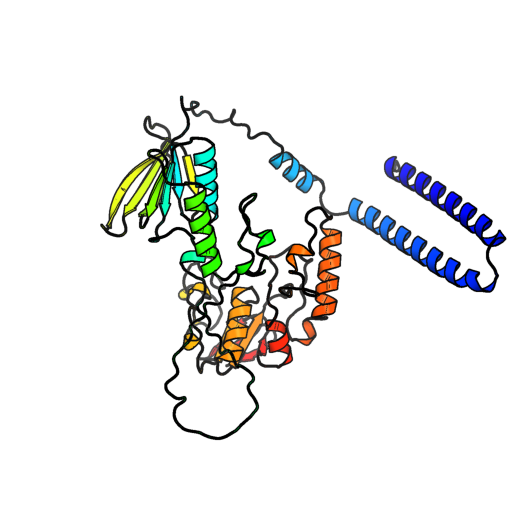 174 SER A CA 1
ATOM 1433 C C . SER A 1 174 ? -8.013 -10.671 -6.670 1.00 60.59 174 SER A C 1
ATOM 1435 O O . SER A 1 174 ? -7.600 -9.831 -7.480 1.00 60.59 174 SER A O 1
ATOM 1437 N N . SER A 1 175 ? -7.502 -11.901 -6.600 1.00 66.00 175 SER A N 1
ATOM 1438 C CA . SER A 1 175 ? -6.472 -12.421 -7.506 1.00 66.00 175 SER A CA 1
ATOM 1439 C C . SER A 1 175 ? -6.877 -12.245 -8.971 1.00 66.00 175 SER A C 1
ATOM 1441 O O . SER A 1 175 ? -6.102 -11.704 -9.756 1.00 66.00 175 SER A O 1
ATOM 1443 N N . ARG A 1 176 ? -8.132 -12.554 -9.311 1.00 69.81 176 ARG A N 1
ATOM 1444 C CA . ARG A 1 176 ? -8.689 -12.413 -10.668 1.00 69.81 176 ARG A CA 1
ATOM 1445 C C . ARG A 1 176 ? -8.731 -10.974 -11.175 1.00 69.81 176 ARG A C 1
ATOM 1447 O O . ARG A 1 176 ? -8.585 -10.739 -12.368 1.00 69.81 176 ARG A O 1
ATOM 1454 N N . ALA A 1 177 ? -8.951 -10.009 -10.286 1.00 64.75 177 ALA A N 1
ATOM 1455 C CA . ALA A 1 177 ? -8.968 -8.595 -10.650 1.00 64.75 177 ALA A CA 1
ATOM 1456 C C . ALA A 1 177 ? -7.558 -7.970 -10.701 1.00 64.75 177 ALA A C 1
ATOM 1458 O O . ALA A 1 177 ? -7.405 -6.864 -11.215 1.00 64.75 177 ALA A O 1
ATOM 1459 N N . THR A 1 178 ? -6.536 -8.659 -10.178 1.00 73.62 178 THR A N 1
ATOM 1460 C CA . THR A 1 178 ? -5.154 -8.146 -10.092 1.00 73.62 178 THR A CA 1
ATOM 1461 C C . THR A 1 178 ? -4.173 -8.891 -11.007 1.00 73.62 178 THR A C 1
ATOM 1463 O O . THR A 1 178 ? -3.081 -8.395 -11.285 1.00 73.62 178 THR A O 1
ATOM 1466 N N . GLU A 1 179 ? -4.514 -10.091 -11.470 1.00 81.44 179 GLU A N 1
ATOM 1467 C CA . GLU A 1 179 ? -3.666 -10.847 -12.387 1.00 81.44 179 GLU A CA 1
ATOM 1468 C C . GLU A 1 179 ? -3.428 -10.103 -13.707 1.00 81.44 179 GLU A C 1
ATOM 1470 O O . GLU A 1 179 ? -4.198 -9.249 -14.151 1.00 81.44 179 GLU A O 1
ATOM 1475 N N . PHE A 1 180 ? -2.310 -10.424 -14.346 1.00 79.69 180 PHE A N 1
ATOM 1476 C CA . PHE A 1 180 ? -1.974 -9.867 -15.640 1.00 79.69 180 PHE A CA 1
ATOM 1477 C C . PHE A 1 180 ? -2.811 -10.578 -16.691 1.00 79.69 180 PHE A C 1
ATOM 1479 O O . PHE A 1 180 ? -3.036 -11.790 -16.638 1.00 79.69 180 PHE A O 1
ATOM 1486 N N . LYS A 1 181 ? -3.229 -9.820 -17.704 1.00 74.69 181 LYS A N 1
ATOM 1487 C CA . LYS A 1 181 ? -3.960 -10.379 -18.835 1.00 74.69 181 LYS A CA 1
ATOM 1488 C C . LYS A 1 181 ? -3.161 -11.534 -19.449 1.00 74.69 181 LYS A C 1
ATOM 1490 O O . LYS A 1 181 ? -1.992 -11.372 -19.791 1.00 74.69 181 LYS A O 1
ATOM 1495 N N . ASN A 1 182 ? -3.813 -12.685 -19.613 1.00 76.81 182 ASN A N 1
ATOM 1496 C CA . ASN A 1 182 ? -3.224 -13.914 -20.160 1.00 76.81 182 ASN A CA 1
ATOM 1497 C C . ASN A 1 182 ? -2.035 -14.473 -19.351 1.00 76.81 182 ASN A C 1
ATOM 1499 O O . ASN A 1 182 ? -1.169 -15.156 -19.903 1.00 76.81 182 ASN A O 1
ATOM 1503 N N . TYR A 1 183 ? -1.976 -14.179 -18.055 1.00 85.06 183 TYR A N 1
ATOM 1504 C CA . TYR A 1 183 ? -1.044 -14.800 -17.124 1.00 85.06 183 TYR A CA 1
ATOM 1505 C C . TYR A 1 183 ? -1.735 -14.916 -15.755 1.00 85.06 183 TYR A C 1
ATOM 1507 O O . TYR A 1 183 ? -1.525 -14.075 -14.886 1.00 85.06 183 TYR A O 1
ATOM 1515 N N . PRO A 1 184 ? -2.644 -15.893 -15.588 1.00 89.19 184 PRO A N 1
ATOM 1516 C CA . PRO A 1 184 ? -3.485 -15.967 -14.403 1.00 89.19 184 PRO A CA 1
ATOM 1517 C C . PRO A 1 184 ? -2.686 -16.324 -13.149 1.00 89.19 184 PRO A C 1
ATOM 1519 O O . PRO A 1 184 ? -1.678 -17.036 -13.214 1.00 89.19 184 PRO A O 1
ATOM 1522 N N . MET A 1 185 ? -3.152 -15.863 -11.990 1.00 88.06 185 MET A N 1
ATOM 1523 C CA . MET A 1 185 ? -2.586 -16.297 -10.714 1.00 88.06 185 MET A CA 1
ATOM 1524 C C . MET A 1 185 ? -2.955 -17.768 -10.434 1.00 88.06 185 MET A C 1
ATOM 1526 O O . MET A 1 185 ? -4.084 -18.190 -10.700 1.00 88.06 185 MET A O 1
ATOM 1530 N N . PRO A 1 186 ? -2.039 -18.578 -9.870 1.00 90.75 186 PRO A N 1
ATOM 1531 C CA . PRO A 1 186 ? -2.355 -19.928 -9.415 1.00 90.75 186 PRO A CA 1
ATOM 1532 C C . PRO A 1 186 ? -3.545 -19.953 -8.450 1.00 90.75 186 PRO A C 1
ATOM 1534 O O . PRO A 1 186 ? -3.578 -19.203 -7.475 1.00 90.75 186 PRO A O 1
ATOM 1537 N N . LYS A 1 187 ? -4.487 -20.884 -8.659 1.00 88.25 187 LYS A N 1
ATOM 1538 C CA . LYS A 1 187 ? -5.651 -21.065 -7.766 1.00 88.25 187 LYS A CA 1
ATOM 1539 C C . LYS A 1 187 ? -5.253 -21.341 -6.312 1.00 88.25 187 LYS A C 1
ATOM 1541 O O . LYS A 1 187 ? -5.989 -20.981 -5.400 1.00 88.25 187 LYS A O 1
ATOM 1546 N N . SER A 1 188 ? -4.086 -21.949 -6.092 1.00 89.00 188 SER A N 1
ATOM 1547 C CA . SER A 1 188 ? -3.536 -22.216 -4.758 1.00 89.00 188 SER A CA 1
ATOM 1548 C C . SER A 1 188 ? -3.246 -20.950 -3.945 1.00 89.00 188 SER A C 1
ATOM 1550 O O . SER A 1 188 ? -3.103 -21.043 -2.731 1.00 89.00 188 SER A O 1
ATOM 1552 N N . PHE A 1 189 ? -3.179 -19.769 -4.570 1.00 86.62 189 PHE A N 1
ATOM 1553 C CA . PHE A 1 189 ? -2.985 -18.504 -3.856 1.00 86.62 189 PHE A CA 1
ATOM 1554 C C . PHE A 1 189 ? -4.240 -18.011 -3.130 1.00 86.62 189 PHE A C 1
ATOM 1556 O O . PHE A 1 189 ? -4.129 -17.110 -2.296 1.00 86.62 189 PHE A O 1
ATOM 1563 N N . GLY A 1 190 ? -5.405 -18.593 -3.431 1.00 86.94 190 GLY A N 1
ATOM 1564 C CA . GLY A 1 190 ? -6.702 -18.137 -2.943 1.00 86.94 190 GLY A CA 1
ATOM 1565 C C . GLY A 1 190 ? -7.158 -16.821 -3.580 1.00 86.94 190 GLY A C 1
ATOM 1566 O O . GLY A 1 190 ? -6.512 -16.268 -4.476 1.00 86.94 190 GLY A O 1
ATOM 1567 N N . ASP A 1 191 ? -8.290 -16.307 -3.101 1.00 82.88 191 ASP A N 1
ATOM 1568 C CA . ASP A 1 191 ? -8.885 -15.072 -3.630 1.00 82.88 191 ASP A CA 1
ATOM 1569 C C . ASP A 1 191 ? -8.078 -13.829 -3.253 1.00 82.88 191 ASP A C 1
ATOM 1571 O O . ASP A 1 191 ? -8.046 -12.861 -4.006 1.00 82.88 191 ASP A O 1
ATOM 1575 N N . PHE A 1 192 ? -7.392 -13.861 -2.107 1.00 84.38 192 PHE A N 1
ATOM 1576 C CA . PHE A 1 192 ? -6.586 -12.754 -1.599 1.00 84.38 192 PHE A CA 1
ATOM 1577 C C . PHE A 1 192 ? -5.143 -13.217 -1.329 1.00 84.38 192 PHE A C 1
ATOM 1579 O O . PHE A 1 192 ? -4.803 -13.545 -0.189 1.00 84.38 192 PHE A O 1
ATOM 1586 N N . PRO A 1 193 ? -4.289 -13.267 -2.370 1.00 83.94 193 PRO A N 1
ATOM 1587 C CA . PRO A 1 193 ? -2.880 -13.623 -2.257 1.00 83.94 193 PRO A CA 1
ATOM 1588 C C . PRO A 1 193 ? -2.122 -12.875 -1.149 1.00 83.94 193 PRO A C 1
ATOM 1590 O O . PRO A 1 193 ? -2.290 -11.668 -0.941 1.00 83.94 193 PRO A O 1
ATOM 1593 N N . SER A 1 194 ? -1.224 -13.592 -0.472 1.00 83.94 194 SER A N 1
ATOM 1594 C CA . SER A 1 194 ? -0.236 -12.993 0.425 1.00 83.94 194 SER A CA 1
ATOM 1595 C C . SER A 1 194 ? 0.815 -12.200 -0.361 1.00 83.94 194 SER A C 1
ATOM 1597 O O . SER A 1 194 ? 0.984 -12.363 -1.571 1.00 83.94 194 SER A O 1
ATOM 1599 N N . GLN A 1 195 ? 1.591 -11.378 0.340 1.00 80.50 195 GLN A N 1
ATOM 1600 C CA . GLN A 1 195 ? 2.751 -10.698 -0.233 1.00 80.50 195 GLN A CA 1
ATOM 1601 C C . GLN A 1 195 ? 3.741 -11.675 -0.865 1.00 80.50 195 GLN A C 1
ATOM 1603 O O . GLN A 1 195 ? 4.278 -11.388 -1.931 1.00 80.50 195 GLN A O 1
ATOM 1608 N N . GLU A 1 196 ? 3.981 -12.819 -0.229 1.00 84.88 196 GLU A N 1
ATOM 1609 C CA . GLU A 1 196 ? 4.878 -13.843 -0.759 1.00 84.88 196 GLU A CA 1
ATOM 1610 C C . GLU A 1 196 ? 4.351 -14.414 -2.077 1.00 84.88 196 GLU A C 1
ATOM 1612 O O . GLU A 1 196 ? 5.090 -14.440 -3.062 1.00 84.88 196 GLU A O 1
ATOM 1617 N N . ASN A 1 197 ? 3.054 -14.734 -2.138 1.00 88.88 197 ASN A N 1
ATOM 1618 C CA . ASN A 1 197 ? 2.391 -15.165 -3.369 1.00 88.88 197 ASN A CA 1
ATOM 1619 C C . ASN A 1 197 ? 2.508 -14.093 -4.465 1.00 88.88 197 ASN A C 1
ATOM 1621 O O . ASN A 1 197 ? 2.798 -14.411 -5.617 1.00 88.88 197 ASN A O 1
ATOM 1625 N N . MET A 1 198 ? 2.355 -12.810 -4.116 1.00 87.19 198 MET A N 1
ATOM 1626 C CA . MET A 1 198 ? 2.527 -11.700 -5.060 1.00 87.19 198 MET A CA 1
ATOM 1627 C C . MET A 1 198 ? 3.971 -11.578 -5.567 1.00 87.19 198 MET A C 1
ATOM 1629 O O . MET A 1 198 ? 4.185 -11.398 -6.765 1.00 87.19 198 MET A O 1
ATOM 1633 N N . ILE A 1 199 ? 4.979 -11.705 -4.697 1.00 87.88 199 ILE A N 1
ATOM 1634 C CA . ILE A 1 199 ? 6.391 -11.712 -5.114 1.00 87.88 199 ILE A CA 1
ATOM 1635 C C . ILE A 1 199 ? 6.660 -12.907 -6.034 1.00 87.88 199 ILE A C 1
ATOM 1637 O O . ILE A 1 199 ? 7.284 -12.743 -7.086 1.00 87.88 199 ILE A O 1
ATOM 1641 N N . GLN A 1 200 ? 6.188 -14.099 -5.659 1.00 90.69 200 GLN A N 1
ATOM 1642 C CA . GLN A 1 200 ? 6.334 -15.317 -6.451 1.00 90.69 200 GLN A CA 1
ATOM 1643 C C . GLN A 1 200 ? 5.699 -15.150 -7.834 1.00 90.69 200 GLN A C 1
ATOM 1645 O O . GLN A 1 200 ? 6.323 -15.489 -8.838 1.00 90.69 200 GLN A O 1
ATOM 1650 N N . TYR A 1 201 ? 4.501 -14.571 -7.897 1.00 90.81 201 TYR A N 1
ATOM 1651 C CA . TYR A 1 201 ? 3.789 -14.280 -9.134 1.00 90.81 201 TYR A CA 1
ATOM 1652 C C . TYR A 1 201 ? 4.566 -13.329 -10.052 1.00 90.81 201 TYR A C 1
ATOM 1654 O O . TYR A 1 201 ? 4.778 -13.642 -11.222 1.00 90.81 201 TYR A O 1
ATOM 1662 N N . LEU A 1 202 ? 5.043 -12.194 -9.525 1.00 89.44 202 LEU A N 1
ATOM 1663 C CA . LEU A 1 202 ? 5.784 -11.196 -10.306 1.00 89.44 202 LEU A CA 1
ATOM 1664 C C . LEU A 1 202 ? 7.127 -11.742 -10.807 1.00 89.44 202 LEU A C 1
ATOM 1666 O O . LEU A 1 202 ? 7.505 -11.504 -11.954 1.00 89.44 202 LEU A O 1
ATOM 1670 N N . ARG A 1 203 ? 7.836 -12.513 -9.973 1.00 91.44 203 ARG A N 1
ATOM 1671 C CA . ARG A 1 203 ? 9.073 -13.200 -10.375 1.00 91.44 203 ARG A CA 1
ATOM 1672 C C . ARG A 1 203 ? 8.811 -14.271 -11.427 1.00 91.44 203 ARG A C 1
ATOM 1674 O O . ARG A 1 203 ? 9.557 -14.348 -12.400 1.00 91.44 203 ARG A O 1
ATOM 1681 N N . GLY A 1 204 ? 7.745 -15.052 -11.254 1.00 90.44 204 GLY A N 1
ATOM 1682 C CA . GLY A 1 204 ? 7.284 -16.022 -12.242 1.00 90.44 204 GLY A CA 1
ATOM 1683 C C . GLY A 1 204 ? 7.009 -15.348 -13.581 1.00 90.44 204 GLY A C 1
ATOM 1684 O O . GLY A 1 204 ? 7.580 -15.751 -14.584 1.00 90.44 204 GLY A O 1
ATOM 1685 N N . PHE A 1 205 ? 6.246 -14.251 -13.582 1.00 89.88 205 PHE A N 1
ATOM 1686 C CA . PHE A 1 205 ? 5.951 -13.490 -14.796 1.00 89.88 205 PHE A CA 1
ATOM 1687 C C . PHE A 1 205 ? 7.223 -12.995 -15.489 1.00 89.88 205 PHE A C 1
ATOM 1689 O O . PHE A 1 205 ? 7.388 -13.194 -16.691 1.00 89.88 205 PHE A O 1
ATOM 1696 N N . ALA A 1 206 ? 8.146 -12.386 -14.735 1.00 91.19 206 ALA A N 1
ATOM 1697 C CA . ALA A 1 206 ? 9.402 -11.878 -15.280 1.00 91.19 206 ALA A CA 1
ATOM 1698 C C . ALA A 1 206 ? 10.239 -12.983 -15.950 1.00 91.19 206 ALA A C 1
ATOM 1700 O O . ALA A 1 206 ? 10.803 -12.765 -17.025 1.00 91.19 206 ALA A O 1
ATOM 1701 N N . ARG A 1 207 ? 10.292 -14.166 -15.325 1.00 92.19 207 ARG A N 1
ATOM 1702 C CA . ARG A 1 207 ? 11.001 -15.348 -15.827 1.00 92.19 207 ARG A CA 1
ATOM 1703 C C . ARG A 1 207 ? 10.311 -15.939 -17.054 1.00 92.19 207 ARG A C 1
ATOM 1705 O O . ARG A 1 207 ? 10.947 -16.088 -18.092 1.00 92.19 207 ARG A O 1
ATOM 1712 N N . ASP A 1 208 ? 9.021 -16.238 -16.954 1.00 92.25 208 ASP A N 1
ATOM 1713 C CA . ASP A 1 208 ? 8.265 -16.965 -17.976 1.00 92.25 208 ASP A CA 1
ATOM 1714 C C . ASP A 1 208 ? 8.078 -16.115 -19.243 1.00 92.25 208 ASP A C 1
ATOM 1716 O O . ASP A 1 208 ? 8.116 -16.631 -20.359 1.00 92.25 208 ASP A O 1
ATOM 1720 N N . LYS A 1 209 ? 7.955 -14.788 -19.092 1.00 88.25 209 LYS A N 1
ATOM 1721 C CA . LYS A 1 209 ? 7.959 -13.836 -20.216 1.00 88.25 209 LYS A CA 1
ATOM 1722 C C . LYS A 1 209 ? 9.359 -13.410 -20.651 1.00 88.25 209 LYS A C 1
ATOM 1724 O O . LYS A 1 209 ? 9.469 -12.629 -21.599 1.00 88.25 209 LYS A O 1
ATOM 1729 N N . GLN A 1 210 ? 10.409 -13.918 -20.001 1.00 90.50 210 GLN A N 1
ATOM 1730 C CA . GLN A 1 210 ? 11.812 -13.636 -20.314 1.00 90.50 210 GLN A CA 1
ATOM 1731 C C . GLN A 1 210 ? 12.100 -12.129 -20.420 1.00 90.50 210 GLN A C 1
ATOM 1733 O O . GLN A 1 210 ? 12.773 -11.675 -21.344 1.00 90.50 210 GLN A O 1
ATOM 1738 N N . VAL A 1 211 ? 11.551 -11.337 -19.493 1.00 88.94 211 VAL A N 1
ATOM 1739 C CA . VAL A 1 211 ? 11.546 -9.864 -19.582 1.00 88.94 211 VAL A CA 1
ATOM 1740 C C . VAL A 1 211 ? 12.963 -9.285 -19.627 1.00 88.94 211 VAL A C 1
ATOM 1742 O O . VAL A 1 211 ? 13.197 -8.296 -20.314 1.00 88.94 211 VAL A O 1
ATOM 1745 N N . PHE A 1 212 ? 13.909 -9.921 -18.932 1.00 89.88 212 PHE A N 1
ATOM 1746 C CA . PHE A 1 212 ? 15.294 -9.455 -18.797 1.00 89.88 212 PHE A CA 1
ATOM 1747 C C . PHE A 1 212 ? 16.327 -10.461 -19.334 1.00 89.88 212 PHE A C 1
ATOM 1749 O O . PHE A 1 212 ? 17.486 -10.417 -18.936 1.00 89.88 212 PHE A O 1
ATOM 1756 N N . ASN A 1 213 ? 15.923 -11.399 -20.199 1.00 81.50 213 ASN A N 1
ATOM 1757 C CA . ASN A 1 213 ? 16.793 -12.478 -20.689 1.00 81.50 213 ASN A CA 1
ATOM 1758 C C . ASN A 1 213 ? 17.265 -12.241 -22.135 1.00 81.50 213 ASN A C 1
ATOM 1760 O O . ASN A 1 213 ? 17.135 -13.106 -22.999 1.00 81.50 213 ASN A O 1
ATOM 1764 N N . SER A 1 214 ? 17.761 -11.039 -22.430 1.00 77.06 214 SER A N 1
ATOM 1765 C CA . SER A 1 214 ? 18.333 -10.712 -23.739 1.00 77.06 214 SER A CA 1
ATOM 1766 C C . SER A 1 214 ? 19.448 -9.676 -23.618 1.00 77.06 214 SER A C 1
ATOM 1768 O O . SER A 1 214 ? 19.470 -8.881 -22.681 1.00 77.06 214 SER A O 1
ATOM 1770 N N . VAL A 1 215 ? 20.337 -9.625 -24.614 1.00 71.88 215 VAL A N 1
ATOM 1771 C CA . VAL A 1 215 ? 21.443 -8.647 -24.668 1.00 71.88 215 VAL A CA 1
ATOM 1772 C C . VAL A 1 215 ? 20.934 -7.194 -24.682 1.00 71.88 215 VAL A C 1
ATOM 1774 O O . VAL A 1 215 ? 21.630 -6.293 -24.222 1.00 71.88 215 VAL A O 1
ATOM 1777 N N . LYS A 1 216 ? 19.703 -6.964 -25.166 1.00 76.31 216 LYS A N 1
ATOM 1778 C CA . LYS A 1 216 ? 19.059 -5.640 -25.268 1.00 76.31 216 LYS A CA 1
ATOM 1779 C C . LYS A 1 216 ? 18.169 -5.283 -24.069 1.00 76.31 216 LYS A C 1
ATOM 1781 O O . LYS A 1 216 ? 17.570 -4.212 -24.055 1.00 76.31 216 LYS A O 1
ATOM 1786 N N . THR A 1 217 ? 18.035 -6.177 -23.091 1.00 86.38 217 THR A N 1
ATOM 1787 C CA . THR A 1 217 ? 17.144 -5.999 -21.936 1.00 86.38 217 THR A CA 1
ATOM 1788 C C . THR A 1 217 ? 17.919 -6.289 -20.665 1.00 86.38 217 THR A C 1
ATOM 1790 O O . THR A 1 217 ? 18.176 -7.450 -20.347 1.00 86.38 217 THR A O 1
ATOM 1793 N N . ARG A 1 218 ? 18.306 -5.247 -19.932 1.00 90.06 218 ARG A N 1
ATOM 1794 C CA . ARG A 1 218 ? 19.160 -5.399 -18.749 1.00 90.06 218 ARG A CA 1
ATOM 1795 C C . ARG A 1 218 ? 18.403 -4.994 -17.492 1.00 90.06 218 ARG A C 1
ATOM 1797 O O . ARG A 1 218 ? 17.760 -3.948 -17.453 1.00 90.06 218 ARG A O 1
ATOM 1804 N N . LEU A 1 219 ? 18.489 -5.835 -16.465 1.00 94.88 219 LEU A N 1
ATOM 1805 C CA . LEU A 1 219 ? 18.020 -5.529 -15.118 1.00 94.88 219 LEU A CA 1
ATOM 1806 C C . LEU A 1 219 ? 19.228 -5.259 -14.226 1.00 94.88 219 LEU A C 1
ATOM 1808 O O . LEU A 1 219 ? 20.039 -6.149 -13.980 1.00 94.88 219 LEU A O 1
ATOM 1812 N N . HIS A 1 220 ? 19.303 -4.043 -13.704 1.00 95.50 220 HIS A N 1
ATOM 1813 C CA . HIS A 1 220 ? 20.344 -3.601 -12.788 1.00 95.50 220 HIS A CA 1
ATOM 1814 C C . HIS A 1 220 ? 19.757 -3.529 -11.381 1.00 95.50 220 HIS A C 1
ATOM 1816 O O . HIS A 1 220 ? 19.114 -2.548 -11.007 1.00 95.50 220 HIS A O 1
ATOM 1822 N N . LEU A 1 221 ? 19.944 -4.598 -10.607 1.00 95.44 221 LEU A N 1
ATOM 1823 C CA . LEU A 1 221 ? 19.561 -4.644 -9.192 1.00 95.44 221 LEU A CA 1
ATOM 1824 C C . LEU A 1 221 ? 20.577 -3.884 -8.342 1.00 95.44 221 LEU A C 1
ATOM 1826 O O . LEU A 1 221 ? 21.747 -3.803 -8.706 1.00 95.44 221 LEU A O 1
ATOM 1830 N N . ARG A 1 222 ? 20.146 -3.358 -7.192 1.00 95.69 222 ARG A N 1
ATOM 1831 C CA . ARG A 1 222 ? 20.966 -2.505 -6.314 1.00 95.69 222 ARG A CA 1
ATOM 1832 C C . ARG A 1 222 ? 21.529 -1.268 -7.023 1.00 95.69 222 ARG A C 1
ATOM 1834 O O . ARG A 1 222 ? 22.612 -0.796 -6.685 1.00 95.69 222 ARG A O 1
ATOM 1841 N N . HIS A 1 223 ? 20.795 -0.742 -7.998 1.00 97.00 223 HIS A N 1
ATOM 1842 C CA . HIS A 1 223 ? 21.138 0.481 -8.713 1.00 97.00 223 HIS A CA 1
ATOM 1843 C C . HIS A 1 223 ? 20.059 1.536 -8.466 1.00 97.00 223 HIS A C 1
ATOM 1845 O O . HIS A 1 223 ? 18.898 1.364 -8.835 1.00 97.00 223 HIS A O 1
ATOM 1851 N N . GLU A 1 224 ? 20.441 2.627 -7.810 1.00 96.50 224 GLU A N 1
ATOM 1852 C CA . GLU A 1 224 ? 19.565 3.761 -7.525 1.00 96.50 224 GLU A CA 1
ATOM 1853 C C . GLU A 1 224 ? 19.807 4.866 -8.550 1.00 96.50 224 GLU A C 1
ATOM 1855 O O . GLU A 1 224 ? 20.933 5.334 -8.721 1.00 96.50 224 GLU A O 1
ATOM 1860 N N . VAL A 1 225 ? 18.749 5.290 -9.238 1.00 97.31 225 VAL A N 1
ATOM 1861 C CA . VAL A 1 225 ? 18.814 6.473 -10.099 1.00 97.31 225 VAL A CA 1
ATOM 1862 C C . VAL A 1 225 ? 18.785 7.710 -9.209 1.00 97.31 225 VAL A C 1
ATOM 1864 O O . VAL A 1 225 ? 17.793 7.952 -8.527 1.00 97.31 225 VAL A O 1
ATOM 1867 N N . ALA A 1 226 ? 19.882 8.463 -9.205 1.00 94.94 226 ALA A N 1
ATOM 1868 C CA . ALA A 1 226 ? 20.060 9.645 -8.367 1.00 94.94 226 ALA A CA 1
ATOM 1869 C C . ALA A 1 226 ? 19.446 10.899 -9.006 1.00 94.94 226 ALA A C 1
ATOM 1871 O O . ALA A 1 226 ? 18.792 11.685 -8.324 1.00 94.94 226 ALA A O 1
ATOM 1872 N N . SER A 1 227 ? 19.632 11.077 -10.315 1.00 96.00 227 SER A N 1
ATOM 1873 C CA . SER A 1 227 ? 19.080 12.205 -11.067 1.00 96.00 227 SER A CA 1
ATOM 1874 C C . SER A 1 227 ? 18.932 11.881 -12.553 1.00 96.00 227 SER A C 1
ATOM 1876 O O . SER A 1 227 ? 19.548 10.947 -13.080 1.00 96.00 227 SER A O 1
ATOM 1878 N N . VAL A 1 228 ? 18.075 12.658 -13.215 1.00 95.94 228 VAL A N 1
ATOM 1879 C CA . VAL A 1 228 ? 17.796 12.586 -14.649 1.00 95.94 228 VAL A CA 1
ATOM 1880 C C . VAL A 1 228 ? 17.781 14.008 -15.191 1.00 95.94 228 VAL A C 1
ATOM 1882 O O . VAL A 1 228 ? 16.939 14.807 -14.785 1.00 95.94 228 VAL A O 1
ATOM 1885 N N . ASP A 1 229 ? 18.670 14.295 -16.135 1.00 93.00 229 ASP A N 1
ATOM 1886 C CA . ASP A 1 229 ? 18.779 15.598 -16.782 1.00 93.00 229 ASP A CA 1
ATOM 1887 C C . ASP A 1 229 ? 18.328 15.504 -18.241 1.00 93.00 229 ASP A C 1
ATOM 1889 O O . ASP A 1 229 ? 18.691 14.569 -18.956 1.00 93.00 229 ASP A O 1
ATOM 1893 N N . LEU A 1 230 ? 17.570 16.499 -18.706 1.00 90.00 230 LEU A N 1
ATOM 1894 C CA . LEU A 1 230 ? 17.236 16.656 -20.122 1.00 90.00 230 LEU A CA 1
ATOM 1895 C C . LEU A 1 230 ? 18.367 17.406 -20.841 1.00 90.00 230 LEU A C 1
ATOM 1897 O O . LEU A 1 230 ? 18.690 18.537 -20.479 1.00 90.00 230 LEU A O 1
ATOM 1901 N N . ILE A 1 231 ? 18.919 16.814 -21.899 1.00 87.50 231 ILE A N 1
ATOM 1902 C CA . ILE A 1 231 ? 19.977 17.394 -22.731 1.00 87.50 231 ILE A CA 1
ATOM 1903 C C . ILE A 1 231 ? 19.451 17.576 -24.156 1.00 87.50 231 ILE A C 1
ATOM 1905 O O . ILE A 1 231 ? 19.229 16.610 -24.882 1.00 87.50 231 ILE A O 1
ATOM 1909 N N . LYS A 1 232 ? 19.258 18.834 -24.567 1.00 70.25 232 LYS A N 1
ATOM 1910 C CA . LYS A 1 232 ? 18.614 19.179 -25.846 1.00 70.25 232 LYS A CA 1
ATOM 1911 C C . LYS A 1 232 ? 19.500 18.952 -27.084 1.00 70.25 232 LYS A C 1
ATOM 1913 O O . LYS A 1 232 ? 18.957 18.648 -28.138 1.00 70.25 232 LYS A O 1
ATOM 1918 N N . ASP A 1 233 ? 20.830 19.004 -26.941 1.00 69.00 233 ASP A N 1
ATOM 1919 C CA . ASP A 1 233 ? 21.791 18.986 -28.066 1.00 69.00 233 ASP A CA 1
ATOM 1920 C C . ASP A 1 233 ? 22.730 17.762 -28.075 1.00 69.00 233 ASP A C 1
ATOM 1922 O O . ASP A 1 233 ? 23.864 17.812 -28.557 1.00 69.00 233 ASP A O 1
ATOM 1926 N N . SER A 1 234 ? 22.285 16.635 -27.520 1.00 70.25 234 SER A N 1
ATOM 1927 C CA . SER A 1 234 ? 23.095 15.414 -27.455 1.00 70.25 234 SER A CA 1
ATOM 1928 C C . SER A 1 234 ? 22.921 14.534 -28.695 1.00 70.25 234 SER A C 1
ATOM 1930 O O . SER A 1 234 ? 21.807 14.261 -29.136 1.00 70.25 234 SER A O 1
ATOM 1932 N N . LYS A 1 235 ? 24.038 14.011 -29.220 1.00 71.44 235 LYS A N 1
ATOM 1933 C CA . LYS A 1 235 ? 24.047 12.952 -30.249 1.00 71.44 235 LYS A CA 1
ATOM 1934 C C . LYS A 1 235 ? 23.929 11.534 -29.663 1.00 71.44 235 LYS A C 1
ATOM 1936 O O . LYS A 1 235 ? 23.833 10.587 -30.433 1.00 71.44 235 LYS A O 1
ATOM 1941 N N . GLN A 1 236 ? 23.984 11.384 -28.334 1.00 71.94 236 GLN A N 1
ATOM 1942 C CA . GLN A 1 236 ? 24.031 10.090 -27.627 1.00 71.94 236 GLN A CA 1
ATOM 1943 C C . GLN A 1 236 ? 22.711 9.721 -26.920 1.00 71.94 236 GLN A C 1
ATOM 1945 O O . GLN A 1 236 ? 22.587 8.609 -26.415 1.00 71.94 236 GLN A O 1
ATOM 1950 N N . GLY A 1 237 ? 21.748 10.648 -26.866 1.00 77.81 237 GLY A N 1
ATOM 1951 C CA . GLY A 1 237 ? 20.453 10.496 -26.193 1.00 77.81 237 GLY A CA 1
ATOM 1952 C C . GLY A 1 237 ? 20.024 11.793 -25.503 1.00 77.81 237 GLY A C 1
ATOM 1953 O O . GLY A 1 237 ? 20.875 12.555 -25.041 1.00 77.81 237 GLY A O 1
ATOM 1954 N N . VAL A 1 238 ? 18.718 12.062 -25.442 1.00 87.88 238 VAL A N 1
ATOM 1955 C CA . VAL A 1 238 ? 18.159 13.319 -24.898 1.00 87.88 238 VAL A CA 1
ATOM 1956 C C . VAL A 1 238 ? 18.070 13.356 -23.370 1.00 87.88 238 VAL A C 1
ATOM 1958 O O . VAL A 1 238 ? 17.848 14.420 -22.801 1.00 87.88 238 VAL A O 1
ATOM 1961 N N . TYR A 1 239 ? 18.262 12.227 -22.688 1.00 92.25 239 TYR A N 1
ATOM 1962 C CA . TYR A 1 239 ? 18.311 12.142 -21.232 1.00 92.25 239 TYR A CA 1
ATOM 1963 C C . TYR A 1 239 ? 19.657 11.618 -20.759 1.00 92.25 239 TYR A C 1
ATOM 1965 O O . TYR A 1 239 ? 20.119 10.569 -21.206 1.00 92.25 239 TYR A O 1
ATOM 1973 N N . ARG A 1 240 ? 20.238 12.314 -19.787 1.00 94.94 240 ARG A N 1
ATOM 1974 C CA . ARG A 1 240 ? 21.383 11.853 -19.009 1.00 94.94 240 ARG A CA 1
ATOM 1975 C C . ARG A 1 240 ? 20.906 11.361 -17.652 1.00 94.94 240 ARG A C 1
ATOM 1977 O O . ARG A 1 240 ? 20.263 12.100 -16.915 1.00 94.94 240 ARG A O 1
ATOM 1984 N N . VAL A 1 241 ? 21.236 10.123 -17.317 1.00 96.88 241 VAL A N 1
ATOM 1985 C CA . VAL A 1 241 ? 20.782 9.435 -16.108 1.00 96.88 241 VAL A CA 1
ATOM 1986 C C . VAL A 1 241 ? 21.990 9.071 -15.255 1.00 96.88 241 VAL A C 1
ATOM 1988 O O . VAL A 1 241 ? 22.881 8.346 -15.702 1.00 96.88 241 VAL A O 1
ATOM 1991 N N . PHE A 1 242 ? 22.006 9.547 -14.011 1.00 97.81 242 PHE A N 1
ATOM 1992 C CA . PHE A 1 242 ? 23.039 9.211 -13.036 1.00 97.81 242 PHE A CA 1
ATOM 1993 C C . PHE A 1 242 ? 22.579 8.048 -12.171 1.00 97.81 242 PHE A C 1
ATOM 1995 O O . PHE A 1 242 ? 21.560 8.128 -11.482 1.00 97.81 242 PHE A O 1
ATOM 2002 N N . VAL A 1 243 ? 23.347 6.964 -12.193 1.00 98.06 243 VAL A N 1
ATOM 2003 C CA . VAL A 1 243 ? 23.003 5.715 -11.518 1.00 98.06 243 VAL A CA 1
ATOM 2004 C C . VAL A 1 243 ? 24.079 5.372 -10.503 1.00 98.06 243 VAL A C 1
ATOM 2006 O O . VAL A 1 243 ? 25.239 5.154 -10.859 1.00 98.06 243 VAL A O 1
ATOM 2009 N N . LYS A 1 244 ? 23.683 5.295 -9.234 1.00 97.94 244 LYS A N 1
ATOM 2010 C CA . LYS A 1 244 ? 24.525 4.873 -8.120 1.00 97.94 244 LYS A CA 1
ATOM 2011 C C . LYS A 1 244 ? 24.380 3.370 -7.903 1.00 97.94 244 LYS A C 1
ATOM 2013 O O . LYS A 1 244 ? 23.299 2.884 -7.575 1.00 97.94 244 LYS A O 1
ATOM 2018 N N . ASN A 1 245 ? 25.477 2.636 -8.040 1.00 97.25 245 ASN A N 1
ATOM 2019 C CA . ASN A 1 245 ? 25.548 1.245 -7.612 1.00 97.25 245 ASN A CA 1
ATOM 2020 C C . ASN A 1 245 ? 25.670 1.213 -6.079 1.00 97.25 245 ASN A C 1
ATOM 2022 O O . ASN A 1 245 ? 26.610 1.766 -5.511 1.00 97.25 245 ASN A O 1
ATOM 2026 N N . LEU A 1 246 ? 24.707 0.596 -5.397 1.00 94.44 246 LEU A N 1
ATOM 2027 C CA . LEU A 1 246 ? 24.614 0.615 -3.935 1.00 94.44 246 LEU A CA 1
ATOM 2028 C C . LEU A 1 246 ? 25.591 -0.346 -3.242 1.00 94.44 246 LEU A C 1
ATOM 2030 O O . LEU A 1 246 ? 25.801 -0.220 -2.040 1.00 94.44 246 LEU A O 1
ATOM 2034 N N . GLU A 1 247 ? 26.209 -1.275 -3.970 1.00 94.69 247 GLU A N 1
ATOM 2035 C CA . GLU A 1 247 ? 27.253 -2.152 -3.420 1.00 94.69 247 GLU A CA 1
ATOM 2036 C C . GLU A 1 247 ? 28.615 -1.456 -3.444 1.00 94.69 247 GLU A C 1
ATOM 2038 O O . GLU A 1 247 ? 29.307 -1.397 -2.435 1.00 94.69 247 GLU A O 1
ATOM 2043 N N . THR A 1 248 ? 28.975 -0.865 -4.584 1.00 96.31 248 THR A N 1
ATOM 2044 C CA . THR A 1 248 ? 30.277 -0.204 -4.784 1.00 96.31 248 THR A CA 1
ATOM 2045 C C . THR A 1 248 ? 30.274 1.277 -4.409 1.00 96.31 248 THR A C 1
ATOM 2047 O O . THR A 1 248 ? 31.327 1.907 -4.396 1.00 96.31 248 THR A O 1
ATOM 2050 N N . GLN A 1 249 ? 29.096 1.861 -4.160 1.00 96.12 249 GLN A N 1
ATOM 2051 C CA . GLN A 1 249 ? 28.859 3.299 -3.962 1.00 96.12 249 GLN A CA 1
ATOM 2052 C C . GLN A 1 249 ? 29.273 4.194 -5.148 1.00 96.12 249 GLN A C 1
ATOM 2054 O O . GLN A 1 249 ? 29.143 5.418 -5.070 1.00 96.12 249 GLN A O 1
ATOM 2059 N N . LYS A 1 250 ? 29.715 3.609 -6.270 1.00 97.00 250 LYS A N 1
ATOM 2060 C CA . LYS A 1 250 ? 30.130 4.332 -7.473 1.00 97.00 250 LYS A CA 1
ATOM 2061 C C . LYS A 1 250 ? 28.912 4.829 -8.247 1.00 97.00 250 LYS A C 1
ATOM 2063 O O . LYS A 1 250 ? 27.964 4.080 -8.486 1.00 97.00 250 LYS A O 1
ATOM 2068 N N . THR A 1 251 ? 28.972 6.084 -8.684 1.00 97.50 251 THR A N 1
ATOM 2069 C CA . THR A 1 251 ? 27.974 6.673 -9.584 1.00 97.50 251 THR A CA 1
ATOM 2070 C C . THR A 1 251 ? 28.490 6.637 -11.016 1.00 97.50 251 THR A C 1
ATOM 2072 O O . THR A 1 251 ? 29.657 6.931 -11.270 1.00 97.50 251 THR A O 1
ATOM 2075 N N . THR A 1 252 ? 27.628 6.234 -11.942 1.00 97.06 252 THR A N 1
ATOM 2076 C CA . THR A 1 252 ? 27.915 6.141 -13.377 1.00 97.06 252 THR A CA 1
ATOM 2077 C C . THR A 1 252 ? 26.887 6.936 -14.167 1.00 97.06 252 THR A C 1
ATOM 2079 O O . THR A 1 252 ? 25.742 7.078 -13.741 1.00 97.06 252 THR A O 1
ATOM 2082 N N . GLU A 1 253 ? 27.315 7.470 -15.301 1.00 95.50 253 GLU A N 1
ATOM 2083 C CA . GLU A 1 253 ? 26.498 8.267 -16.211 1.00 95.50 253 GLU A CA 1
ATOM 2084 C C . GLU A 1 253 ? 26.062 7.407 -17.399 1.00 95.50 253 GLU A C 1
ATOM 2086 O O . GLU A 1 253 ? 26.851 6.625 -17.933 1.00 95.50 253 GLU A O 1
ATOM 2091 N N . HIS A 1 254 ? 24.800 7.548 -17.800 1.00 94.06 254 HIS A N 1
ATOM 2092 C CA . HIS A 1 254 ? 24.200 6.813 -18.911 1.00 94.06 254 HIS A CA 1
ATOM 2093 C C . HIS A 1 254 ? 23.315 7.740 -19.745 1.00 94.06 254 HIS A C 1
ATOM 2095 O O . HIS A 1 254 ? 22.658 8.622 -19.192 1.00 94.06 254 HIS A O 1
ATOM 2101 N N . PHE A 1 255 ? 23.243 7.509 -21.056 1.00 93.25 255 PHE A N 1
ATOM 2102 C CA . PHE A 1 255 ? 22.427 8.303 -21.980 1.00 93.25 255 PHE A CA 1
ATOM 2103 C C . PHE A 1 255 ? 21.288 7.473 -22.578 1.00 93.25 255 PHE A C 1
ATOM 2105 O O . PHE A 1 255 ? 21.481 6.305 -22.934 1.00 93.25 255 PHE A O 1
ATOM 2112 N N . TYR A 1 256 ? 20.105 8.086 -22.665 1.00 92.44 256 TYR A N 1
ATOM 2113 C CA . TYR A 1 256 ? 18.867 7.465 -23.136 1.00 92.44 256 TYR A CA 1
ATOM 2114 C C . TYR A 1 256 ? 18.033 8.432 -23.971 1.00 92.44 256 TYR A C 1
ATOM 2116 O O . TYR A 1 256 ? 18.086 9.647 -23.794 1.00 92.44 256 TYR A O 1
ATOM 2124 N N . ASP A 1 257 ? 17.198 7.880 -24.841 1.00 90.94 257 ASP A N 1
ATOM 2125 C CA . ASP A 1 257 ? 16.256 8.631 -25.670 1.00 90.94 257 ASP A CA 1
ATOM 2126 C C . ASP A 1 257 ? 14.925 8.887 -24.954 1.00 90.94 257 ASP A C 1
ATOM 2128 O O . ASP A 1 257 ? 14.212 9.844 -25.253 1.00 90.94 257 ASP A O 1
ATOM 2132 N N . ALA A 1 258 ? 14.585 8.035 -23.986 1.00 91.56 258 ALA A N 1
ATOM 2133 C CA . ALA A 1 258 ? 13.405 8.186 -23.148 1.00 91.56 258 ALA A CA 1
ATOM 2134 C C . ALA A 1 258 ? 13.640 7.636 -21.738 1.00 91.56 258 ALA A C 1
ATOM 2136 O O . ALA A 1 258 ? 14.453 6.733 -21.527 1.00 91.56 258 ALA A O 1
ATOM 2137 N N . VAL A 1 259 ? 12.879 8.158 -20.776 1.00 94.56 259 VAL A N 1
ATOM 2138 C CA . VAL A 1 259 ? 12.896 7.719 -19.377 1.00 94.56 259 VAL A CA 1
ATOM 2139 C C . VAL A 1 259 ? 11.471 7.430 -18.920 1.00 94.56 259 VAL A C 1
ATOM 2141 O O . VAL A 1 259 ? 10.568 8.241 -19.117 1.00 94.56 259 VAL A O 1
ATOM 2144 N N . ILE A 1 260 ? 11.271 6.276 -18.289 1.00 93.62 260 ILE A N 1
ATOM 2145 C CA . ILE A 1 260 ? 10.005 5.849 -17.695 1.00 93.62 260 ILE A CA 1
ATOM 2146 C C . ILE A 1 260 ? 10.154 5.855 -16.175 1.00 93.62 260 ILE A C 1
ATOM 2148 O O . ILE A 1 260 ? 10.924 5.076 -15.608 1.00 93.62 260 ILE A O 1
ATOM 2152 N N . TYR A 1 261 ? 9.369 6.699 -15.507 1.00 91.62 261 TYR A N 1
ATOM 2153 C CA . TYR A 1 261 ? 9.289 6.738 -14.049 1.00 91.62 261 TYR A CA 1
ATOM 2154 C C . TYR A 1 261 ? 8.315 5.670 -13.539 1.00 91.62 261 TYR A C 1
ATOM 2156 O O . TYR A 1 261 ? 7.102 5.781 -13.709 1.00 91.62 261 TYR A O 1
ATOM 2164 N N . ALA A 1 262 ? 8.851 4.637 -12.889 1.00 90.44 262 ALA A N 1
ATOM 2165 C CA . ALA A 1 262 ? 8.097 3.538 -12.284 1.00 90.44 262 ALA A CA 1
ATOM 2166 C C . ALA A 1 262 ? 8.490 3.303 -10.807 1.00 90.44 262 ALA A C 1
ATOM 2168 O O . ALA A 1 262 ? 8.375 2.195 -10.280 1.00 90.44 262 ALA A O 1
ATOM 2169 N N . ASN A 1 263 ? 8.925 4.364 -10.118 1.00 83.50 263 ASN A N 1
ATOM 2170 C CA . ASN A 1 263 ? 9.423 4.353 -8.736 1.00 83.50 263 ASN A CA 1
ATOM 2171 C C . ASN A 1 263 ? 8.315 4.301 -7.662 1.00 83.50 263 ASN A C 1
ATOM 2173 O O . ASN A 1 263 ? 8.603 4.170 -6.472 1.00 83.50 263 ASN A O 1
ATOM 2177 N N . GLY A 1 264 ? 7.045 4.370 -8.070 1.00 81.00 264 GLY A N 1
ATOM 2178 C CA . GLY A 1 264 ? 5.888 4.320 -7.176 1.00 81.00 264 GLY A CA 1
ATOM 2179 C C . GLY A 1 264 ? 5.643 5.624 -6.405 1.00 81.00 264 GLY A C 1
ATOM 2180 O O . GLY A 1 264 ? 6.427 6.565 -6.461 1.00 81.00 264 GLY A O 1
ATOM 2181 N N . HIS A 1 265 ? 4.526 5.676 -5.674 1.00 77.50 265 HIS A N 1
ATOM 2182 C CA . HIS A 1 265 ? 4.053 6.888 -4.981 1.00 77.50 265 HIS A CA 1
ATOM 2183 C C . HIS A 1 265 ? 3.636 6.648 -3.513 1.00 77.50 265 HIS A C 1
ATOM 2185 O O . HIS A 1 265 ? 3.090 7.534 -2.863 1.00 77.50 265 HIS A O 1
ATOM 2191 N N . HIS A 1 266 ? 3.884 5.448 -2.973 1.00 74.62 266 HIS A N 1
ATOM 2192 C CA . HIS A 1 266 ? 3.595 5.076 -1.574 1.00 74.62 266 HIS A CA 1
ATOM 2193 C C . HIS A 1 266 ? 4.860 4.946 -0.713 1.00 74.62 266 HIS A C 1
ATOM 2195 O O . HIS A 1 266 ? 4.877 4.231 0.287 1.00 74.62 266 HIS A O 1
ATOM 2201 N N . TRP A 1 267 ? 5.945 5.599 -1.116 1.00 76.94 267 TRP A N 1
ATOM 2202 C CA . TRP A 1 267 ? 7.197 5.603 -0.366 1.00 76.94 267 TRP A CA 1
ATOM 2203 C C . TRP A 1 267 ? 7.375 6.892 0.435 1.00 76.94 267 TRP A C 1
ATOM 2205 O O . TRP A 1 267 ? 8.082 6.881 1.437 1.00 76.94 267 TRP A O 1
ATOM 2215 N N . ASP A 1 268 ? 6.733 7.980 0.042 1.00 79.31 268 ASP A N 1
ATOM 2216 C CA . ASP A 1 268 ? 6.900 9.256 0.711 1.00 79.31 268 ASP A CA 1
ATOM 2217 C C . ASP A 1 268 ? 5.910 9.429 1.881 1.00 79.31 268 ASP A C 1
ATOM 2219 O O . ASP A 1 268 ? 4.715 9.148 1.743 1.00 79.31 268 ASP A O 1
ATOM 2223 N N . LYS A 1 269 ? 6.413 9.825 3.057 1.00 84.56 269 LYS A N 1
ATOM 2224 C CA . LYS A 1 269 ? 5.613 9.940 4.289 1.00 84.56 269 LYS A CA 1
ATOM 2225 C C . LYS A 1 269 ? 4.907 11.288 4.310 1.00 84.56 269 LYS A C 1
ATOM 2227 O O . LYS A 1 269 ? 5.523 12.310 4.039 1.00 84.56 269 LYS A O 1
ATOM 2232 N N . LYS A 1 270 ? 3.632 11.290 4.701 1.00 80.25 270 LYS A N 1
ATOM 2233 C CA . LYS A 1 270 ? 2.853 12.522 4.864 1.00 80.25 270 LYS A CA 1
ATOM 2234 C C . LYS A 1 270 ? 2.382 12.645 6.302 1.00 80.25 270 LYS A C 1
ATOM 2236 O O . LYS A 1 270 ? 1.632 11.794 6.780 1.00 80.25 270 LYS A O 1
ATOM 2241 N N . TYR A 1 271 ? 2.804 13.714 6.964 1.00 80.00 271 TYR A N 1
ATOM 2242 C CA . TYR A 1 271 ? 2.385 14.044 8.320 1.00 80.00 271 TYR A CA 1
ATOM 2243 C C . TYR A 1 271 ? 1.305 15.143 8.313 1.00 80.00 271 TYR A C 1
ATOM 2245 O O . TYR A 1 271 ? 1.215 15.920 7.359 1.00 80.00 271 TYR A O 1
ATOM 2253 N N . PRO A 1 272 ? 0.430 15.216 9.334 1.00 69.56 272 PRO A N 1
ATOM 2254 C CA . PRO A 1 272 ? -0.569 16.276 9.423 1.00 69.56 272 PRO A CA 1
ATOM 2255 C C . PRO A 1 272 ? 0.083 17.658 9.576 1.00 69.56 272 PRO A C 1
ATOM 2257 O O . PRO A 1 272 ? 0.812 17.885 10.534 1.00 69.56 272 PRO A O 1
ATOM 2260 N N . GLY A 1 273 ? -0.254 18.605 8.696 1.00 60.41 273 GLY A N 1
ATOM 2261 C CA . GLY A 1 273 ? 0.075 20.022 8.887 1.00 60.41 273 GLY A CA 1
ATOM 2262 C C . GLY A 1 273 ? 1.130 20.617 7.956 1.00 60.41 273 GLY A C 1
ATOM 2263 O O . GLY A 1 273 ? 1.317 21.820 8.043 1.00 60.41 273 GLY A O 1
ATOM 2264 N N . ASN A 1 274 ? 1.759 19.843 7.061 1.00 53.44 274 ASN A N 1
ATOM 2265 C CA . ASN A 1 274 ? 2.599 20.355 5.967 1.00 53.44 274 ASN A CA 1
ATOM 2266 C C . ASN A 1 274 ? 2.895 19.255 4.921 1.00 53.44 274 ASN A C 1
ATOM 2268 O O . ASN A 1 274 ? 2.650 18.076 5.163 1.00 53.44 274 ASN A O 1
ATOM 2272 N N . GLN A 1 275 ? 3.424 19.634 3.750 1.00 51.47 275 GLN A N 1
ATOM 2273 C CA . GLN A 1 275 ? 3.902 18.701 2.708 1.00 51.47 275 GLN A CA 1
ATOM 2274 C C . GLN A 1 275 ? 5.285 18.081 3.022 1.00 51.47 275 GLN A C 1
ATOM 2276 O O . GLN A 1 275 ? 5.853 17.411 2.168 1.00 51.47 275 GLN A O 1
ATOM 2281 N N . GLU A 1 276 ? 5.831 18.307 4.220 1.00 50.56 276 GLU A N 1
ATOM 2282 C CA . GLU A 1 276 ? 7.177 17.877 4.619 1.00 50.56 276 GLU A CA 1
ATOM 2283 C C . GLU A 1 276 ? 7.206 16.461 5.222 1.00 50.56 276 GLU A C 1
ATOM 2285 O O . GLU A 1 276 ? 6.230 15.958 5.785 1.00 50.56 276 GLU A O 1
ATOM 2290 N N . HIS A 1 277 ? 8.368 15.816 5.096 1.00 62.81 277 HIS A N 1
ATOM 2291 C CA . HIS A 1 277 ? 8.545 14.364 5.198 1.00 62.81 277 HIS A CA 1
ATOM 2292 C C . HIS A 1 277 ? 8.975 13.848 6.593 1.00 62.81 277 HIS A C 1
ATOM 2294 O O . HIS A 1 277 ? 9.391 12.689 6.702 1.00 62.81 277 HIS A O 1
ATOM 2300 N N . SER A 1 278 ? 8.899 14.659 7.662 1.00 63.56 278 SER A N 1
ATOM 2301 C CA . SER A 1 278 ? 9.336 14.294 9.028 1.00 63.56 278 SER A CA 1
ATOM 2302 C C . SER A 1 278 ? 8.287 14.578 10.115 1.00 63.56 278 SER A C 1
ATOM 2304 O O . SER A 1 278 ? 7.358 15.360 9.921 1.00 63.56 278 SER A O 1
ATOM 2306 N N . VAL A 1 279 ? 8.440 13.926 11.277 1.00 58.69 279 VAL A N 1
ATOM 2307 C CA . VAL A 1 279 ? 7.571 14.115 12.459 1.00 58.69 279 VAL A CA 1
ATOM 2308 C C . VAL A 1 279 ? 7.636 15.557 12.972 1.00 58.69 279 VAL A C 1
ATOM 2310 O O . VAL A 1 279 ? 6.618 16.095 13.398 1.00 58.69 279 VAL A O 1
ATOM 2313 N N . ASP A 1 280 ? 8.795 16.205 12.854 1.00 64.81 280 ASP A N 1
ATOM 2314 C CA . ASP A 1 280 ? 9.017 17.592 13.289 1.00 64.81 280 ASP A CA 1
ATOM 2315 C C . ASP A 1 280 ? 8.166 18.605 12.501 1.00 64.81 280 ASP A C 1
ATOM 2317 O O . ASP A 1 280 ? 7.955 19.730 12.946 1.00 64.81 280 ASP A O 1
ATOM 2321 N N . ALA A 1 281 ? 7.631 18.204 11.342 1.00 64.94 281 ALA A N 1
ATOM 2322 C CA . ALA A 1 281 ? 6.739 19.023 10.528 1.00 64.94 281 ALA A CA 1
ATOM 2323 C C . ALA A 1 281 ? 5.265 18.985 10.984 1.00 64.94 281 ALA A C 1
ATOM 2325 O O . ALA A 1 281 ? 4.416 19.637 10.365 1.00 64.94 281 ALA A O 1
ATOM 2326 N N . ILE A 1 282 ? 4.924 18.228 12.038 1.00 72.75 282 ILE A N 1
ATOM 2327 C CA . ILE A 1 282 ? 3.565 18.215 12.595 1.00 72.75 282 ILE A CA 1
ATOM 2328 C C . ILE A 1 282 ? 3.281 19.564 13.262 1.00 72.75 282 ILE A C 1
ATOM 2330 O O . ILE A 1 282 ? 3.730 19.841 14.367 1.00 72.75 282 ILE A O 1
ATOM 2334 N N . LYS A 1 283 ? 2.458 20.393 12.616 1.00 75.38 283 LYS A N 1
ATOM 2335 C CA . LYS A 1 283 ? 2.039 21.713 13.127 1.00 75.38 283 LYS A CA 1
ATOM 2336 C C . LYS A 1 283 ? 0.719 21.653 13.894 1.00 75.38 283 LYS A C 1
ATOM 2338 O O . LYS A 1 283 ? -0.192 22.442 13.643 1.00 75.38 283 LYS A O 1
ATOM 2343 N N . LEU A 1 284 ? 0.574 20.671 14.780 1.00 84.44 284 LEU A N 1
ATOM 2344 C CA . LEU A 1 284 ? -0.581 20.602 15.676 1.00 84.44 284 LEU A CA 1
ATOM 2345 C C . LEU A 1 284 ? -0.261 21.330 16.988 1.00 84.44 284 LEU A C 1
ATOM 2347 O O . LEU A 1 284 ? 0.839 21.152 17.508 1.00 84.44 284 LEU A O 1
ATOM 2351 N N . PRO A 1 285 ? -1.191 22.130 17.542 1.00 90.19 285 PRO A N 1
ATOM 2352 C CA . PRO A 1 285 ? -0.959 22.824 18.804 1.00 90.19 285 PRO A CA 1
ATOM 2353 C C . PRO A 1 285 ? -0.562 21.861 19.927 1.00 90.19 285 PRO A C 1
ATOM 2355 O O . PRO A 1 285 ? -1.197 20.817 20.093 1.00 90.19 285 PRO A O 1
ATOM 2358 N N . GLY A 1 286 ? 0.462 22.228 20.700 1.00 89.56 286 GLY A N 1
ATOM 2359 C CA . GLY A 1 286 ? 0.907 21.480 21.874 1.00 89.56 286 GLY A CA 1
ATOM 2360 C C . GLY A 1 286 ? 1.765 20.249 21.581 1.00 89.56 286 GLY A C 1
ATOM 2361 O O . GLY A 1 286 ? 2.068 19.511 22.517 1.00 89.56 286 GLY A O 1
ATOM 2362 N N . ILE A 1 287 ? 2.127 19.990 20.317 1.00 89.31 287 ILE A N 1
ATOM 2363 C CA . ILE A 1 287 ? 2.956 18.841 19.910 1.00 89.31 287 ILE A CA 1
ATOM 2364 C C . ILE A 1 287 ? 4.259 18.752 20.713 1.00 89.31 287 ILE A C 1
ATOM 2366 O O . ILE A 1 287 ? 4.682 17.660 21.073 1.00 89.31 287 ILE A O 1
ATOM 2370 N N . GLU A 1 288 ? 4.845 19.898 21.062 1.00 89.50 288 GLU A N 1
ATOM 2371 C CA . GLU A 1 288 ? 6.065 20.026 21.859 1.00 89.50 288 GLU A CA 1
ATOM 2372 C C . GLU A 1 288 ? 5.934 19.457 23.276 1.00 89.50 288 GLU A C 1
ATOM 2374 O O . GLU A 1 288 ? 6.935 19.145 23.916 1.00 89.50 288 GLU A O 1
ATOM 2379 N N . LYS A 1 289 ? 4.699 19.319 23.769 1.00 91.69 289 LYS A N 1
ATOM 2380 C CA . LYS A 1 289 ? 4.402 18.751 25.084 1.00 91.69 289 LYS A CA 1
ATOM 2381 C C . LYS A 1 289 ? 4.331 17.234 25.043 1.00 91.69 289 LYS A C 1
ATOM 2383 O O . LYS A 1 289 ? 4.466 16.623 26.092 1.00 91.69 289 LYS A O 1
ATOM 2388 N N . PHE A 1 290 ? 4.081 16.630 23.880 1.00 91.75 290 PHE A N 1
ATOM 2389 C CA . PHE A 1 290 ? 3.884 15.191 23.762 1.00 91.75 290 PHE A CA 1
ATOM 2390 C C . PHE A 1 290 ? 5.225 14.455 23.808 1.00 91.75 290 PHE A C 1
ATOM 2392 O O . PHE A 1 290 ? 6.087 14.653 22.955 1.00 91.75 290 PHE A O 1
ATOM 2399 N N . THR A 1 291 ? 5.390 13.572 24.788 1.00 91.81 291 THR A N 1
ATOM 2400 C CA . THR A 1 291 ? 6.615 12.785 25.002 1.00 91.81 291 THR A CA 1
ATOM 2401 C C . THR A 1 291 ? 6.477 11.344 24.504 1.00 91.81 291 THR A C 1
ATOM 2403 O O . THR A 1 291 ? 7.454 10.594 24.460 1.00 91.81 291 THR A O 1
ATOM 2406 N N . GLY A 1 292 ? 5.266 10.944 24.099 1.00 89.75 292 GLY A N 1
ATOM 2407 C CA . GLY A 1 292 ? 4.985 9.626 23.544 1.00 89.75 292 GLY A CA 1
ATOM 2408 C C . GLY A 1 292 ? 5.638 9.386 22.179 1.00 89.75 292 GLY A C 1
ATOM 2409 O O . GLY A 1 292 ? 5.929 10.296 21.401 1.00 89.75 292 GLY A O 1
ATOM 2410 N N . LYS A 1 293 ? 5.840 8.109 21.845 1.00 90.81 293 LYS A N 1
ATOM 2411 C CA . LYS A 1 293 ? 6.429 7.718 20.563 1.00 90.81 293 LYS A CA 1
ATOM 2412 C C . LYS A 1 293 ? 5.455 7.976 19.412 1.00 90.81 293 LYS A C 1
ATOM 2414 O O . LYS A 1 293 ? 4.370 7.402 19.368 1.00 90.81 293 LYS A O 1
ATOM 2419 N N . MET A 1 294 ? 5.897 8.745 18.421 1.00 89.81 294 MET A N 1
ATOM 2420 C CA . MET A 1 294 ? 5.170 8.959 17.169 1.00 89.81 294 MET A CA 1
ATOM 2421 C C . MET A 1 294 ? 5.880 8.271 16.009 1.00 89.81 294 MET A C 1
ATOM 2423 O O . MET A 1 294 ? 7.072 8.472 15.784 1.00 89.81 294 MET A O 1
ATOM 2427 N N . ILE A 1 295 ? 5.139 7.473 15.245 1.00 90.19 295 ILE A N 1
ATOM 2428 C CA . ILE A 1 295 ? 5.632 6.853 14.014 1.00 90.19 295 ILE A CA 1
ATOM 2429 C C . ILE A 1 295 ? 4.601 7.029 12.904 1.00 90.19 295 ILE A C 1
ATOM 2431 O O . ILE A 1 295 ? 3.395 6.974 13.146 1.00 90.19 295 ILE A O 1
ATOM 2435 N N . HIS A 1 296 ? 5.061 7.229 11.668 1.00 89.75 296 HIS A N 1
ATOM 2436 C CA . HIS A 1 296 ? 4.164 7.128 10.521 1.00 89.75 296 HIS A CA 1
ATOM 2437 C C . HIS A 1 296 ? 3.844 5.657 10.282 1.00 89.75 296 HIS A C 1
ATOM 2439 O O . HIS A 1 296 ? 4.673 4.790 10.564 1.00 89.75 296 HIS A O 1
ATOM 2445 N N . SER A 1 297 ? 2.685 5.380 9.675 1.00 89.31 297 SER A N 1
ATOM 2446 C CA . SER A 1 297 ? 2.320 4.018 9.289 1.00 89.31 297 SER A CA 1
ATOM 2447 C C . SER A 1 297 ? 3.499 3.325 8.605 1.00 89.31 297 SER A C 1
ATOM 2449 O O . SER A 1 297 ? 3.876 2.256 9.034 1.00 89.31 297 SER A O 1
ATOM 2451 N N . LYS A 1 298 ? 4.163 3.922 7.609 1.00 85.25 298 LYS A N 1
ATOM 2452 C CA . LYS A 1 298 ? 5.339 3.346 6.908 1.00 85.25 298 LYS A CA 1
ATOM 2453 C C . LYS A 1 298 ? 6.440 2.739 7.818 1.00 85.25 298 LYS A C 1
ATOM 2455 O O . LYS A 1 298 ? 7.101 1.797 7.381 1.00 85.25 298 LYS A O 1
ATOM 2460 N N . ASP A 1 299 ? 6.636 3.268 9.029 1.00 88.25 299 ASP A N 1
ATOM 2461 C CA . ASP A 1 299 ? 7.661 2.821 9.996 1.00 88.25 299 ASP A CA 1
ATOM 2462 C C . ASP A 1 299 ? 7.142 1.796 11.012 1.00 88.25 299 ASP A C 1
ATOM 2464 O O . ASP A 1 299 ? 7.913 1.208 11.774 1.00 88.25 299 ASP A O 1
ATOM 2468 N N . TYR A 1 300 ? 5.831 1.570 11.038 1.00 88.88 300 TYR A N 1
ATOM 2469 C CA . TYR A 1 300 ? 5.295 0.364 11.640 1.00 88.88 300 TYR A CA 1
ATOM 2470 C C . TYR A 1 300 ? 5.854 -0.846 10.873 1.00 88.88 300 TYR A C 1
ATOM 2472 O O . TYR A 1 300 ? 6.144 -0.745 9.680 1.00 88.88 300 TYR A O 1
ATOM 2480 N N . LYS A 1 301 ? 6.096 -1.967 11.549 1.00 84.00 301 LYS A N 1
ATOM 2481 C CA . LYS A 1 301 ? 6.609 -3.213 10.963 1.00 84.00 301 LYS A CA 1
ATOM 2482 C C . LYS A 1 301 ? 6.112 -4.441 11.698 1.00 84.00 301 LYS A C 1
ATOM 2484 O O . LYS A 1 301 ? 5.824 -5.407 11.019 1.00 84.00 301 LYS A O 1
ATOM 2489 N N . HIS A 1 302 ? 5.998 -4.417 13.023 1.00 84.44 302 HIS A N 1
ATOM 2490 C CA . HIS A 1 302 ? 5.645 -5.597 13.812 1.00 84.44 302 HIS A CA 1
ATOM 2491 C C . HIS A 1 302 ? 4.694 -5.256 14.960 1.00 84.44 302 HIS A C 1
ATOM 2493 O O . HIS A 1 302 ? 4.829 -4.203 15.587 1.00 84.44 302 HIS A O 1
ATOM 2499 N N . SER A 1 303 ? 3.807 -6.189 15.322 1.00 86.00 303 SER A N 1
ATOM 2500 C CA . SER A 1 303 ? 2.928 -6.079 16.501 1.00 86.00 303 SER A CA 1
ATOM 2501 C C . SER A 1 303 ? 3.672 -5.804 17.810 1.00 86.00 303 SER A C 1
ATOM 2503 O O . SER A 1 303 ? 3.127 -5.146 18.694 1.00 86.00 303 SER A O 1
ATOM 2505 N N . SER A 1 304 ? 4.939 -6.219 17.922 1.00 89.12 304 SER A N 1
ATOM 2506 C CA . SER A 1 304 ? 5.798 -5.917 19.072 1.00 89.12 304 SER A CA 1
ATOM 2507 C C . SER A 1 304 ? 5.969 -4.415 19.319 1.00 89.12 304 SER A C 1
ATOM 2509 O O . SER A 1 304 ? 6.126 -4.012 20.467 1.00 89.12 304 SER A O 1
ATOM 2511 N N . GLN A 1 305 ? 5.862 -3.571 18.283 1.00 91.62 305 GLN A N 1
ATOM 2512 C CA . GLN A 1 305 ? 5.878 -2.109 18.427 1.00 91.62 305 GLN A CA 1
ATOM 2513 C C . GLN A 1 305 ? 4.627 -1.556 19.126 1.00 91.62 305 GLN A C 1
ATOM 2515 O O . GLN A 1 305 ? 4.649 -0.405 19.552 1.00 91.62 305 GLN A O 1
ATOM 2520 N N . LEU A 1 306 ? 3.548 -2.341 19.213 1.00 93.56 306 LEU A N 1
ATOM 2521 C CA . LEU A 1 306 ? 2.282 -1.961 19.852 1.00 93.56 306 LEU A CA 1
ATOM 2522 C C . LEU A 1 306 ? 2.115 -2.594 21.233 1.00 93.56 306 LEU A C 1
ATOM 2524 O O . LEU A 1 306 ? 1.229 -2.186 21.979 1.00 93.56 306 LEU A O 1
ATOM 2528 N N . LYS A 1 307 ? 2.930 -3.600 21.563 1.00 92.50 307 LYS A N 1
ATOM 2529 C CA . LYS A 1 307 ? 2.772 -4.401 22.774 1.00 92.50 307 LYS A CA 1
ATOM 2530 C C . LYS A 1 307 ? 2.808 -3.519 24.022 1.00 92.50 307 LYS A C 1
ATOM 2532 O O . LYS A 1 307 ? 3.710 -2.697 24.180 1.00 92.50 307 LYS A O 1
ATOM 2537 N N . ASP A 1 308 ? 1.807 -3.694 24.882 1.00 90.25 308 ASP A N 1
ATOM 2538 C CA . ASP A 1 308 ? 1.632 -2.962 26.144 1.00 90.25 308 ASP A CA 1
ATOM 2539 C C . ASP A 1 308 ? 1.480 -1.428 25.989 1.00 90.25 308 ASP A C 1
ATOM 2541 O O . ASP A 1 308 ? 1.449 -0.701 26.981 1.00 90.25 308 ASP A O 1
ATOM 2545 N N . GLN A 1 309 ? 1.323 -0.920 24.758 1.00 94.12 309 GLN A N 1
ATOM 2546 C CA . GLN A 1 309 ? 1.125 0.504 24.472 1.00 94.12 309 GLN A CA 1
ATOM 2547 C C . GLN A 1 309 ? -0.362 0.866 24.410 1.00 94.12 309 GLN A C 1
ATOM 2549 O O . GLN A 1 309 ? -1.189 0.077 23.944 1.00 94.12 309 GLN A O 1
ATOM 2554 N N . ARG A 1 310 ? -0.701 2.096 24.809 1.00 96.06 310 ARG A N 1
ATOM 2555 C CA . ARG A 1 310 ? -1.957 2.746 24.403 1.00 96.06 310 ARG A CA 1
ATOM 2556 C C . ARG A 1 310 ? -1.713 3.412 23.058 1.00 96.06 310 ARG A C 1
ATOM 2558 O O . ARG A 1 310 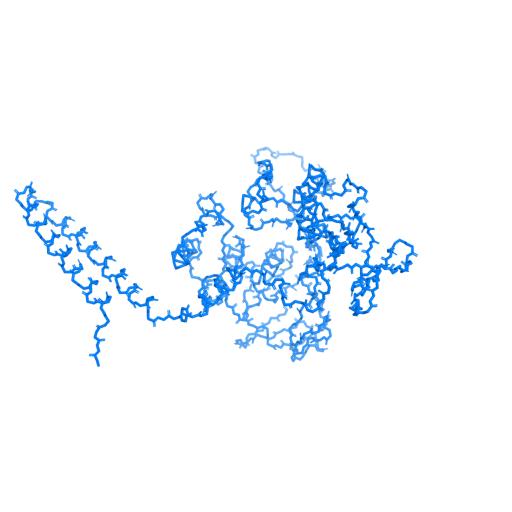? -0.819 4.245 22.934 1.00 96.06 310 ARG A O 1
ATOM 2565 N N . VAL A 1 311 ? -2.443 2.990 22.032 1.00 96.94 311 VAL A N 1
ATOM 2566 C CA . VAL A 1 311 ? -2.133 3.355 20.646 1.00 96.94 311 VAL A CA 1
ATOM 2567 C C . VAL A 1 311 ? -3.246 4.212 20.073 1.00 96.94 311 VAL A C 1
ATOM 2569 O O . VAL A 1 311 ? -4.356 3.725 19.868 1.00 96.94 311 VAL A O 1
ATOM 2572 N N . LEU A 1 312 ? -2.927 5.459 19.727 1.00 96.62 312 LEU A N 1
ATOM 2573 C CA . LEU A 1 312 ? -3.788 6.312 18.915 1.00 96.62 312 LEU A CA 1
ATOM 2574 C C . LEU A 1 312 ? -3.397 6.227 17.441 1.00 96.62 312 LEU A C 1
ATOM 2576 O O . LEU A 1 312 ? -2.321 6.662 17.036 1.00 96.62 312 LEU A O 1
ATOM 2580 N N . VAL A 1 313 ? -4.310 5.718 16.617 1.00 96.06 313 VAL A N 1
ATOM 2581 C CA . VAL A 1 313 ? -4.171 5.715 15.163 1.00 96.06 313 VAL A CA 1
ATOM 2582 C C . VAL A 1 313 ? -4.919 6.904 14.573 1.00 96.06 313 VAL A C 1
ATOM 2584 O O . VAL A 1 313 ? -6.133 7.035 14.729 1.00 96.06 313 VAL A O 1
ATOM 2587 N N . VAL A 1 314 ? -4.198 7.771 13.863 1.00 93.19 314 VAL A N 1
ATOM 2588 C CA . VAL A 1 314 ? -4.769 8.952 13.206 1.00 93.19 314 VAL A CA 1
ATOM 2589 C C . VAL A 1 314 ? -5.034 8.649 11.731 1.00 93.19 314 VAL A C 1
ATOM 2591 O O . VAL A 1 314 ? -4.110 8.523 10.929 1.00 93.19 314 VAL A O 1
ATOM 2594 N N . GLY A 1 315 ? -6.313 8.578 11.362 1.00 90.12 315 GLY A N 1
ATOM 2595 C CA . GLY A 1 315 ? -6.777 8.372 9.992 1.00 90.12 315 GLY A CA 1
ATOM 2596 C C . GLY A 1 315 ? -7.364 6.983 9.735 1.00 90.12 315 GLY A C 1
ATOM 2597 O O . GLY A 1 315 ? -6.811 5.959 10.118 1.00 90.12 315 GLY A O 1
ATOM 2598 N N . ILE A 1 316 ? -8.476 6.955 8.994 1.00 90.19 316 ILE A N 1
ATOM 2599 C CA . ILE A 1 316 ? -9.261 5.744 8.692 1.00 90.19 316 ILE A CA 1
ATOM 2600 C C . ILE A 1 316 ? -9.010 5.204 7.271 1.00 90.19 316 ILE A C 1
ATOM 2602 O O . ILE A 1 316 ? -9.891 4.657 6.609 1.00 90.19 316 ILE A O 1
ATOM 2606 N N . GLY A 1 317 ? -7.799 5.418 6.753 1.00 86.69 317 GLY A N 1
ATOM 2607 C CA . GLY A 1 317 ? -7.344 4.749 5.534 1.00 86.69 317 GLY A CA 1
ATOM 2608 C C . GLY A 1 317 ? -6.991 3.287 5.810 1.00 86.69 317 GLY A C 1
ATOM 2609 O O . GLY A 1 317 ? -6.826 2.895 6.959 1.00 86.69 317 GLY A O 1
ATOM 2610 N N . ASN A 1 318 ? -6.796 2.500 4.753 1.00 84.38 318 ASN A N 1
ATOM 2611 C CA . ASN A 1 318 ? -6.488 1.071 4.851 1.00 84.38 318 ASN A CA 1
ATOM 2612 C C . ASN A 1 318 ? -5.398 0.717 5.886 1.00 84.38 318 ASN A C 1
ATOM 2614 O O . ASN A 1 318 ? -5.643 -0.109 6.758 1.00 84.38 318 ASN A O 1
ATOM 2618 N N . SER A 1 319 ? -4.231 1.375 5.846 1.00 87.69 319 SER A N 1
ATOM 2619 C CA . SER A 1 319 ? -3.160 1.121 6.825 1.00 87.69 319 SER A CA 1
ATOM 2620 C C . SER A 1 319 ? -3.560 1.494 8.252 1.00 87.69 319 SER A C 1
ATOM 2622 O O . SER A 1 319 ? -3.238 0.766 9.180 1.00 87.69 319 SER A O 1
ATOM 2624 N N . GLY A 1 320 ? -4.276 2.607 8.441 1.00 92.06 320 GLY A N 1
ATOM 2625 C CA . GLY A 1 320 ? -4.737 3.020 9.768 1.00 92.06 320 GLY A CA 1
ATOM 2626 C C . GLY A 1 320 ? -5.728 2.018 10.359 1.00 92.06 320 GLY A C 1
ATOM 2627 O O . GLY A 1 320 ? -5.628 1.648 11.522 1.00 92.06 320 GLY A O 1
ATOM 2628 N N . CYS A 1 321 ? -6.641 1.499 9.542 1.00 92.50 321 CYS A N 1
ATOM 2629 C CA . CYS A 1 321 ? -7.602 0.493 9.981 1.00 92.50 321 CYS A CA 1
ATOM 2630 C C . CYS A 1 321 ? -6.937 -0.835 10.348 1.00 92.50 321 CYS A C 1
ATOM 2632 O O . CYS A 1 321 ? -7.286 -1.415 11.372 1.00 92.50 321 CYS A O 1
ATOM 2634 N N . ASP A 1 322 ? -5.965 -1.292 9.557 1.00 90.38 322 ASP A N 1
ATOM 2635 C CA . ASP A 1 322 ? -5.231 -2.524 9.856 1.00 90.38 322 ASP A CA 1
ATOM 2636 C C . ASP A 1 322 ? -4.412 -2.379 11.147 1.00 90.38 322 ASP A C 1
ATOM 2638 O O . ASP A 1 322 ? -4.524 -3.225 12.032 1.00 90.38 322 ASP A O 1
ATOM 2642 N N . ILE A 1 323 ? -3.693 -1.262 11.316 1.00 93.38 323 ILE A N 1
ATOM 2643 C CA . ILE A 1 323 ? -2.924 -0.975 12.538 1.00 93.38 323 ILE A CA 1
ATOM 2644 C C . ILE A 1 323 ? -3.848 -0.841 13.753 1.00 93.38 323 ILE A C 1
ATOM 2646 O O . ILE A 1 323 ? -3.510 -1.334 14.823 1.00 93.38 323 ILE A O 1
ATOM 2650 N N . ALA A 1 324 ? -5.024 -0.219 13.622 1.00 95.62 324 ALA A N 1
ATOM 2651 C CA . ALA A 1 324 ? -5.984 -0.115 14.722 1.00 95.62 324 ALA A CA 1
ATOM 2652 C C . ALA A 1 324 ? -6.540 -1.493 15.122 1.00 95.62 324 ALA A C 1
ATOM 2654 O O . ALA A 1 324 ? -6.614 -1.825 16.304 1.00 95.62 324 ALA A O 1
ATOM 2655 N N . VAL A 1 325 ? -6.875 -2.341 14.144 1.00 93.69 325 VAL A N 1
ATOM 2656 C CA . VAL A 1 325 ? -7.291 -3.727 14.409 1.00 93.69 325 VAL A CA 1
ATOM 2657 C C . VAL A 1 325 ? -6.170 -4.511 15.089 1.00 93.69 325 VAL A C 1
ATOM 2659 O O . VAL A 1 325 ? -6.441 -5.255 16.031 1.00 93.69 325 VAL A O 1
ATOM 2662 N N . GLU A 1 326 ? -4.923 -4.339 14.668 1.00 91.62 326 GLU A N 1
ATOM 2663 C CA . GLU A 1 326 ? -3.776 -5.014 15.270 1.00 91.62 326 GLU A CA 1
ATOM 2664 C C . GLU A 1 326 ? -3.470 -4.500 16.684 1.00 91.62 326 GLU A C 1
ATOM 2666 O O . GLU A 1 326 ? -3.303 -5.296 17.610 1.00 91.62 326 GLU A O 1
ATOM 2671 N N . ALA A 1 327 ? -3.526 -3.184 16.897 1.00 95.25 327 ALA A N 1
ATOM 2672 C CA . ALA A 1 327 ? -3.437 -2.562 18.215 1.00 95.25 327 ALA A CA 1
ATOM 2673 C C . ALA A 1 327 ? -4.523 -3.090 19.161 1.00 95.25 327 ALA A C 1
ATOM 2675 O O . ALA A 1 327 ? -4.239 -3.353 20.321 1.00 95.25 327 ALA A O 1
ATOM 2676 N N . SER A 1 328 ? -5.743 -3.340 18.672 1.00 95.38 328 SER A N 1
ATOM 2677 C CA . SER A 1 328 ? -6.824 -3.918 19.488 1.00 95.38 328 SER A CA 1
ATOM 2678 C C . SER A 1 328 ? -6.570 -5.364 19.944 1.00 95.38 328 SER A C 1
ATOM 2680 O O . SER A 1 328 ? -7.294 -5.882 20.797 1.00 95.38 328 SER A O 1
ATOM 2682 N N . ARG A 1 329 ? -5.593 -6.046 19.329 1.00 92.44 329 ARG A N 1
ATOM 2683 C CA . ARG A 1 329 ? -5.204 -7.429 19.643 1.00 92.44 329 ARG A CA 1
ATOM 2684 C C . ARG A 1 329 ? -3.966 -7.487 20.537 1.00 92.44 329 ARG A C 1
ATOM 2686 O O . ARG A 1 329 ? -3.920 -8.339 21.416 1.00 92.44 329 ARG A O 1
ATOM 2693 N N . PHE A 1 330 ? -2.980 -6.625 20.289 1.00 91.62 330 PHE A N 1
ATOM 2694 C CA . PHE A 1 330 ? -1.660 -6.697 20.931 1.00 91.62 330 PHE A CA 1
ATOM 2695 C C . PHE A 1 330 ? -1.332 -5.512 21.843 1.00 91.62 330 PHE A C 1
ATOM 2697 O O . PHE A 1 330 ? -0.462 -5.635 22.703 1.00 91.62 330 PHE A O 1
ATOM 2704 N N . GLY A 1 331 ? -1.989 -4.370 21.645 1.00 93.50 331 GLY A N 1
ATOM 2705 C CA . GLY A 1 331 ? -1.825 -3.192 22.487 1.00 93.50 331 GLY A CA 1
ATOM 2706 C C . GLY A 1 331 ? -2.633 -3.278 23.774 1.00 93.50 331 GLY A C 1
ATOM 2707 O O . GLY A 1 331 ? -3.544 -4.095 23.910 1.00 93.50 331 GLY A O 1
ATOM 2708 N N . LYS A 1 332 ? -2.299 -2.394 24.716 1.00 95.44 332 LYS A N 1
ATOM 2709 C CA . LYS A 1 332 ? -3.068 -2.200 25.948 1.00 95.44 332 LYS A CA 1
ATOM 2710 C C . LYS A 1 332 ? -4.439 -1.604 25.628 1.00 95.44 332 LYS A C 1
ATOM 2712 O O . LYS A 1 332 ? -5.452 -2.104 26.103 1.00 95.44 332 LYS A O 1
ATOM 2717 N N . GLU A 1 333 ? -4.456 -0.570 24.786 1.00 96.38 333 GLU A N 1
ATOM 2718 C CA . GLU A 1 333 ? -5.665 0.101 24.297 1.00 96.38 333 GLU A CA 1
ATOM 2719 C C . GLU A 1 333 ? -5.480 0.523 22.835 1.00 96.38 333 GLU A C 1
ATOM 2721 O O . GLU A 1 333 ? -4.369 0.836 22.398 1.00 96.38 333 GLU A O 1
ATOM 2726 N N . SER A 1 334 ? -6.576 0.550 22.073 1.00 97.50 334 SER A N 1
ATOM 2727 C CA . SER A 1 334 ? -6.584 0.996 20.680 1.00 97.50 334 SER A CA 1
ATOM 2728 C C . SER A 1 334 ? -7.593 2.117 20.489 1.00 97.50 334 SER A C 1
ATOM 2730 O O . SER A 1 334 ? -8.787 1.938 20.714 1.00 97.50 334 SER A O 1
ATOM 2732 N N . HIS A 1 335 ? -7.104 3.268 20.045 1.00 97.50 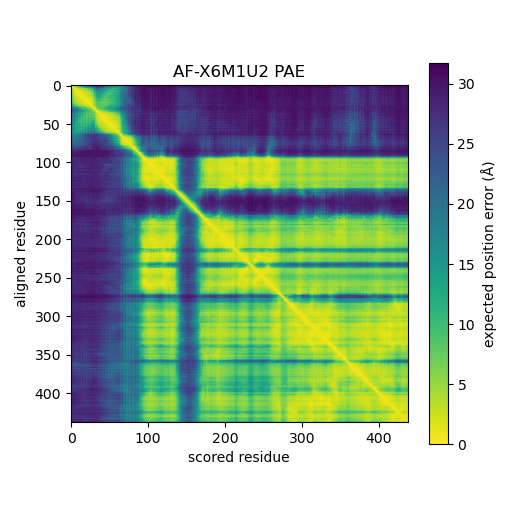335 HIS A N 1
ATOM 2733 C CA . HIS A 1 335 ? -7.875 4.469 19.773 1.00 97.50 335 HIS A CA 1
ATOM 2734 C C . HIS A 1 335 ? -7.784 4.772 18.277 1.00 97.50 335 HIS A C 1
ATOM 2736 O O . HIS A 1 335 ? -6.707 4.689 17.685 1.00 97.50 335 HIS A O 1
ATOM 2742 N N . LEU A 1 336 ? -8.899 5.139 17.649 1.00 96.38 336 LEU A N 1
ATOM 2743 C CA . LEU A 1 336 ? -8.951 5.465 16.224 1.00 96.38 336 LEU A CA 1
ATOM 2744 C C . LEU A 1 336 ? -9.564 6.847 16.019 1.00 96.38 336 LEU A C 1
ATOM 2746 O O . LEU A 1 336 ? -10.758 7.029 16.225 1.00 96.38 336 LEU A O 1
ATOM 2750 N N . SER A 1 337 ? -8.758 7.802 15.560 1.00 94.50 337 SER A N 1
ATOM 2751 C CA . SER A 1 337 ? -9.207 9.160 15.245 1.00 94.50 337 SER A CA 1
ATOM 2752 C C . SER A 1 337 ? -9.526 9.310 13.759 1.00 94.50 337 SER A C 1
ATOM 2754 O O . SER A 1 337 ? -8.690 9.028 12.892 1.00 94.50 337 SER A O 1
ATOM 2756 N N . ALA A 1 338 ? -10.724 9.811 13.450 1.00 90.94 338 ALA A N 1
ATOM 2757 C CA . ALA A 1 338 ? -11.147 10.106 12.085 1.00 90.94 338 ALA A CA 1
ATOM 2758 C C . ALA A 1 338 ? -11.774 11.504 11.975 1.00 90.94 338 ALA A C 1
ATOM 2760 O O . ALA A 1 338 ? -12.792 11.800 12.589 1.00 90.94 338 ALA A O 1
ATOM 2761 N N . ARG A 1 339 ? -11.193 12.359 11.118 1.00 86.75 339 ARG A N 1
ATOM 2762 C CA . ARG A 1 339 ? -11.742 13.695 10.797 1.00 86.75 339 ARG A CA 1
ATOM 2763 C C . ARG A 1 339 ? -12.999 13.637 9.928 1.00 86.75 339 ARG A C 1
ATOM 2765 O O . ARG A 1 339 ? -13.846 14.514 10.003 1.00 86.75 339 ARG A O 1
ATOM 2772 N N . ARG A 1 340 ? -13.077 12.635 9.053 1.00 86.06 340 ARG A N 1
ATOM 2773 C CA . ARG A 1 340 ? -14.127 12.460 8.045 1.00 86.06 340 ARG A CA 1
ATOM 2774 C C . ARG A 1 340 ? -14.412 10.972 7.893 1.00 86.06 340 ARG A C 1
ATOM 2776 O O . ARG A 1 340 ? -13.474 10.171 7.911 1.00 86.06 340 ARG A O 1
ATOM 2783 N N . GLY A 1 341 ? -15.680 10.619 7.715 1.00 84.75 341 GLY A N 1
ATOM 2784 C CA . GLY A 1 341 ? -16.092 9.250 7.423 1.00 84.75 341 GLY A CA 1
ATOM 2785 C C . GLY A 1 341 ? -15.578 8.776 6.064 1.00 84.75 341 GLY A C 1
ATOM 2786 O O . GLY A 1 341 ? -15.497 9.552 5.109 1.00 84.75 341 GLY A O 1
ATOM 2787 N N . ARG A 1 342 ? -15.239 7.490 5.956 1.00 87.06 342 ARG A N 1
ATOM 2788 C CA . ARG A 1 342 ? -14.923 6.827 4.682 1.00 87.06 342 ARG A CA 1
ATOM 2789 C C . ARG A 1 342 ? -15.751 5.568 4.535 1.00 87.06 342 ARG A C 1
ATOM 2791 O O . ARG A 1 342 ? -16.097 4.938 5.528 1.00 87.06 342 ARG A O 1
ATOM 2798 N N . TRP A 1 343 ? -16.050 5.207 3.292 1.00 87.31 343 TRP A N 1
ATOM 2799 C CA . TRP A 1 343 ? -16.689 3.931 2.997 1.00 87.31 343 TRP A CA 1
ATOM 2800 C C . TRP A 1 343 ? -15.763 2.792 3.418 1.00 87.31 343 TRP A C 1
ATOM 2802 O O . TRP A 1 343 ? -14.661 2.661 2.881 1.00 87.31 343 TRP A O 1
ATOM 2812 N N . ILE A 1 344 ? -16.222 2.003 4.389 1.00 88.06 344 ILE A N 1
ATOM 2813 C CA . ILE A 1 344 ? -15.566 0.784 4.852 1.00 88.06 344 ILE A CA 1
ATOM 2814 C C . ILE A 1 344 ? -16.303 -0.394 4.227 1.00 88.06 344 ILE A C 1
ATOM 2816 O O . ILE A 1 344 ? -17.499 -0.603 4.436 1.00 88.06 344 ILE A O 1
ATOM 2820 N N . MET A 1 345 ? -15.579 -1.147 3.420 1.00 84.62 345 MET A N 1
ATOM 2821 C CA . MET A 1 345 ? -16.100 -2.246 2.631 1.00 84.62 345 MET A CA 1
ATOM 2822 C C . MET A 1 345 ? -15.600 -3.576 3.188 1.00 84.62 345 MET A C 1
ATOM 2824 O O . MET A 1 345 ? -14.428 -3.671 3.575 1.00 84.62 345 MET A O 1
ATOM 2828 N N . PRO A 1 346 ? -16.449 -4.616 3.211 1.00 83.75 346 PRO A N 1
ATOM 2829 C CA . PRO A 1 346 ? -15.974 -5.955 3.508 1.00 83.75 346 PRO A CA 1
ATOM 2830 C C . PRO A 1 346 ? -15.087 -6.445 2.357 1.00 83.75 346 PRO A C 1
ATOM 2832 O O . PRO A 1 346 ? -15.229 -6.005 1.215 1.00 83.75 346 PRO A O 1
ATOM 2835 N N . ARG A 1 347 ? -14.172 -7.378 2.640 1.00 81.00 347 ARG A N 1
ATOM 2836 C CA . ARG A 1 347 ? -13.357 -8.012 1.584 1.00 81.00 347 ARG A CA 1
ATOM 2837 C C . ARG A 1 347 ? -14.219 -8.821 0.607 1.00 81.00 347 ARG A C 1
ATOM 2839 O O . ARG A 1 347 ? -13.991 -8.788 -0.600 1.00 81.00 347 ARG A O 1
ATOM 2846 N N . SER A 1 348 ? -15.222 -9.519 1.129 1.00 84.00 348 SER A N 1
ATOM 2847 C CA . SER A 1 348 ? -16.159 -10.345 0.372 1.00 84.00 348 SER A CA 1
ATOM 2848 C C . SER A 1 348 ? -17.588 -10.143 0.871 1.00 84.00 348 SER A C 1
ATOM 2850 O O . SER A 1 348 ? -17.812 -9.749 2.016 1.00 84.00 348 SER A O 1
ATOM 2852 N N . PHE A 1 349 ? -18.557 -10.417 0.006 1.00 83.75 349 PHE A N 1
ATOM 2853 C CA . PHE A 1 349 ? -19.977 -10.443 0.334 1.00 83.75 349 PHE A CA 1
ATOM 2854 C C . PHE A 1 349 ? -20.602 -11.705 -0.263 1.00 83.75 349 PHE A C 1
ATOM 2856 O O . PHE A 1 349 ? -20.329 -12.042 -1.411 1.00 83.75 349 PHE A O 1
ATOM 2863 N N . ALA A 1 350 ? -21.394 -12.432 0.534 1.00 82.94 350 ALA A N 1
ATOM 2864 C CA . ALA A 1 350 ? -21.967 -13.730 0.154 1.00 82.94 350 ALA A CA 1
ATOM 2865 C C . ALA A 1 350 ? -20.927 -14.743 -0.387 1.00 82.94 350 ALA A C 1
ATOM 2867 O O . ALA A 1 350 ? -21.201 -15.497 -1.314 1.00 82.94 350 ALA A O 1
ATOM 2868 N N . GLY A 1 351 ? -19.710 -14.738 0.173 1.00 82.12 351 GLY A N 1
ATOM 2869 C CA . GLY A 1 351 ? -18.615 -15.618 -0.255 1.00 82.12 351 GLY A CA 1
ATOM 2870 C C . GLY A 1 351 ? -17.893 -15.181 -1.535 1.00 82.12 351 GLY A C 1
ATOM 2871 O O . GLY A 1 351 ? -16.928 -15.826 -1.921 1.00 82.12 351 GLY A O 1
ATOM 2872 N N . ILE A 1 352 ? -18.308 -14.077 -2.164 1.00 82.88 352 ILE A N 1
ATOM 2873 C CA . ILE A 1 352 ? -17.718 -13.561 -3.404 1.00 82.88 352 ILE A CA 1
ATOM 2874 C C . ILE A 1 352 ? -16.862 -12.329 -3.078 1.00 82.88 352 ILE A C 1
ATOM 2876 O O . ILE A 1 352 ? -17.338 -11.436 -2.365 1.00 82.88 352 ILE A O 1
ATOM 2880 N N . PRO A 1 353 ? -15.613 -12.227 -3.571 1.00 83.25 353 PRO A N 1
ATOM 2881 C CA . PRO A 1 353 ? -14.819 -11.013 -3.429 1.00 83.25 353 PRO A CA 1
ATOM 2882 C C . PRO A 1 353 ? -15.569 -9.791 -3.958 1.00 83.25 353 PRO A C 1
ATOM 2884 O O . PRO A 1 353 ? -16.120 -9.806 -5.059 1.00 83.25 353 PRO A O 1
ATOM 2887 N N . LEU A 1 354 ? -15.576 -8.700 -3.191 1.00 77.81 354 LEU A N 1
ATOM 2888 C CA . LEU A 1 354 ? -16.402 -7.539 -3.528 1.00 77.81 354 LEU A CA 1
ATOM 2889 C C . LEU A 1 354 ? -16.028 -6.927 -4.886 1.00 77.81 354 LEU A C 1
ATOM 2891 O O . LEU A 1 354 ? -16.890 -6.422 -5.597 1.00 77.81 354 LEU A O 1
ATOM 2895 N N . THR A 1 355 ? -14.755 -7.017 -5.273 1.00 73.19 355 THR A N 1
ATOM 2896 C CA . THR A 1 355 ? -14.259 -6.549 -6.573 1.00 73.19 355 THR A CA 1
ATOM 2897 C C . THR A 1 355 ? -14.814 -7.339 -7.754 1.00 73.19 355 THR A C 1
ATOM 2899 O O . THR A 1 355 ? -14.876 -6.797 -8.848 1.00 73.19 355 THR A O 1
ATOM 2902 N N . GLU A 1 356 ? -15.244 -8.583 -7.544 1.00 75.81 356 GLU A N 1
ATOM 2903 C CA . GLU A 1 356 ? -15.840 -9.428 -8.587 1.00 75.81 356 GLU A CA 1
ATOM 2904 C C . GLU A 1 356 ? -17.349 -9.213 -8.721 1.00 75.81 356 GLU A C 1
ATOM 2906 O O . GLU A 1 356 ? -17.910 -9.431 -9.791 1.00 75.81 356 GLU A O 1
ATOM 2911 N N . LEU A 1 357 ? -18.005 -8.717 -7.667 1.00 72.00 357 LEU A N 1
ATOM 2912 C CA . LEU A 1 357 ? -19.401 -8.268 -7.728 1.00 72.00 357 LEU A CA 1
ATOM 2913 C C . LEU A 1 357 ? -19.556 -6.967 -8.530 1.00 72.00 357 LEU A C 1
ATOM 2915 O O . LEU A 1 357 ? -20.638 -6.666 -9.037 1.00 72.00 357 LEU A O 1
ATOM 2919 N N . LEU A 1 358 ? -18.485 -6.177 -8.636 1.00 66.94 358 LEU A N 1
ATOM 2920 C CA . LEU A 1 358 ? -18.467 -4.936 -9.400 1.00 66.94 358 LEU A CA 1
ATOM 2921 C C . LEU A 1 358 ? -18.267 -5.248 -10.884 1.00 66.94 358 LEU A C 1
ATOM 2923 O O . LEU A 1 358 ? -17.154 -5.428 -11.373 1.00 66.94 358 LEU A O 1
ATOM 2927 N N . TRP A 1 359 ? -19.376 -5.302 -11.615 1.00 58.41 359 TRP A N 1
ATOM 2928 C CA . TRP A 1 359 ? -19.356 -5.546 -13.050 1.00 58.41 359 TRP A CA 1
ATOM 2929 C C . TRP A 1 359 ? -18.756 -4.340 -13.786 1.00 58.41 359 TRP A C 1
ATOM 2931 O O . TRP A 1 359 ? -19.385 -3.288 -13.876 1.00 58.41 359 TRP A O 1
ATOM 2941 N N . GLY A 1 360 ? -17.541 -4.489 -14.323 1.00 59.06 360 GLY A N 1
ATOM 2942 C CA . GLY A 1 360 ? -16.774 -3.376 -14.902 1.00 59.06 360 GLY A CA 1
ATOM 2943 C C . GLY A 1 360 ? -17.459 -2.624 -16.051 1.00 59.06 360 GLY A C 1
ATOM 2944 O O . GLY A 1 360 ? -17.159 -1.455 -16.266 1.00 59.06 360 GLY A O 1
ATOM 2945 N N . SER A 1 361 ? -18.397 -3.255 -16.765 1.00 61.47 361 SER A N 1
ATOM 2946 C CA . SER A 1 361 ? -19.177 -2.624 -17.839 1.00 61.47 361 SER A CA 1
ATOM 2947 C C . SER A 1 361 ? -20.459 -1.938 -17.357 1.00 61.47 361 SER A C 1
ATOM 2949 O O . SER A 1 361 ? -21.083 -1.208 -18.126 1.00 61.47 361 SER A O 1
ATOM 2951 N N . ALA A 1 362 ? -20.885 -2.169 -16.113 1.00 68.88 362 ALA A N 1
ATOM 2952 C CA . ALA A 1 362 ? -22.085 -1.540 -15.583 1.00 68.88 362 ALA A CA 1
ATOM 2953 C C . ALA A 1 362 ? -21.849 -0.036 -15.356 1.00 68.88 362 ALA A C 1
ATOM 2955 O O . ALA A 1 362 ? -20.780 0.345 -14.869 1.00 68.88 362 ALA A O 1
ATOM 2956 N N . PRO A 1 363 ? -22.839 0.834 -15.620 1.00 77.44 363 PRO A N 1
ATOM 2957 C CA . PRO A 1 363 ? -22.730 2.255 -15.308 1.00 77.44 363 PRO A CA 1
ATOM 2958 C C . PRO A 1 363 ? -22.391 2.501 -13.829 1.00 77.44 363 PRO A C 1
ATOM 2960 O O . PRO A 1 363 ? -22.915 1.824 -12.941 1.00 77.44 363 PRO A O 1
ATOM 2963 N N . TYR A 1 364 ? -21.568 3.515 -13.539 1.00 74.31 364 TYR A N 1
ATOM 2964 C CA . TYR A 1 364 ? -21.120 3.816 -12.170 1.00 74.31 364 TYR A CA 1
ATOM 2965 C C . TYR A 1 364 ? -22.262 4.000 -11.165 1.00 74.31 364 TYR A C 1
ATOM 2967 O O . TYR A 1 364 ? -22.108 3.647 -9.998 1.00 74.31 364 TYR A O 1
ATOM 2975 N N . TRP A 1 365 ? -23.413 4.531 -11.586 1.00 78.06 365 TRP A N 1
ATOM 2976 C CA . TRP A 1 365 ? -24.566 4.695 -10.700 1.00 78.06 365 TRP A CA 1
ATOM 2977 C C . TRP A 1 365 ? -25.124 3.344 -10.218 1.00 78.06 365 TRP A C 1
ATOM 2979 O O . TRP A 1 365 ? -25.459 3.222 -9.040 1.00 78.06 365 TRP A O 1
ATOM 2989 N N . VAL A 1 366 ? -25.133 2.315 -11.079 1.00 76.50 366 VAL A N 1
ATOM 2990 C CA . VAL A 1 366 ? -25.532 0.941 -10.723 1.00 76.50 366 VAL A CA 1
ATOM 2991 C C . VAL A 1 366 ? -24.540 0.366 -9.723 1.00 76.50 366 VAL A C 1
ATOM 2993 O O . VAL A 1 366 ? -24.936 -0.126 -8.669 1.00 76.50 366 VAL A O 1
ATOM 2996 N N . GLN A 1 367 ? -23.242 0.487 -10.014 1.00 77.69 367 GLN A N 1
ATOM 2997 C CA . GLN A 1 367 ? -22.186 0.002 -9.124 1.00 77.69 367 GLN A CA 1
ATOM 2998 C C . GLN A 1 367 ? -22.248 0.686 -7.748 1.00 77.69 367 GLN A C 1
ATOM 3000 O O . GLN A 1 367 ? -22.119 0.026 -6.719 1.00 77.69 367 GLN A O 1
ATOM 3005 N N . ARG A 1 368 ? -22.506 2.002 -7.703 1.00 84.12 368 ARG A N 1
ATOM 3006 C CA . ARG A 1 368 ? -22.678 2.768 -6.456 1.00 84.12 368 ARG A CA 1
ATOM 3007 C C . ARG A 1 368 ? -23.908 2.317 -5.670 1.00 84.12 368 ARG A C 1
ATOM 3009 O O . ARG A 1 368 ? -23.817 2.203 -4.448 1.00 84.12 368 ARG A O 1
ATOM 3016 N N . LEU A 1 369 ? -25.038 2.075 -6.338 1.00 82.75 369 LEU A N 1
ATOM 3017 C CA . LEU A 1 369 ? -26.260 1.582 -5.697 1.00 82.75 369 LEU A CA 1
ATOM 3018 C C . LEU A 1 369 ? -26.049 0.185 -5.106 1.00 82.75 369 LEU A C 1
ATOM 3020 O O . LEU A 1 369 ? -26.347 -0.031 -3.930 1.00 82.75 369 LEU A O 1
ATOM 3024 N N . LEU A 1 370 ? -25.484 -0.733 -5.894 1.00 82.12 370 LEU A N 1
ATOM 3025 C CA . LEU A 1 370 ? -25.142 -2.084 -5.453 1.00 82.12 370 LEU A CA 1
ATOM 3026 C C . LEU A 1 370 ? -24.235 -2.031 -4.224 1.00 82.12 370 LEU A C 1
ATOM 3028 O O . LEU A 1 370 ? -24.523 -2.649 -3.204 1.00 82.12 370 LEU A O 1
ATOM 3032 N N . LEU A 1 371 ? -23.176 -1.229 -4.291 1.00 82.31 371 LEU A N 1
ATOM 3033 C CA . LEU A 1 371 ? -22.196 -1.131 -3.222 1.00 82.31 371 LEU A CA 1
ATOM 3034 C C . LEU A 1 371 ? -22.776 -0.524 -1.941 1.00 82.31 371 LEU A C 1
ATOM 3036 O O . LEU A 1 371 ? -22.526 -1.045 -0.859 1.00 82.31 371 LEU A O 1
ATOM 3040 N N . ARG A 1 372 ? -23.601 0.527 -2.044 1.00 85.50 372 ARG A N 1
ATOM 3041 C CA . ARG A 1 372 ? -24.344 1.070 -0.892 1.00 85.50 372 ARG A CA 1
ATOM 3042 C C . ARG A 1 372 ? -25.234 0.012 -0.252 1.00 85.50 372 ARG A C 1
ATOM 3044 O O . ARG A 1 372 ? -25.267 -0.088 0.968 1.00 85.50 372 ARG A O 1
ATOM 3051 N N . THR A 1 373 ? -25.914 -0.779 -1.075 1.00 84.12 373 THR A N 1
ATOM 3052 C CA . THR A 1 373 ? -26.816 -1.843 -0.623 1.00 84.12 373 THR A CA 1
ATOM 3053 C C . THR A 1 373 ? -26.040 -2.935 0.111 1.00 84.12 373 THR A C 1
ATOM 3055 O O . THR A 1 373 ? -26.369 -3.262 1.246 1.00 84.12 373 THR A O 1
ATOM 3058 N N . VAL A 1 374 ? -24.951 -3.432 -0.483 1.00 84.81 374 VAL A N 1
ATOM 3059 C CA . VAL A 1 374 ? -24.055 -4.430 0.124 1.00 84.81 374 VAL A CA 1
ATOM 3060 C C . VAL A 1 374 ? -23.491 -3.937 1.457 1.00 84.81 374 VAL A C 1
ATOM 3062 O O . VAL A 1 374 ? -23.537 -4.654 2.455 1.00 84.81 374 VAL A O 1
ATOM 3065 N N . ILE A 1 375 ? -22.993 -2.699 1.501 1.00 84.88 375 ILE A N 1
ATOM 3066 C CA . ILE A 1 375 ? -22.462 -2.090 2.727 1.00 84.88 375 ILE A CA 1
ATOM 3067 C C . ILE A 1 375 ? -23.551 -1.992 3.793 1.00 84.88 375 ILE A C 1
ATOM 3069 O O . ILE A 1 375 ? -23.311 -2.359 4.940 1.00 84.88 375 ILE A O 1
ATOM 3073 N N . TRP A 1 376 ? -24.746 -1.537 3.421 1.00 85.38 376 TRP A N 1
ATOM 3074 C CA . TRP A 1 376 ? -25.860 -1.409 4.350 1.00 85.38 376 TRP A CA 1
ATOM 3075 C C . TRP A 1 376 ? -26.295 -2.766 4.918 1.00 85.38 376 TRP A C 1
ATOM 3077 O O . TRP A 1 376 ? -26.473 -2.876 6.126 1.00 85.38 376 TRP A O 1
ATOM 3087 N N . PHE A 1 377 ? -26.372 -3.816 4.096 1.00 85.00 377 PHE A N 1
ATOM 3088 C CA . PHE A 1 377 ? -26.670 -5.170 4.577 1.00 85.00 377 PHE A CA 1
ATOM 3089 C C . PHE A 1 377 ? -25.560 -5.760 5.454 1.00 85.00 377 PHE A C 1
ATOM 3091 O O . PHE A 1 377 ? -25.852 -6.524 6.369 1.00 85.00 377 PHE A O 1
ATOM 3098 N N . THR A 1 378 ? -24.296 -5.422 5.190 1.00 84.62 378 THR A N 1
ATOM 3099 C CA . THR A 1 378 ? -23.160 -5.995 5.931 1.00 84.62 378 THR A CA 1
ATOM 3100 C C . THR A 1 378 ? -22.916 -5.277 7.258 1.00 84.62 378 THR A C 1
ATOM 3102 O O . THR A 1 378 ? -22.620 -5.906 8.269 1.00 84.62 378 THR A O 1
ATOM 3105 N N . PHE A 1 379 ? -23.009 -3.949 7.252 1.00 84.94 379 PHE A N 1
ATOM 3106 C CA . PHE A 1 379 ? -22.549 -3.097 8.348 1.00 84.94 379 PHE A CA 1
ATOM 3107 C C . PHE A 1 379 ? -23.597 -2.091 8.828 1.00 84.94 379 PHE A C 1
ATOM 3109 O O . PHE A 1 379 ? -23.473 -1.551 9.922 1.00 84.94 379 PHE A O 1
ATOM 3116 N N . GLY A 1 380 ? -24.632 -1.809 8.039 1.00 86.31 380 GLY A N 1
ATOM 3117 C CA . GLY A 1 380 ? -25.632 -0.805 8.381 1.00 86.31 380 GLY A CA 1
ATOM 3118 C C . GLY A 1 380 ? -25.049 0.607 8.498 1.00 86.31 380 GLY A C 1
ATOM 3119 O O . GLY A 1 380 ? -24.274 1.055 7.656 1.00 86.31 380 GLY A O 1
ATOM 3120 N N . ASP A 1 381 ? -25.480 1.334 9.530 1.00 85.25 381 ASP A N 1
ATOM 3121 C CA . ASP A 1 381 ? -25.104 2.729 9.776 1.00 85.25 381 ASP A CA 1
ATOM 3122 C C . ASP A 1 381 ? -23.817 2.824 10.604 1.00 85.25 381 ASP A C 1
ATOM 3124 O O . ASP A 1 381 ? -23.785 2.384 11.757 1.00 85.25 381 ASP A O 1
ATOM 3128 N N . TYR A 1 382 ? -22.775 3.451 10.051 1.00 86.25 382 TYR A N 1
ATOM 3129 C CA . TYR A 1 382 ? -21.475 3.533 10.716 1.00 86.25 382 TYR A CA 1
ATOM 3130 C C . TYR A 1 382 ? -21.496 4.366 11.998 1.00 86.25 382 TYR A C 1
ATOM 3132 O O . TYR A 1 382 ? -20.681 4.127 12.890 1.00 86.25 382 TYR A O 1
ATOM 3140 N N . ARG A 1 383 ? -22.460 5.286 12.149 1.00 83.94 383 ARG A N 1
ATOM 3141 C CA . ARG A 1 383 ? -22.613 6.091 13.374 1.00 83.94 383 ARG A CA 1
ATOM 3142 C C . ARG A 1 383 ? -22.805 5.222 14.614 1.00 83.94 383 ARG A C 1
ATOM 3144 O O . ARG A 1 383 ? -22.367 5.598 15.696 1.00 83.94 383 ARG A O 1
ATOM 3151 N N . LYS A 1 384 ? -23.387 4.027 14.456 1.00 87.69 384 LYS A N 1
ATOM 3152 C CA . LYS A 1 384 ? -23.557 3.048 15.545 1.00 87.69 384 LYS A CA 1
ATOM 3153 C C . LYS A 1 384 ? -22.226 2.505 16.080 1.00 87.69 384 LYS A C 1
ATOM 3155 O O . LYS A 1 384 ? -22.183 2.002 17.195 1.00 87.69 384 LYS A O 1
ATOM 3160 N N . TYR A 1 385 ? -21.154 2.635 15.302 1.00 89.19 385 TYR A N 1
ATOM 3161 C CA . TYR A 1 385 ? -19.794 2.228 15.651 1.00 89.19 385 TYR A CA 1
ATOM 3162 C C . TYR A 1 385 ? -18.935 3.412 16.123 1.00 89.19 385 TYR A C 1
ATOM 3164 O O . TYR A 1 385 ? -17.731 3.253 16.295 1.00 89.19 385 TYR A O 1
ATOM 3172 N N . GLY A 1 386 ? -19.527 4.602 16.298 1.00 86.75 386 GLY A N 1
ATOM 3173 C CA . GLY A 1 386 ? -18.844 5.806 16.777 1.00 86.75 386 GLY A CA 1
ATOM 3174 C C . GLY A 1 386 ? -17.951 6.503 15.746 1.00 86.75 386 GLY A C 1
ATOM 3175 O O . GLY A 1 386 ? -17.210 7.410 16.109 1.00 86.75 386 GLY A O 1
ATOM 3176 N N . ILE A 1 387 ? -18.022 6.122 14.467 1.00 86.25 387 ILE A N 1
ATOM 3177 C CA . ILE A 1 387 ? -17.304 6.804 13.381 1.00 86.25 387 ILE A CA 1
ATOM 3178 C C . ILE A 1 387 ? -18.274 7.615 12.504 1.00 86.25 387 ILE A C 1
ATOM 3180 O O . ILE A 1 387 ? -19.428 7.207 12.324 1.00 86.25 387 ILE A O 1
ATOM 3184 N N . PRO A 1 388 ? -17.843 8.754 11.928 1.00 84.62 388 PRO A N 1
ATOM 3185 C CA . PRO A 1 388 ? -18.703 9.545 11.054 1.00 84.62 388 PRO A CA 1
ATOM 3186 C C . PRO A 1 388 ? -19.109 8.764 9.800 1.00 84.62 388 PRO A C 1
ATOM 3188 O O . PRO A 1 388 ? -18.307 8.014 9.235 1.00 84.62 388 PRO A O 1
ATOM 3191 N N . ASN A 1 389 ? -20.332 8.994 9.315 1.00 84.31 389 ASN A N 1
ATOM 3192 C CA . ASN A 1 389 ? -20.730 8.486 8.005 1.00 84.31 389 ASN A CA 1
ATOM 3193 C C . ASN A 1 389 ? -19.951 9.194 6.884 1.00 84.31 389 ASN A C 1
ATOM 3195 O O . ASN A 1 389 ? -19.556 10.354 7.039 1.00 84.31 389 ASN A O 1
ATOM 3199 N N . PRO A 1 390 ? -19.735 8.524 5.741 1.00 86.69 390 PRO A N 1
ATOM 3200 C CA . PRO A 1 390 ? -19.161 9.160 4.568 1.00 86.69 390 PRO A CA 1
ATOM 3201 C C . PRO A 1 390 ? -20.143 10.200 4.022 1.00 86.69 390 PRO A C 1
ATOM 3203 O O . PRO A 1 390 ? -21.326 9.934 3.836 1.00 86.69 390 PRO A O 1
ATOM 3206 N N . ASP A 1 391 ? -19.628 11.378 3.725 1.00 85.19 391 ASP A N 1
ATOM 3207 C CA . ASP A 1 391 ? -20.321 12.547 3.164 1.00 85.19 391 ASP A CA 1
ATOM 3208 C C . ASP A 1 391 ? -20.191 12.637 1.627 1.00 85.19 391 ASP A C 1
ATOM 3210 O O . ASP A 1 391 ? -20.489 13.663 1.024 1.00 85.19 391 ASP A O 1
ATOM 3214 N N . HIS A 1 392 ? -19.695 11.584 0.976 1.00 83.06 392 HIS A N 1
ATOM 3215 C CA . HIS A 1 392 ? -19.466 11.529 -0.468 1.00 83.06 392 HIS A CA 1
ATOM 3216 C C . HIS A 1 392 ? -19.925 10.183 -1.045 1.00 83.06 392 HIS A C 1
ATOM 3218 O O . HIS A 1 392 ? -19.962 9.183 -0.324 1.00 83.06 392 HIS A O 1
ATOM 3224 N N . PRO A 1 393 ? -20.273 10.102 -2.343 1.00 79.50 393 PRO A N 1
ATOM 3225 C CA . PRO A 1 393 ? -20.618 8.837 -2.987 1.00 79.50 393 PRO A CA 1
ATOM 3226 C C . PRO A 1 393 ? -19.462 7.821 -2.991 1.00 79.50 393 PRO A C 1
ATOM 3228 O O . PRO A 1 393 ? -18.291 8.215 -3.006 1.00 79.50 393 PRO A O 1
ATOM 3231 N N . PRO A 1 394 ? -19.759 6.508 -3.042 1.00 74.00 394 PRO A N 1
ATOM 3232 C CA . PRO A 1 394 ? -18.722 5.505 -3.249 1.00 74.00 394 PRO A CA 1
ATOM 3233 C C . PRO A 1 394 ? -17.939 5.742 -4.555 1.00 74.00 394 PRO A C 1
ATOM 3235 O O . PRO A 1 394 ? -18.495 6.235 -5.540 1.00 74.00 394 PRO A O 1
ATOM 3238 N N . PHE A 1 395 ? -16.650 5.386 -4.543 1.00 66.88 395 PHE A N 1
ATOM 3239 C CA . PHE A 1 395 ? -15.648 5.604 -5.606 1.00 66.88 395 PHE A CA 1
ATOM 3240 C C . PHE A 1 395 ? -15.163 7.044 -5.835 1.00 66.88 395 PHE A C 1
ATOM 3242 O O . PHE A 1 395 ? -14.247 7.233 -6.626 1.00 66.88 395 PHE A O 1
ATOM 3249 N N . VAL A 1 396 ? -15.696 8.055 -5.135 1.00 70.12 396 VAL A N 1
ATOM 3250 C CA . VAL A 1 396 ? -15.141 9.427 -5.202 1.00 70.12 396 VAL A CA 1
ATOM 3251 C C . VAL A 1 396 ? -13.812 9.533 -4.453 1.00 70.12 396 VAL A C 1
ATOM 3253 O O . VAL A 1 396 ? -12.903 10.240 -4.875 1.00 70.12 396 VAL A O 1
ATOM 3256 N N . THR A 1 397 ? -13.680 8.807 -3.344 1.00 65.62 397 THR A N 1
ATOM 3257 C CA . THR A 1 397 ? -12.398 8.614 -2.661 1.00 65.62 397 THR A CA 1
ATOM 3258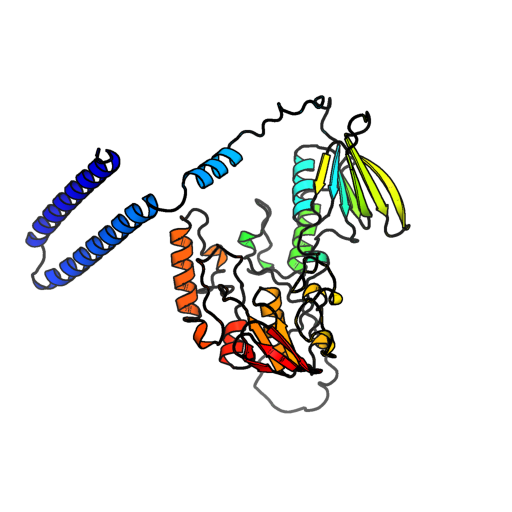 C C . THR A 1 397 ? -12.061 7.131 -2.615 1.00 65.62 397 THR A C 1
ATOM 3260 O O . THR A 1 397 ? -12.952 6.280 -2.706 1.00 65.62 397 THR A O 1
ATOM 3263 N N . HIS A 1 398 ? -10.771 6.812 -2.473 1.00 67.56 398 HIS A N 1
ATOM 3264 C CA . HIS A 1 398 ? -10.340 5.430 -2.296 1.00 67.56 398 HIS A CA 1
ATOM 3265 C C . HIS A 1 398 ? -10.995 4.827 -1.044 1.00 67.56 398 HIS A C 1
ATOM 3267 O O . HIS A 1 398 ? -10.771 5.343 0.060 1.00 67.56 398 HIS A O 1
ATOM 3273 N N . PRO A 1 399 ? -11.781 3.746 -1.197 1.00 77.12 399 PRO A N 1
ATOM 3274 C CA . PRO A 1 399 ? -12.456 3.129 -0.074 1.00 77.12 399 PRO A CA 1
ATOM 3275 C C . PRO A 1 399 ? -11.473 2.380 0.824 1.00 77.12 399 PRO A C 1
ATOM 3277 O O . PRO A 1 399 ? -10.384 1.966 0.409 1.00 77.12 399 PRO A O 1
ATOM 3280 N N . THR A 1 400 ? -11.891 2.186 2.068 1.00 83.94 400 THR A N 1
ATOM 3281 C CA . THR A 1 400 ? -11.184 1.342 3.024 1.00 83.94 400 THR A CA 1
ATOM 3282 C C . THR A 1 400 ? -11.772 -0.061 2.938 1.00 83.94 400 THR A C 1
ATOM 3284 O O . THR A 1 400 ? -12.973 -0.231 3.103 1.00 83.94 400 THR A O 1
ATOM 3287 N N . VAL A 1 401 ? -10.951 -1.077 2.689 1.00 81.44 401 VAL A N 1
ATOM 3288 C CA . VAL A 1 401 ? -11.379 -2.480 2.656 1.00 81.44 401 VAL A CA 1
ATOM 3289 C C . VAL A 1 401 ? -10.867 -3.162 3.917 1.00 81.44 401 VAL A C 1
ATOM 3291 O O . VAL A 1 401 ? -9.677 -3.459 4.031 1.00 81.44 401 VAL A O 1
ATOM 3294 N N . ASN A 1 402 ? -11.755 -3.391 4.881 1.00 84.94 402 ASN A N 1
ATOM 3295 C CA . ASN A 1 402 ? -11.411 -4.024 6.148 1.00 84.94 402 ASN A CA 1
ATOM 3296 C C . ASN A 1 402 ? -12.652 -4.711 6.747 1.00 84.94 402 ASN A C 1
ATOM 3298 O O . ASN A 1 402 ? -13.664 -4.062 6.999 1.00 84.94 402 ASN A O 1
ATOM 3302 N N . SER A 1 403 ? -12.562 -6.024 6.969 1.00 82.62 403 SER A N 1
ATOM 3303 C CA . SER A 1 403 ? -13.661 -6.835 7.515 1.00 82.62 403 SER A CA 1
ATOM 3304 C C . SER A 1 403 ? -13.724 -6.838 9.048 1.00 82.62 403 SER A C 1
ATOM 3306 O O . SER A 1 403 ? -14.776 -7.124 9.611 1.00 82.62 403 SER A O 1
ATOM 3308 N N . ASP A 1 404 ? -12.630 -6.497 9.729 1.00 86.88 404 ASP A N 1
ATOM 3309 C CA . ASP A 1 404 ? -12.499 -6.653 11.182 1.00 86.88 404 ASP A CA 1
ATOM 3310 C C . ASP A 1 404 ? -12.784 -5.359 11.941 1.00 86.88 404 ASP A C 1
ATOM 3312 O O . ASP A 1 404 ? -13.232 -5.396 13.085 1.00 86.88 404 ASP A O 1
ATOM 3316 N N . LEU A 1 405 ? -12.519 -4.207 11.325 1.00 91.12 405 LEU A N 1
ATOM 3317 C CA . LEU A 1 405 ? -12.552 -2.904 11.981 1.00 91.12 405 LEU A CA 1
ATOM 3318 C C . LEU A 1 405 ? -13.890 -2.639 12.673 1.00 91.12 405 LEU A C 1
ATOM 3320 O O . LEU A 1 405 ? -13.924 -2.325 13.861 1.00 91.12 405 LEU A O 1
ATOM 3324 N N . LEU A 1 406 ? -14.992 -2.778 11.935 1.00 90.69 406 LEU A N 1
ATOM 3325 C CA . LEU A 1 406 ? -16.328 -2.496 12.459 1.00 90.69 406 LEU A CA 1
ATOM 3326 C C . LEU A 1 406 ? -16.733 -3.503 13.540 1.00 90.69 406 LEU A C 1
ATOM 3328 O O . LEU A 1 406 ? -17.342 -3.117 14.534 1.00 90.69 406 LEU A O 1
ATOM 3332 N N . LEU A 1 407 ? -16.314 -4.767 13.419 1.00 90.69 407 LEU A N 1
ATOM 3333 C CA . LEU A 1 407 ? -16.489 -5.753 14.484 1.00 90.69 407 LEU A CA 1
ATOM 3334 C C . LEU A 1 407 ? -15.727 -5.338 15.753 1.00 90.69 407 LEU A C 1
ATOM 3336 O O . LEU A 1 407 ? -16.283 -5.376 16.847 1.00 90.69 407 LEU A O 1
ATOM 3340 N N . LYS A 1 408 ? -14.469 -4.902 15.628 1.00 93.31 408 LYS A N 1
ATOM 3341 C CA . LYS A 1 408 ? -13.661 -4.452 16.773 1.00 93.31 408 LYS A CA 1
ATOM 3342 C C . LYS A 1 408 ? -14.218 -3.185 17.427 1.00 93.31 408 LYS A C 1
ATOM 3344 O O . LYS A 1 408 ? -14.180 -3.092 18.653 1.00 93.31 408 LYS A O 1
ATOM 3349 N N . LEU A 1 409 ? -14.781 -2.264 16.645 1.00 93.75 409 LEU A N 1
ATOM 3350 C CA . LEU A 1 409 ? -15.511 -1.098 17.154 1.00 93.75 409 LEU A CA 1
ATOM 3351 C C . LEU A 1 409 ? -16.789 -1.510 17.900 1.00 93.75 409 LEU A C 1
ATOM 3353 O O . LEU A 1 409 ? -17.010 -1.062 19.021 1.00 93.75 409 LEU A O 1
ATOM 3357 N N . ALA A 1 410 ? -17.595 -2.420 17.339 1.00 91.50 410 ALA A N 1
ATOM 3358 C CA . ALA A 1 410 ? -18.805 -2.923 18.000 1.00 91.50 410 ALA A CA 1
ATOM 3359 C C . ALA A 1 410 ? -18.501 -3.642 19.323 1.00 91.50 410 ALA A C 1
ATOM 3361 O O . ALA A 1 410 ? -19.231 -3.489 20.300 1.00 91.50 410 ALA A O 1
ATOM 3362 N N . LEU A 1 411 ? -17.389 -4.379 19.377 1.00 93.19 411 LEU A N 1
ATOM 3363 C CA . LEU A 1 411 ? -16.894 -5.034 20.590 1.00 93.19 411 LEU A CA 1
ATOM 3364 C C . LEU A 1 411 ? -16.211 -4.068 21.573 1.00 93.19 411 LEU A C 1
ATOM 3366 O O . LEU A 1 411 ? -15.688 -4.525 22.588 1.00 93.19 411 LEU A O 1
ATOM 3370 N N . LYS A 1 412 ? -16.159 -2.763 21.265 1.00 93.50 412 LYS A N 1
ATOM 3371 C CA . LYS A 1 412 ? -15.448 -1.731 22.040 1.00 93.50 412 LYS A CA 1
ATOM 3372 C C . LYS A 1 412 ? -13.973 -2.067 22.301 1.00 93.50 412 LYS A C 1
ATOM 3374 O O . LYS A 1 412 ? -13.392 -1.640 23.291 1.00 93.50 412 LYS A O 1
ATOM 3379 N N . ARG A 1 413 ? -13.358 -2.846 21.404 1.00 95.50 413 ARG A N 1
ATOM 3380 C CA . ARG A 1 413 ? -11.914 -3.148 21.408 1.00 95.50 413 ARG A CA 1
ATOM 3381 C C . ARG A 1 413 ? -11.098 -2.046 20.736 1.00 95.50 413 ARG A C 1
ATOM 3383 O O . ARG A 1 413 ? -9.892 -1.980 20.937 1.00 95.50 413 ARG A O 1
ATOM 3390 N N . ILE A 1 414 ? -11.760 -1.210 19.940 1.00 97.44 414 ILE A N 1
ATOM 3391 C CA . ILE A 1 414 ? -11.233 0.045 19.409 1.00 97.44 414 ILE A CA 1
ATOM 3392 C C . ILE A 1 414 ? -12.148 1.159 19.910 1.00 97.44 414 ILE A C 1
ATOM 3394 O O . ILE A 1 414 ? -13.369 1.041 19.806 1.00 97.44 414 ILE A O 1
ATOM 3398 N N . ILE A 1 415 ? -11.558 2.225 20.440 1.00 96.75 415 ILE A N 1
ATOM 3399 C CA . ILE A 1 415 ? -12.256 3.411 20.928 1.00 96.75 415 ILE A CA 1
ATOM 3400 C C . ILE A 1 415 ? -12.220 4.463 19.810 1.00 96.75 415 ILE A C 1
ATOM 3402 O O . ILE A 1 415 ? -11.138 4.955 19.473 1.00 96.75 415 ILE A O 1
ATOM 3406 N N . PRO A 1 416 ? -13.358 4.784 19.175 1.00 95.94 416 PRO A N 1
ATOM 3407 C CA . PRO A 1 416 ? -13.400 5.777 18.112 1.00 95.94 416 PRO A CA 1
ATOM 3408 C C . PRO A 1 416 ? -13.361 7.198 18.684 1.00 95.94 416 PRO A C 1
ATOM 3410 O O . PRO A 1 416 ? -13.984 7.479 19.705 1.00 95.94 416 PRO A O 1
ATOM 3413 N N . HIS A 1 417 ? -12.669 8.095 17.986 1.00 95.19 417 HIS A N 1
ATOM 3414 C CA . HIS A 1 417 ? -12.562 9.516 18.312 1.00 95.19 417 HIS A CA 1
ATOM 3415 C C . HIS A 1 417 ? -12.778 10.372 17.065 1.00 95.19 417 HIS A C 1
ATOM 3417 O O . HIS A 1 417 ? -12.487 9.948 15.936 1.00 95.19 417 HIS A O 1
ATOM 3423 N N . SER A 1 418 ? -13.231 11.610 17.264 1.00 92.94 418 SER A N 1
ATOM 3424 C CA . SER A 1 418 ? -13.257 12.608 16.193 1.00 92.94 418 SER A CA 1
ATOM 3425 C C . SER A 1 418 ? -11.833 13.027 15.785 1.00 92.94 418 SER A C 1
ATOM 3427 O O . SER A 1 418 ? -10.832 12.407 16.162 1.00 92.94 418 SER A O 1
ATOM 3429 N N . GLY A 1 419 ? -11.706 14.040 14.929 1.00 90.69 419 GLY A N 1
ATOM 3430 C CA . GLY A 1 419 ? -10.412 14.480 14.423 1.00 90.69 419 GLY A CA 1
ATOM 3431 C C . GLY A 1 419 ? -9.453 14.907 15.533 1.00 90.69 419 GLY A C 1
ATOM 3432 O O . GLY A 1 419 ? -9.840 15.650 16.426 1.00 90.69 419 GLY A O 1
ATOM 3433 N N . LEU A 1 420 ? -8.186 14.494 15.455 1.00 91.75 420 LEU A N 1
ATOM 3434 C CA . LEU A 1 420 ? -7.142 15.018 16.338 1.00 91.75 420 LEU A CA 1
ATOM 3435 C C . LEU A 1 420 ? -7.011 16.540 16.152 1.00 91.75 420 LEU A C 1
ATOM 3437 O O . LEU A 1 420 ? -6.773 17.000 15.022 1.00 91.75 420 LEU A O 1
ATOM 3441 N N . LYS A 1 421 ? -7.175 17.282 17.256 1.00 91.56 421 LYS A N 1
ATOM 3442 C CA . LYS A 1 421 ? -7.164 18.749 17.311 1.00 91.56 421 LYS A CA 1
ATOM 3443 C C . LYS A 1 421 ? -5.846 19.281 17.873 1.00 91.56 421 LYS A C 1
ATOM 3445 O O . LYS A 1 421 ? -5.221 20.110 17.220 1.00 91.56 421 LYS A O 1
ATOM 3450 N N . ALA A 1 422 ? -5.432 18.806 19.046 1.00 92.44 422 ALA A N 1
ATOM 3451 C CA . ALA A 1 422 ? -4.246 19.298 19.745 1.00 92.44 422 ALA A CA 1
ATOM 3452 C C . ALA A 1 422 ? -3.673 18.248 20.707 1.00 92.44 422 ALA A C 1
ATOM 3454 O O . ALA A 1 422 ? -4.351 17.296 21.091 1.00 92.44 422 ALA A O 1
ATOM 3455 N N . PHE A 1 423 ? -2.432 18.457 21.127 1.00 93.94 423 PHE A N 1
ATOM 3456 C CA . PHE A 1 423 ? -1.799 17.743 22.229 1.00 93.94 423 PHE A CA 1
ATOM 3457 C C . PHE A 1 423 ? -1.903 18.620 23.483 1.00 93.94 423 PHE A C 1
ATOM 3459 O O . PHE A 1 423 ? -1.612 19.814 23.450 1.00 93.94 423 PHE A O 1
ATOM 3466 N N . THR A 1 424 ? -2.385 18.056 24.589 1.00 93.62 424 THR A N 1
ATOM 3467 C CA . THR A 1 424 ? -2.691 18.818 25.817 1.00 93.62 424 THR A CA 1
ATOM 3468 C C . THR A 1 424 ? -1.790 18.469 26.997 1.00 93.62 424 THR A C 1
ATOM 3470 O O . THR A 1 424 ? -1.815 19.178 27.999 1.00 93.62 424 THR A O 1
ATOM 3473 N N . GLY A 1 425 ? -0.957 17.436 26.873 1.00 91.81 425 GLY A N 1
ATOM 3474 C CA . GLY A 1 4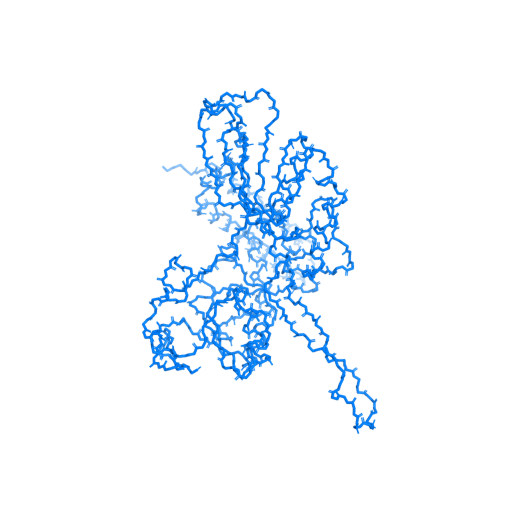25 ? 0.024 17.035 27.878 1.00 91.81 425 GLY A CA 1
ATOM 3475 C C . GLY A 1 425 ? 0.997 15.989 27.337 1.00 91.81 425 GLY A C 1
ATOM 3476 O O . GLY A 1 425 ? 0.957 15.666 26.150 1.00 91.81 425 GLY A O 1
ATOM 3477 N N . GLU A 1 426 ? 1.825 15.437 28.224 1.00 91.88 426 GLU A N 1
ATOM 3478 C CA . GLU A 1 426 ? 2.886 14.468 27.895 1.00 91.88 426 GLU A CA 1
ATOM 3479 C C . GLU A 1 426 ? 2.387 13.249 27.121 1.00 91.88 426 GLU A C 1
ATOM 3481 O O . GLU A 1 426 ? 3.001 12.810 26.151 1.00 91.88 426 GLU A O 1
ATOM 3486 N N . ASN A 1 427 ? 1.224 12.744 27.505 1.00 91.69 427 ASN A N 1
ATOM 3487 C CA . ASN A 1 427 ? 0.590 11.580 26.909 1.00 91.69 427 ASN A CA 1
ATOM 3488 C C . ASN A 1 427 ? -0.875 11.845 26.544 1.00 91.69 427 ASN A C 1
ATOM 3490 O O . ASN A 1 427 ? -1.609 10.899 26.329 1.00 91.69 427 ASN A O 1
ATOM 3494 N N . ARG A 1 428 ? -1.327 13.104 26.469 1.00 94.56 428 ARG A N 1
ATOM 3495 C CA . ARG A 1 428 ? -2.758 13.423 26.342 1.00 94.56 428 ARG A CA 1
ATOM 3496 C C . ARG A 1 428 ? -3.071 14.255 25.109 1.00 94.56 428 ARG A C 1
ATOM 3498 O O . ARG A 1 428 ? -2.399 15.248 24.828 1.00 94.56 428 ARG A O 1
ATOM 3505 N N . VAL A 1 429 ? -4.155 13.908 24.422 1.00 95.19 429 VAL A N 1
ATOM 3506 C CA . VAL A 1 429 ? -4.648 14.610 23.229 1.00 95.19 429 VAL A CA 1
ATOM 3507 C C . VAL A 1 429 ? -6.076 15.119 23.406 1.00 95.19 429 VAL A C 1
ATOM 3509 O O . VAL A 1 429 ? -6.847 14.583 24.197 1.00 95.19 429 VAL A O 1
ATOM 3512 N N . GLU A 1 430 ? -6.422 16.156 22.649 1.00 95.56 430 GLU A N 1
ATOM 3513 C CA . GLU A 1 430 ? -7.775 16.696 22.504 1.00 95.56 430 GLU A CA 1
ATOM 3514 C C . GLU A 1 430 ? -8.279 16.460 21.074 1.00 95.56 430 GLU A C 1
ATOM 3516 O O . GLU A 1 430 ? -7.536 16.607 20.091 1.00 95.56 430 GLU A O 1
ATOM 3521 N N . PHE A 1 431 ? -9.560 16.124 20.954 1.00 95.00 431 PHE A N 1
ATOM 3522 C CA . PHE A 1 431 ? -10.242 15.899 19.687 1.00 95.00 431 PHE A CA 1
ATOM 3523 C C . PHE A 1 431 ? -11.169 17.065 19.318 1.00 95.00 431 PHE A C 1
ATOM 3525 O O . PHE A 1 431 ? -11.470 17.951 20.115 1.00 95.00 431 PHE A O 1
ATOM 3532 N N . THR A 1 432 ? -11.612 17.101 18.063 1.00 92.50 432 THR A N 1
ATOM 3533 C CA . THR A 1 432 ? -12.425 18.197 17.508 1.00 92.50 432 THR A CA 1
ATOM 3534 C C . THR A 1 432 ? -13.796 18.371 18.162 1.00 92.50 432 THR A C 1
ATOM 3536 O O . THR A 1 432 ? -14.370 19.449 18.061 1.00 92.50 432 THR A O 1
ATOM 3539 N N . ASP A 1 433 ? -14.313 17.343 18.832 1.00 91.69 433 ASP A N 1
ATOM 3540 C CA . ASP A 1 433 ? -15.562 17.378 19.607 1.00 91.69 433 ASP A CA 1
ATOM 3541 C C . ASP A 1 433 ? -15.367 17.838 21.067 1.00 91.69 433 ASP A C 1
ATOM 3543 O O . ASP A 1 433 ? -16.322 17.841 21.840 1.00 91.69 433 ASP A O 1
ATOM 3547 N N . GLY A 1 434 ? -14.145 18.226 21.451 1.00 93.12 434 GLY A N 1
ATOM 3548 C CA . GLY A 1 434 ? -13.792 18.657 22.807 1.00 93.12 434 GLY A CA 1
ATOM 3549 C C . GLY A 1 434 ? -13.495 17.514 23.781 1.00 93.12 434 GLY A C 1
ATOM 3550 O O . GLY A 1 434 ? -13.139 17.772 24.931 1.00 93.12 434 GLY A O 1
ATOM 3551 N N . THR A 1 435 ? -13.610 16.255 23.351 1.00 94.94 435 THR A N 1
ATOM 3552 C CA . THR A 1 435 ? -13.191 15.109 24.166 1.00 94.94 435 THR A CA 1
ATOM 3553 C C . THR A 1 435 ? -11.666 14.981 24.198 1.00 94.94 435 THR A C 1
ATOM 3555 O O . THR A 1 435 ? -10.939 15.611 23.426 1.00 94.94 435 THR A O 1
ATOM 3558 N N . SER A 1 436 ? -11.154 14.166 25.120 1.00 94.81 436 SER A N 1
ATOM 3559 C CA . SER A 1 436 ? -9.715 13.951 25.297 1.00 94.81 436 SER A CA 1
ATOM 3560 C C . SER A 1 436 ? -9.414 12.515 25.707 1.00 94.81 436 SER A C 1
ATOM 3562 O O . SER A 1 436 ? -10.260 11.856 26.312 1.00 94.81 436 SER A O 1
ATOM 3564 N N . ALA A 1 437 ? -8.215 12.041 25.378 1.00 93.56 437 ALA A N 1
ATOM 3565 C CA . ALA A 1 437 ? -7.728 10.711 25.738 1.00 93.56 437 ALA A CA 1
ATOM 3566 C C . ALA A 1 437 ? -6.228 10.751 26.059 1.00 93.56 437 ALA A C 1
ATOM 3568 O O . ALA A 1 437 ? -5.519 11.629 25.557 1.00 93.56 437 ALA A O 1
ATOM 3569 N N . GLU A 1 438 ? -5.784 9.818 26.906 1.00 90.31 438 GLU A N 1
ATOM 3570 C CA . GLU A 1 438 ? -4.365 9.570 27.217 1.00 90.31 438 GLU A CA 1
ATOM 3571 C C . GLU A 1 438 ? -3.686 8.527 26.304 1.00 90.31 438 GLU A C 1
ATOM 3573 O O . GLU A 1 438 ? -4.386 7.932 25.455 1.00 90.31 438 GLU A O 1
#

Organism: Reticulomyxa filosa (NCBI:txid46433)

Sequence (438 aa):
MGFNRHVQVSLCLSLGIFVALQRYASDLRVKASEEYVWLYKLVFYAAVSLYWALSLSIAYCLSFEDPVRYMEFLDWIKEPLDWSNKSGKMLSGKPKVAVIGGGVCGLTMSWALKENGIEFDCFERNNSIGGNWYNGVYDVYVFVFFFFFFFAQIWIDVRKSVDYIYRMNIIRISSRATEFKNYPMPKSFGDFPSQENMIQYLRGFARDKQVFNSVKTRLHLRHEVASVDLIKDSKQGVYRVFVKNLETQKTTEHFYDAVIYANGHHWDKKYPGNQEHSVDAIKLPGIEKFTGKMIHSKDYKHSSQLKDQRVLVVGIGNSGCDIAVEASRFGKESHLSARRGRWIMPRSFAGIPLTELLWGSAPYWVQRLLLRTVIWFTFGDYRKYGIPNPDHPPFVTHPTVNSDLLLKLALKRIIPHSGLKAFTGENRVEFTDGTSAE

Mean predicted aligned error: 15.11 Å

Radius of gyration: 29.27 Å; Cα contacts (8 Å, |Δi|>4): 632; chains: 1; bounding box: 92×63×69 Å

pLDDT: mean 74.03, std 21.13, range [22.78, 98.06]

Nearest PDB structures (foldseek):
  7al4-assembly2_C  TM=8.346E-01  e=5.193E-21  Felis catus
  7al4-assembly1_A  TM=8.316E-01  e=4.647E-21  Felis catus
  6se3-assembly2_E  TM=8.232E-01  e=2.134E-21  synthetic construct
  8odw-assembly1_A  TM=8.188E-01  e=6.102E-16  Gynuella sunshinyii
  4at2-assembly1_A-2  TM=4.916E-01  e=5.199E-02  Rhodococcus jostii RHA1

Solvent-accessible surface area (backbone atoms only — not comparable to full-atom values): 25347 Å² total; per-residue (Å²): 141,76,83,53,66,67,57,55,51,50,50,51,52,51,50,50,52,50,51,52,50,51,53,52,53,55,61,48,62,78,74,57,66,80,88,50,54,62,60,53,49,50,55,48,52,51,52,51,51,51,48,51,51,49,51,52,48,48,56,50,58,75,71,58,78,67,64,62,64,56,46,51,52,53,46,60,70,64,47,73,83,69,74,81,83,47,99,59,77,79,67,93,63,80,58,40,32,37,31,38,22,37,13,68,64,21,48,52,50,43,37,53,34,48,78,68,71,36,3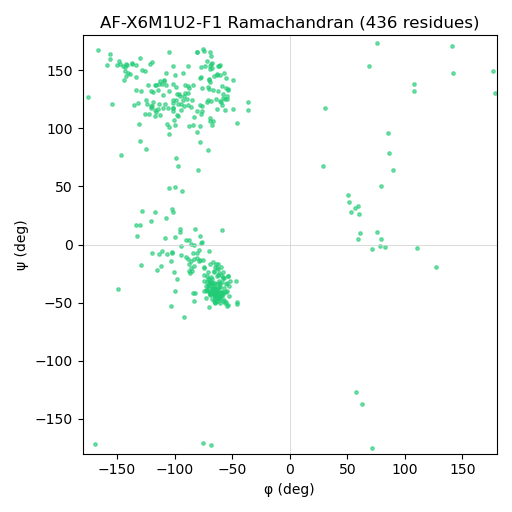7,34,44,35,34,16,60,43,89,60,66,31,41,69,49,59,74,51,68,43,42,40,77,59,87,81,81,77,90,75,92,80,81,93,81,78,93,76,86,77,91,75,77,71,91,68,85,44,55,68,40,52,48,83,56,33,37,84,82,66,41,51,89,98,49,76,66,64,76,88,48,49,59,50,28,38,30,66,53,50,36,52,49,52,51,46,49,42,60,78,68,45,41,56,73,46,99,54,25,45,72,40,60,26,20,35,78,78,50,77,45,82,39,94,87,51,94,71,30,39,29,43,38,35,35,31,32,66,85,80,68,48,72,45,82,46,63,18,58,43,78,44,88,26,74,76,82,86,81,73,58,80,43,66,71,46,97,44,75,47,79,88,46,44,69,44,55,44,49,90,47,43,73,62,93,82,76,58,74,84,74,46,45,47,58,75,82,31,49,77,30,73,42,78,32,81,39,70,46,52,69,33,41,52,51,32,50,48,22,42,72,47,20,68,37,17,30,40,25,33,78,66,32,62,57,66,32,55,53,50,54,97,90,38,44,45,67,72,73,50,57,87,87,56,56,66,68,57,51,39,51,52,49,52,49,54,39,40,75,74,65,52,63,48,56,83,45,57,41,60,59,50,91,64,66,77,80,78,54,90,66,19,68,51,69,57,46,64,55,35,27,68,69,62,41,31,45,58,40,49,23,82,53,32,32,77,31,48,60,29,37,32,27,69,83,75,49,71,51,104

Foldseek 3Di:
DDDPVVVVVVVVVVVVVVVVVVVVLVVVVVPDDPVCNVVVVVVVVVVVVVVVVVVVVVVVVVVDDCPPVVVVVVVVVVPDPPPVPDPDPPPPDAWEEEEEAQAPVSLVVLLVCVVVVHFYEYEHQAQDHHACLVVDLAWEFDDDDDDDPDDDDDPDDPPPPDGDTDGPPWALAFQVVPDDVPQGQDCVCPRIHGSVSSRVSSVCCCVVSVSQVDPRRHYHYSKHFPDKDAQPDDPQERIWTWIQRNVVRDIDIDHTPYYHYPNDDPPAFDEPQDPDRDPVNHPFAPPVQAQDDDDTSSPHYYLVVQAQAADEQAADAQSSLVVQLSNLVHHPAGEYEYQAAFAEAECDAPPHGLNVVQDPPDPVVVSQVVRVVRSCVLQNDCVLLVHHHHPDTPPPDDGHHDNCRSVCSNVVSYHYAYHFRHADHHHKTAHPVRDMDD

InterPro domains:
  IPR020946 Flavin monooxygenase-like [PF00743] (163-436)
  IPR036188 FAD/NAD(P)-binding domain superfamily [G3DSA:3.50.50.60] (91-438)
  IPR036188 FAD/NAD(P)-binding domain superfamily [SSF51905] (94-360)
  IPR050346 Flavin-containing monooxygenases-like [PTHR23023] (95-436)

Secondary structure (DSSP, 8-state):
----HHHHHHHHHHHHHHHHHHHHHHHHTTTS-GGGHHHHHHHHHHHHHHHHHHHHHHHHHTTSS-HHHHHHHHHHHHS---TT---S---SSPPEEEEE--SHHHHHHHHHHHHTT-EEEEEESSSSS-THHHH-S-B----------S-----S--TT-----------SS-HHHHSBTTBPPPGGG-SS--HHHHHHHHHHHHHHTTTT-BTTEEEEETEEEEEEEE-TT-SS-SEEEEEEETTT--EEEEEESEEEE-S-SSSS---TTSS-SSGGG---TTGGG--S----GGG--BGGGTTT-EEEEE--SHHHHHHHHHHHHHSSEEEEE-SS---EE-SEETTEEHHHHS-TTS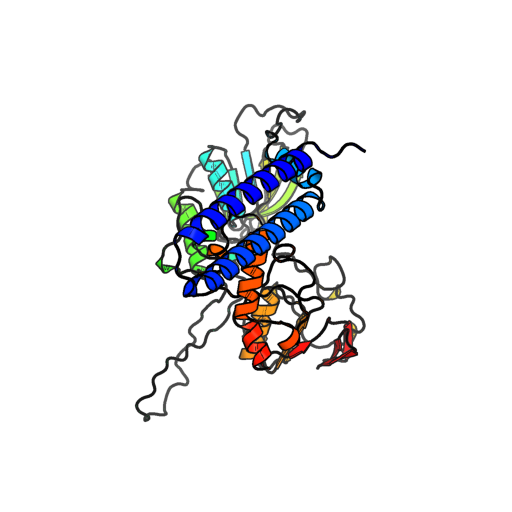-HHHHHHHHHHHHHHHH--GGGGTSPPPSS-TTSSPPEE-SSHHHHHHTTSSEEE--EEEE-SSS-EEETTS-EE-